Protein 4M3N (pdb70)

CATH classification: 3.40.50.1580

Solvent-accessible surface area: 26951 Å² total

Nearest PDB structures (foldseek):
  8d38-assembly1_C-2  TM=9.775E-01  e=2.117E-34  Geobacillus stearothermophilus
  8d38-assembly1_B  TM=9.743E-01  e=1.035E-33  Geobacillus stearothermophilus
  1odk-assembly1_E  TM=9.419E-01  e=1.398E-26  Thermus thermophilus HB8
  1odk-assembly1_D  TM=9.465E-01  e=3.945E-26  Thermus thermophilus HB8
  1odk-assembly1_C  TM=9.379E-01  e=1.184E-25  Thermus thermophilus HB8

Secondary structure (DSSP, 8-state):
--S----TTSS-SEEEE-SSHHHHHHHHHHHSEEEEEEE-TT--EEEEEETTEEEEEE----HHHHHHHHHHHHHTT---EEEEEEEEEE-STTS-TT-EEEEEEEEE-SSHHHHHTTT-B---B--HHHHHHHHHHHHTT--EEEEEEEE-S-SS-SSS-TTHHHHHTT--EE--HHHHHHHHHHHT-EEEEEEEEEEETTT--B--HHHHHHHHH--HHHHHH-/--S----TTSS-SEEEE-SSHHHHHHHHHHH-EEEEEEE-TT--EEEEEETTEEEEEE----HHHHHHHHHHHHHTT---EEEEEEEEEE-STTS-TT-EEEEEEEEE-SSHHHHHTTT-B---B--HHHHHHHHHHHHTT--EEEEEEEE-S-SS-SSS-TTHHHHHTT--EE--HHHHHHHHHHHT-EEEEEEEEEEETTT--B--HHHHHHHHH--HHHHHH-/--S----TTSS-SEEEE-SSHHHHHHHHHHH-EEEEEEE-TT--EEEEEETTEEEEEE----HHHHHHHHHHHHHTT---EEEEEEEEEE-STTS-TT-EEEEEEEEE--SHHHHHTTT-----B--HHHHHHHHHHHHHT--EEEEEEEE-S-SS-SSS-TTHHHHHTT--EE--HHHHHHHHHHHT-EEEEEEEEEEETTT--B--HHHHHHHHH--HHHHHH-

Structure (mmCIF, N/CA/C/O backbone):
data_4M3N
#
_entry.id   4M3N
#
_cell.length_a   56.629
_cell.length_b   188.930
_cell.length_c   153.002
_cell.angle_alpha   90.00
_cell.angle_beta   90.00
_cell.angle_gamma   90.00
#
_symmetry.space_group_name_H-M   'C 2 2 21'
#
loop_
_entity.id
_entity.type
_entity.pdbx_description
1 polymer 'Purine nucleoside phosphorylase DeoD-type'
2 non-polymer 'PHOSPHATE ION'
3 non-polymer 'MAGNESIUM ION'
4 water water
#
loop_
_atom_site.group_PDB
_atom_site.id
_atom_site.type_symbol
_atom_site.label_atom_id
_atom_site.label_alt_id
_atom_site.label_comp_id
_atom_site.label_asym_id
_atom_site.label_entity_id
_atom_site.label_seq_id
_atom_site.pdbx_PDB_ins_code
_atom_site.Cartn_x
_atom_site.Cartn_y
_atom_site.Cartn_z
_atom_site.occupancy
_atom_site.B_iso_or_equiv
_atom_site.auth_seq_id
_atom_site.auth_comp_id
_atom_site.auth_asym_id
_atom_site.auth_atom_id
_atom_site.pdbx_PDB_model_num
ATOM 1 N N . THR A 1 24 ? 10.182 39.478 9.731 1.00 61.07 2 THR A N 1
ATOM 2 C CA . THR A 1 24 ? 10.945 39.224 10.996 1.00 56.50 2 THR A CA 1
ATOM 3 C C . THR A 1 24 ? 11.810 40.427 11.349 1.00 53.75 2 THR A C 1
ATOM 4 O O . THR A 1 24 ? 12.036 41.289 10.495 1.00 56.29 2 THR A O 1
ATOM 8 N N . PRO A 1 25 ? 12.305 40.492 12.602 1.00 49.96 3 PRO A N 1
ATOM 9 C CA . PRO A 1 25 ? 13.139 41.644 12.905 1.00 47.03 3 PRO A CA 1
ATOM 10 C C . PRO A 1 25 ? 14.469 41.666 12.146 1.00 40.64 3 PRO A C 1
ATOM 11 O O . PRO A 1 25 ? 14.932 42.758 11.817 1.00 44.13 3 PRO A O 1
ATOM 15 N N . HIS A 1 26 ? 15.083 40.512 11.851 1.00 31.56 4 HIS A N 1
ATOM 16 C CA . HIS A 1 26 ? 16.425 40.574 11.247 1.00 26.87 4 HIS A CA 1
ATOM 17 C C . HIS A 1 26 ? 16.508 40.152 9.791 1.00 27.43 4 HIS A C 1
ATOM 18 O O . HIS A 1 26 ? 17.497 40.417 9.124 1.00 25.86 4 HIS A O 1
ATOM 25 N N . ILE A 1 27 ? 15.456 39.508 9.299 1.00 29.99 5 ILE A N 1
ATOM 26 C CA . ILE A 1 27 ? 15.336 39.191 7.885 1.00 31.84 5 ILE A CA 1
ATOM 27 C C . ILE A 1 27 ? 14.035 39.811 7.415 1.00 35.45 5 ILE A C 1
ATOM 28 O O . ILE A 1 27 ? 12.957 39.463 7.905 1.00 39.28 5 ILE A O 1
ATOM 33 N N . SER A 1 28 ? 14.140 40.752 6.488 1.00 35.13 6 SER A N 1
ATOM 34 C CA . SER A 1 28 ? 12.953 41.369 5.928 1.00 37.33 6 SER A CA 1
ATOM 35 C C . SER A 1 28 ? 12.824 40.898 4.494 1.00 36.53 6 SER A C 1
ATOM 36 O O . SER A 1 28 ? 13.427 41.463 3.574 1.00 39.97 6 SER A O 1
ATOM 39 N N . ALA A 1 29 ? 12.097 39.800 4.349 1.00 32.21 7 ALA A N 1
ATOM 40 C CA . ALA A 1 29 ? 11.603 39.297 3.080 1.00 33.03 7 ALA A CA 1
ATOM 41 C C . ALA A 1 29 ? 10.212 38.735 3.425 1.00 34.83 7 ALA A C 1
ATOM 42 O O . ALA A 1 29 ? 9.933 38.472 4.598 1.00 37.05 7 ALA A O 1
ATOM 44 N N . PRO A 1 30 ? 9.328 38.564 2.431 1.00 38.37 8 PRO A N 1
ATOM 45 C CA . PRO A 1 30 ? 8.047 37.883 2.715 1.00 41.16 8 PRO A CA 1
ATOM 46 C C . PRO A 1 30 ? 8.237 36.358 2.779 1.00 42.87 8 PRO A C 1
ATOM 47 O O . PRO A 1 30 ? 9.223 35.853 2.220 1.00 42.37 8 PRO A O 1
ATOM 51 N N A PRO A 1 31 ? 7.341 35.644 3.492 0.50 43.39 9 PRO A N 1
ATOM 52 N N B PRO A 1 31 ? 7.304 35.539 3.248 0.50 43.88 9 PRO A N 1
ATOM 53 C CA A PRO A 1 31 ? 7.269 34.197 3.307 0.50 42.25 9 PRO A CA 1
ATOM 54 C CA B PRO A 1 31 ? 7.490 34.112 3.456 0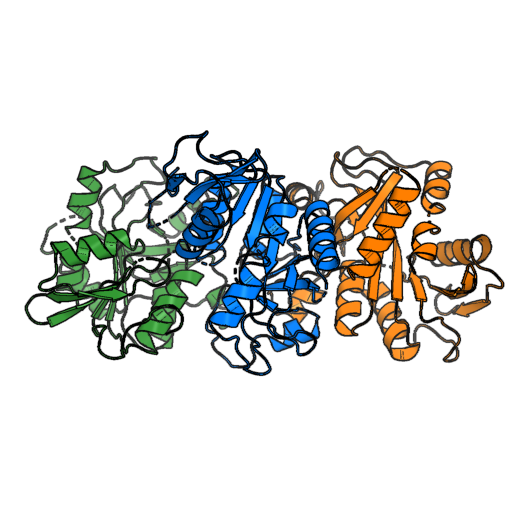.50 42.86 9 PRO A CA 1
ATOM 55 C C A PRO A 1 31 ? 7.089 33.883 1.825 0.50 39.58 9 PRO A C 1
ATOM 56 C C B PRO A 1 31 ? 7.850 33.304 2.224 0.50 40.45 9 PRO A C 1
ATOM 57 O O A PRO A 1 31 ? 6.318 34.552 1.134 0.50 40.39 9 PRO A O 1
ATOM 58 O O B PRO A 1 31 ? 8.590 32.363 2.393 0.50 42.00 9 PRO A O 1
ATOM 65 N N A GLY A 1 32 ? 7.823 32.893 1.334 0.50 35.91 10 GLY A N 1
ATOM 66 N N B GLY A 1 32 ? 7.379 33.657 1.043 0.50 36.91 10 GLY A N 1
ATOM 67 C CA A GLY A 1 32 ? 7.828 32.605 -0.087 0.50 33.02 10 GLY A CA 1
ATOM 68 C CA B GLY A 1 32 ? 7.719 32.937 -0.166 0.50 33.55 10 GLY A CA 1
ATOM 69 C C A GLY A 1 32 ? 9.155 32.932 -0.744 0.50 30.20 10 GLY A C 1
ATOM 70 C C B GLY A 1 32 ? 9.172 32.890 -0.580 0.50 30.35 10 GLY A C 1
ATOM 71 O O A GLY A 1 32 ? 9.559 32.239 -1.677 0.50 28.61 10 GLY A O 1
ATOM 72 O O B GLY A 1 32 ? 9.464 32.233 -1.529 0.50 28.52 10 GLY A O 1
ATOM 73 N N . ALA A 1 33 ? 9.838 33.980 -0.273 1.00 29.40 11 ALA A N 1
ATOM 74 C CA . ALA A 1 33 ? 11.118 34.347 -0.884 1.00 28.17 11 ALA A CA 1
ATOM 75 C C . ALA A 1 33 ? 12.243 33.391 -0.493 1.00 27.54 11 ALA A C 1
ATOM 76 O O . ALA A 1 33 ? 13.202 33.223 -1.241 1.00 29.35 11 ALA A O 1
ATOM 78 N N . VAL A 1 34 ? 12.110 32.760 0.667 1.00 25.86 12 VAL A N 1
ATOM 79 C CA . VAL A 1 34 ? 13.174 31.903 1.197 1.00 24.53 12 VAL A CA 1
ATOM 80 C C . VAL A 1 34 ? 12.859 30.426 0.961 1.00 24.84 12 VAL A C 1
ATOM 81 O O . VAL A 1 34 ? 11.773 29.978 1.273 1.00 26.18 12 VAL A O 1
ATOM 85 N N . ALA A 1 35 ? 13.811 29.679 0.398 1.00 23.73 13 ALA A N 1
ATOM 86 C CA . ALA A 1 35 ? 13.612 28.254 0.112 1.00 23.21 13 ALA A CA 1
ATOM 87 C C . ALA A 1 35 ? 13.799 27.355 1.342 1.00 23.22 13 ALA A C 1
ATOM 88 O O . ALA A 1 35 ? 14.422 27.761 2.337 1.00 22.55 13 ALA A O 1
ATOM 90 N N . GLU A 1 36 ? 13.266 26.132 1.257 1.00 23.66 14 GLU A N 1
ATOM 91 C CA . GLU A 1 36 ? 13.255 25.202 2.393 1.00 23.69 14 GLU A CA 1
ATOM 92 C C . GLU A 1 36 ? 14.652 24.676 2.677 1.00 22.62 14 GLU A C 1
ATOM 93 O O . GLU A 1 36 ? 14.960 24.323 3.826 1.00 23.18 14 GLU A O 1
ATOM 99 N N . ALA A 1 37 ? 15.453 24.592 1.622 1.00 22.37 15 ALA A N 1
ATOM 100 C CA . ALA A 1 37 ? 16.850 24.186 1.723 1.00 20.81 15 ALA A CA 1
ATOM 101 C C . ALA A 1 37 ? 17.722 25.432 1.671 1.00 20.47 15 ALA A C 1
ATOM 102 O O . ALA A 1 37 ? 17.597 26.271 0.766 1.00 19.69 15 ALA A O 1
ATOM 104 N N . ILE A 1 38 ? 18.622 25.543 2.644 1.00 19.71 16 ILE A N 1
ATOM 105 C CA . ILE A 1 38 ? 19.389 26.765 2.776 1.00 19.25 16 ILE A CA 1
ATOM 106 C C . ILE A 1 38 ? 20.858 26.508 3.170 1.00 19.19 16 ILE A C 1
ATOM 107 O O . ILE A 1 38 ? 21.142 25.679 4.035 1.00 20.40 16 ILE A O 1
ATOM 112 N N . LEU A 1 39 ? 21.760 27.216 2.510 1.00 18.45 17 LEU A N 1
ATOM 113 C CA . LEU A 1 39 ? 23.183 27.177 2.881 1.00 19.61 17 LEU A CA 1
ATOM 114 C C . LEU A 1 39 ? 23.446 28.345 3.808 1.00 19.78 17 LEU A C 1
ATOM 115 O O . LEU A 1 39 ? 22.964 29.467 3.594 1.00 20.43 17 LEU A O 1
ATOM 120 N N . LEU A 1 40 ? 24.216 28.079 4.854 1.00 19.26 18 LEU A N 1
ATOM 121 C CA . LEU A 1 40 ? 24.458 29.064 5.882 1.00 20.38 18 LEU A CA 1
ATOM 122 C C . LEU A 1 40 ? 25.955 29.354 6.062 1.00 21.92 18 LEU A C 1
ATOM 123 O O . LEU A 1 40 ? 26.544 28.851 7.018 1.00 24.60 18 LEU A O 1
ATOM 128 N N . PRO A 1 41 ? 26.549 30.196 5.188 1.00 21.87 19 PRO A N 1
ATOM 129 C CA . PRO A 1 41 ? 27.880 30.704 5.497 1.00 23.59 19 PRO A CA 1
ATOM 130 C C . PRO A 1 41 ? 27.762 31.784 6.579 1.00 23.90 19 PRO A C 1
ATOM 131 O O . PRO A 1 41 ? 26.659 32.305 6.856 1.00 24.92 19 PRO A O 1
ATOM 135 N N . GLY A 1 42 ? 28.874 32.118 7.200 1.00 23.76 20 GLY A N 1
ATOM 136 C CA . GLY A 1 42 ? 28.882 33.150 8.210 1.00 23.75 20 GLY A CA 1
ATOM 137 C C . GLY A 1 42 ? 28.955 34.542 7.608 1.00 24.46 20 GLY A C 1
ATOM 138 O O . GLY A 1 42 ? 28.269 35.465 8.078 1.00 26.05 20 GLY A O 1
ATOM 139 N N . ASP A 1 43 ? 29.804 34.697 6.587 1.00 22.36 21 ASP A N 1
ATOM 140 C CA . ASP A 1 43 ? 30.068 35.988 5.959 1.00 21.52 21 ASP A CA 1
ATOM 141 C C . ASP A 1 43 ? 29.034 36.275 4.868 1.00 19.94 21 ASP A C 1
ATOM 142 O O . ASP A 1 43 ? 28.918 35.493 3.915 1.00 19.26 21 ASP A O 1
ATOM 147 N N . PRO A 1 44 ? 28.307 37.416 4.979 1.00 19.83 22 PRO A N 1
ATOM 148 C CA . PRO A 1 44 ? 27.353 37.782 3.920 1.00 20.48 22 PRO A CA 1
ATOM 149 C C . PRO A 1 44 ? 27.967 37.912 2.526 1.00 20.87 22 PRO A C 1
ATOM 150 O O . PRO A 1 44 ? 27.287 37.666 1.530 1.00 21.07 22 PRO A O 1
ATOM 154 N N . LEU A 1 45 ? 29.263 38.260 2.454 1.00 20.48 23 LEU A N 1
ATOM 155 C CA . LEU A 1 45 ? 29.943 38.334 1.163 1.00 21.88 23 LEU A CA 1
ATOM 156 C C . LEU A 1 45 ? 30.210 36.921 0.585 1.00 21.90 23 LEU A C 1
ATOM 157 O O . LEU A 1 45 ? 30.233 36.738 -0.639 1.00 22.33 23 LEU A O 1
ATOM 162 N N . ARG A 1 46 ? 30.408 35.936 1.468 1.00 21.09 24 ARG A N 1
ATOM 163 C CA . ARG A 1 46 ? 30.428 34.549 1.025 1.00 22.30 24 ARG A CA 1
ATOM 164 C C . ARG A 1 46 ? 29.038 34.096 0.535 1.00 21.39 24 ARG A C 1
ATOM 165 O O . ARG A 1 46 ? 28.959 33.370 -0.454 1.00 21.63 24 ARG A O 1
ATOM 173 N N . ALA A 1 47 ? 27.961 34.544 1.195 1.00 21.41 25 ALA A N 1
ATOM 174 C CA . ALA A 1 47 ? 26.622 34.275 0.671 1.00 21.21 25 ALA A CA 1
ATOM 175 C C . ALA A 1 47 ? 26.470 34.817 -0.750 1.00 21.21 25 ALA A C 1
ATOM 176 O O . ALA A 1 47 ? 25.969 34.117 -1.633 1.00 21.10 25 ALA A O 1
ATOM 178 N N . LYS A 1 48 ? 26.952 36.037 -0.973 1.00 21.79 26 LYS A N 1
ATOM 179 C CA . LYS A 1 48 ? 26.884 36.651 -2.297 1.00 22.52 26 LYS A CA 1
ATOM 180 C C . LYS A 1 48 ? 27.667 35.821 -3.297 1.00 23.16 26 LYS A C 1
ATOM 181 O O . LYS A 1 48 ? 27.180 35.511 -4.378 1.00 23.59 26 LYS A O 1
ATOM 187 N N . TYR A 1 49 ? 28.897 35.468 -2.925 1.00 22.59 27 TYR A N 1
ATOM 188 C CA . TYR A 1 49 ? 29.749 34.631 -3.762 1.00 23.58 27 TYR A CA 1
ATOM 189 C C . TYR A 1 49 ? 29.055 33.315 -4.176 1.00 22.90 27 TYR A C 1
ATOM 190 O O . TYR A 1 49 ? 29.055 32.953 -5.369 1.00 22.59 27 TYR A O 1
ATOM 199 N N . ILE A 1 50 ? 28.450 32.619 -3.206 1.00 22.56 28 ILE A N 1
ATOM 200 C CA . ILE A 1 50 ? 27.852 31.317 -3.452 1.00 23.17 28 ILE A CA 1
ATOM 201 C C . ILE A 1 50 ? 26.690 31.501 -4.416 1.00 24.16 28 ILE A C 1
ATOM 202 O O . ILE A 1 50 ? 26.561 30.782 -5.406 1.00 24.74 28 ILE A O 1
ATOM 207 N N . ALA A 1 51 ? 25.841 32.470 -4.107 1.00 24.18 29 ALA A N 1
ATOM 208 C CA . ALA A 1 51 ? 24.662 32.735 -4.940 1.00 24.87 29 ALA A CA 1
ATOM 209 C C . ALA A 1 51 ? 25.031 33.031 -6.398 1.00 26.21 29 ALA A C 1
ATOM 210 O O . ALA A 1 51 ? 24.470 32.432 -7.326 1.00 27.41 29 ALA A O 1
ATOM 212 N N . GLU A 1 52 ? 25.989 33.934 -6.587 1.00 27.25 30 GLU A N 1
ATOM 213 C CA . GLU A 1 52 ? 26.389 3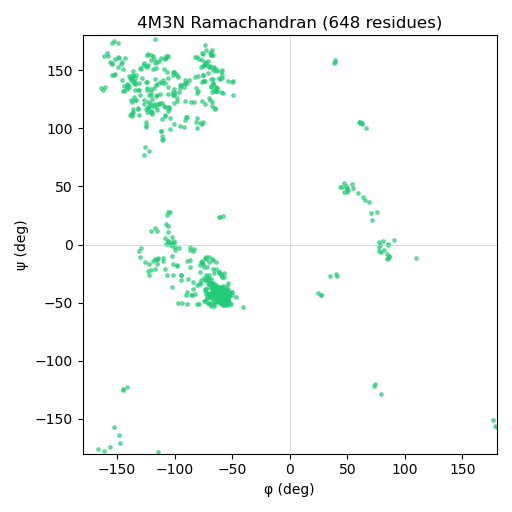4.378 -7.917 1.00 29.77 30 GLU A CA 1
ATOM 214 C C . GLU A 1 52 ? 27.133 33.312 -8.712 1.00 29.20 30 GLU A C 1
ATOM 215 O O . GLU A 1 52 ? 27.051 33.283 -9.937 1.00 32.04 30 GLU A O 1
ATOM 221 N N . ASN A 1 53 ? 27.846 32.429 -8.028 1.00 27.02 31 ASN A N 1
ATOM 222 C CA . ASN A 1 53 ? 28.656 31.453 -8.738 1.00 27.75 31 ASN A CA 1
ATOM 223 C C . ASN A 1 53 ? 28.089 30.051 -8.854 1.00 26.55 31 ASN A C 1
ATOM 224 O O . ASN A 1 53 ? 28.537 29.278 -9.705 1.00 28.05 31 ASN A O 1
ATOM 229 N N . PHE A 1 54 ? 27.093 29.715 -8.036 1.00 24.89 32 PHE A N 1
ATOM 230 C CA . PHE A 1 54 ? 26.606 28.338 -7.985 1.00 24.22 32 PHE A CA 1
ATOM 231 C C . PHE A 1 54 ? 25.117 28.183 -8.214 1.00 25.08 32 PHE A C 1
ATOM 232 O O . PHE A 1 54 ? 24.654 27.074 -8.474 1.00 26.89 32 PHE A O 1
ATOM 240 N N . LEU A 1 55 ? 24.372 29.283 -8.120 1.00 24.23 33 LEU A N 1
ATOM 241 C CA . LEU A 1 55 ? 22.913 29.214 -8.303 1.00 25.27 33 LEU A CA 1
ATOM 242 C C . LEU A 1 55 ? 22.483 29.859 -9.611 1.00 25.88 33 LEU A C 1
ATOM 243 O O . LEU A 1 55 ? 23.133 30.778 -10.079 1.00 26.49 33 LEU A O 1
ATOM 248 N N . GLU A 1 56 ? 21.380 29.372 -10.184 1.00 26.19 34 GLU A N 1
ATOM 249 C CA . GLU A 1 56 ? 20.751 29.996 -11.351 1.00 28.17 34 GLU A CA 1
ATOM 250 C C . GLU A 1 56 ? 19.744 31.043 -10.880 1.00 25.74 34 GLU A C 1
ATOM 251 O O . GLU A 1 56 ? 19.030 30.821 -9.901 1.00 24.65 34 GLU A O 1
ATOM 257 N N . ASN A 1 57 ? 19.707 32.184 -11.569 1.00 25.90 35 ASN A N 1
ATOM 258 C CA . ASN A 1 57 ? 18.819 33.299 -11.223 1.00 25.86 35 ASN A CA 1
ATOM 259 C C . ASN A 1 57 ? 18.814 33.674 -9.736 1.00 24.40 35 ASN A C 1
ATOM 260 O O . ASN A 1 57 ? 17.755 33.746 -9.132 1.00 24.24 35 ASN A O 1
ATOM 265 N N . PRO A 1 58 ? 19.996 33.914 -9.139 1.00 22.91 36 PRO A N 1
ATOM 266 C CA . PRO A 1 58 ? 19.985 34.324 -7.730 1.00 22.58 36 PRO A CA 1
ATOM 267 C C . PRO A 1 58 ? 19.340 35.707 -7.566 1.00 22.64 36 PRO A C 1
ATOM 268 O O . PRO A 1 58 ? 19.560 36.602 -8.393 1.00 24.21 36 PRO A O 1
ATOM 272 N N . VAL A 1 59 ? 18.531 35.864 -6.523 1.00 22.08 37 VAL A N 1
ATOM 273 C CA . VAL A 1 59 ? 17.884 37.129 -6.233 1.00 22.16 37 VAL A CA 1
ATOM 274 C C . VAL A 1 59 ? 18.013 37.394 -4.742 1.00 21.71 37 VAL A C 1
ATOM 275 O O . VAL A 1 59 ? 17.649 36.555 -3.921 1.00 21.88 37 VAL A O 1
ATOM 279 N N . LEU A 1 60 ? 18.531 38.569 -4.404 1.00 21.40 38 LEU A N 1
ATOM 280 C CA . LEU A 1 60 ? 18.652 39.001 -3.010 1.00 22.58 38 LEU A CA 1
ATOM 281 C C . LEU A 1 60 ? 17.277 39.142 -2.363 1.00 23.05 38 LEU A C 1
ATOM 282 O O . LEU A 1 60 ? 16.377 39.759 -2.956 1.00 23.97 38 LEU A O 1
ATOM 287 N N . TYR A 1 61 ? 17.116 38.588 -1.166 1.00 20.63 39 TYR A N 1
ATOM 288 C CA . TYR A 1 61 ? 15.879 38.782 -0.410 1.00 21.17 39 TYR A CA 1
ATOM 289 C C . TYR A 1 61 ? 16.077 39.552 0.900 1.00 22.33 39 TYR A C 1
ATOM 290 O O . TYR A 1 61 ? 15.110 39.986 1.514 1.00 21.87 39 TYR A O 1
ATOM 299 N N . ASN A 1 62 ? 17.329 39.723 1.335 1.00 22.39 40 ASN A N 1
ATOM 300 C CA . ASN A 1 62 ? 17.585 40.445 2.582 1.00 23.34 40 ASN A CA 1
ATOM 301 C C . ASN A 1 62 ? 18.812 41.336 2.540 1.00 24.22 40 ASN A C 1
ATOM 302 O O . ASN A 1 62 ? 19.875 40.917 2.054 1.00 24.64 40 ASN A O 1
ATOM 307 N N . GLN A 1 63 ? 18.653 42.551 3.067 1.00 25.22 41 GLN A N 1
ATOM 308 C CA . GLN A 1 63 ? 19.738 43.532 3.170 1.00 27.03 41 GLN A CA 1
ATOM 309 C C . GLN A 1 63 ? 19.848 44.104 4.583 1.00 25.61 41 GLN A C 1
ATOM 310 O O . GLN A 1 63 ? 20.726 44.928 4.838 1.00 26.03 41 GLN A O 1
ATOM 316 N N . VAL A 1 64 ? 18.944 43.705 5.479 1.00 24.41 42 VAL A N 1
ATOM 317 C CA . VAL A 1 64 ? 18.930 44.228 6.853 1.00 23.67 42 VAL A CA 1
ATOM 318 C C . VAL A 1 64 ? 20.275 43.884 7.483 1.00 22.86 42 VAL A C 1
ATOM 319 O O . VAL A 1 64 ? 20.681 42.732 7.392 1.00 22.93 42 VAL A O 1
ATOM 323 N N . ARG A 1 65 ? 20.913 44.894 8.104 1.00 23.29 43 ARG A N 1
ATOM 324 C CA A ARG A 1 65 ? 22.254 44.781 8.727 0.50 23.12 43 ARG A CA 1
ATOM 325 C CA B ARG A 1 65 ? 22.250 44.778 8.726 0.50 23.06 43 ARG A CA 1
ATOM 326 C C . ARG A 1 65 ? 23.337 44.319 7.752 1.00 22.83 43 ARG A C 1
ATOM 327 O O . ARG A 1 65 ? 24.373 43.778 8.175 1.00 22.49 43 ARG A O 1
ATOM 342 N N . ASN A 1 66 ? 23.118 44.542 6.451 1.00 22.78 44 ASN A N 1
ATOM 343 C CA . ASN A 1 66 ? 24.043 44.075 5.411 1.00 23.47 44 ASN A CA 1
ATOM 344 C C . ASN A 1 66 ? 24.174 42.548 5.425 1.00 22.11 44 ASN A C 1
ATOM 345 O O . ASN A 1 66 ? 25.150 42.015 4.888 1.00 22.55 44 ASN A O 1
ATOM 358 N N . PHE A 1 68 ? 23.299 39.791 3.848 1.00 20.54 46 PHE A N 1
ATOM 359 C CA . PHE A 1 68 ? 22.766 39.322 2.563 1.00 22.27 46 PHE A CA 1
ATOM 360 C C . PHE A 1 68 ? 22.177 37.904 2.622 1.00 22.22 46 PHE A C 1
ATOM 361 O O . PHE A 1 68 ? 22.783 36.977 3.186 1.00 22.30 46 PHE A O 1
ATOM 369 N N . GLY A 1 69 ? 20.977 37.754 2.056 1.00 20.64 47 GLY A N 1
ATOM 370 C CA . GLY A 1 69 ? 20.378 36.442 1.829 1.00 20.02 47 GLY A CA 1
ATOM 371 C C . GLY A 1 69 ? 19.898 36.405 0.388 1.00 19.50 47 GLY A C 1
ATOM 372 O O . GLY A 1 69 ? 19.361 37.408 -0.106 1.00 19.62 47 GLY A O 1
ATOM 373 N N . TYR A 1 70 ? 20.110 35.267 -0.284 1.00 20.29 48 TYR A N 1
ATOM 374 C CA . TYR A 1 70 ? 19.704 35.041 -1.692 1.00 21.18 48 TYR A CA 1
ATOM 375 C C . TYR A 1 70 ? 18.879 33.770 -1.885 1.00 20.83 48 TYR A C 1
ATOM 376 O O . TYR A 1 70 ? 19.032 32.787 -1.143 1.00 19.75 48 TYR A O 1
ATOM 385 N N . THR A 1 71 ? 18.054 33.755 -2.936 1.00 20.83 49 THR A N 1
ATOM 386 C CA . THR A 1 71 ? 17.374 32.537 -3.361 1.00 21.94 49 THR A CA 1
ATOM 387 C C . THR A 1 71 ? 17.584 32.381 -4.863 1.00 22.54 49 THR A C 1
ATOM 388 O O . THR A 1 71 ? 17.456 33.362 -5.615 1.00 23.59 49 THR A O 1
ATOM 392 N N . GLY A 1 72 ? 17.952 31.166 -5.280 1.00 20.60 50 GLY A N 1
ATOM 393 C CA . GLY A 1 72 ? 18.069 30.812 -6.690 1.00 21.56 50 GLY A CA 1
ATOM 394 C C . GLY A 1 72 ? 17.730 29.349 -6.851 1.00 23.05 50 GLY A C 1
ATOM 395 O O . GLY A 1 72 ? 17.137 28.746 -5.950 1.00 23.79 50 GLY A O 1
ATOM 396 N N . THR A 1 73 ? 18.089 28.773 -7.995 1.00 23.68 51 THR A N 1
ATOM 397 C CA . THR A 1 73 ? 17.866 27.338 -8.202 1.00 24.40 51 THR A CA 1
ATOM 398 C C . THR A 1 73 ? 19.160 26.559 -8.424 1.00 24.56 51 THR A C 1
ATOM 399 O O . THR A 1 73 ? 20.170 27.099 -8.912 1.00 24.26 51 THR A O 1
ATOM 403 N N . TYR A 1 74 ? 19.117 25.292 -8.022 1.00 25.18 52 TYR A N 1
ATOM 404 C CA . TYR A 1 74 ? 20.191 24.343 -8.276 1.00 26.39 52 TYR A CA 1
ATOM 405 C C . TYR A 1 74 ? 19.537 23.081 -8.829 1.00 27.40 52 TYR A C 1
ATOM 406 O O . TYR A 1 74 ? 18.736 22.442 -8.135 1.00 27.66 52 TYR A O 1
ATOM 415 N N . LYS A 1 75 ? 19.860 22.744 -10.081 1.00 28.81 53 LYS A N 1
ATOM 416 C CA . LYS A 1 75 ? 19.273 21.591 -10.765 1.00 30.46 53 LYS A CA 1
ATOM 417 C C . LYS A 1 75 ? 17.748 21.628 -10.624 1.00 31.37 53 LYS A C 1
ATOM 418 O O . LYS A 1 75 ? 17.112 20.637 -10.276 1.00 34.41 53 LYS A O 1
ATOM 424 N N . GLY A 1 76 ? 17.187 22.811 -10.846 1.00 30.36 54 GLY A N 1
ATOM 425 C CA . GLY A 1 76 ? 15.734 22.983 -10.938 1.00 31.47 54 GLY A CA 1
ATOM 426 C C . GLY A 1 76 ? 14.980 23.070 -9.624 1.00 35.03 54 GLY A C 1
ATOM 427 O O . GLY A 1 76 ? 13.743 23.145 -9.619 1.00 37.23 54 GLY A O 1
ATOM 428 N N . LYS A 1 77 ? 15.707 23.045 -8.510 1.00 33.51 55 LYS A N 1
ATOM 429 C CA . LYS A 1 77 ? 15.093 23.188 -7.193 1.00 33.56 55 LYS A CA 1
ATOM 430 C C . LYS A 1 77 ? 15.595 24.445 -6.491 1.00 28.32 55 LYS A C 1
ATOM 431 O O . LYS A 1 77 ? 16.770 24.806 -6.600 1.00 27.54 55 LYS A O 1
ATOM 437 N N . ARG A 1 78 ? 14.700 25.103 -5.765 1.00 25.93 56 ARG A N 1
ATOM 438 C CA . ARG A 1 78 ? 15.054 26.326 -5.057 1.00 24.92 56 ARG A CA 1
ATOM 439 C C . ARG A 1 78 ? 16.022 26.045 -3.903 1.00 24.35 56 ARG A C 1
ATOM 440 O O . ARG A 1 78 ? 15.828 25.095 -3.156 1.00 24.91 56 ARG A O 1
ATOM 448 N N . VAL A 1 79 ? 17.048 26.883 -3.780 1.00 22.99 57 VAL A N 1
ATOM 449 C CA . VAL A 1 79 ? 18.004 26.818 -2.671 1.00 21.56 57 VAL A CA 1
ATOM 450 C C . VAL A 1 79 ? 18.291 28.265 -2.256 1.00 20.84 57 VAL A C 1
ATOM 451 O O . VAL A 1 79 ? 18.475 29.148 -3.121 1.00 21.87 57 VAL A O 1
ATOM 455 N N . SER A 1 80 ? 18.307 28.513 -0.947 1.00 20.49 58 SER A N 1
ATOM 456 C CA . SER A 1 80 ? 18.649 29.815 -0.444 1.00 20.66 58 SER A CA 1
ATOM 457 C C . SER A 1 80 ? 20.039 29.799 0.153 1.00 20.08 58 SER A C 1
ATOM 458 O O . SER A 1 80 ? 20.603 28.723 0.409 1.00 19.35 58 SER A O 1
ATOM 461 N N . VAL A 1 81 ? 20.591 30.987 0.312 1.00 20.91 59 VAL A N 1
ATOM 462 C CA A VAL A 1 81 ? 21.913 31.163 0.925 0.50 20.64 59 VAL A CA 1
ATOM 463 C CA B VAL A 1 81 ? 21.880 31.136 0.958 0.50 20.31 59 VAL A CA 1
ATOM 464 C C . VAL A 1 81 ? 21.868 32.411 1.801 1.00 20.47 59 VAL A C 1
ATOM 465 O O . VAL A 1 81 ? 21.586 33.500 1.307 1.00 20.37 59 VAL A O 1
ATOM 472 N N . GLN A 1 82 ? 22.174 32.256 3.089 1.00 20.63 60 GLN A N 1
ATOM 473 C CA . GLN A 1 82 ? 22.000 33.340 4.062 1.00 21.37 60 GLN A CA 1
ATOM 474 C C . GLN A 1 82 ? 23.233 33.488 4.958 1.00 20.81 60 GLN A C 1
ATOM 475 O O . GLN A 1 82 ? 23.625 32.521 5.608 1.00 20.49 60 GLN A O 1
ATOM 481 N N . GLY A 1 83 ? 23.813 34.699 5.002 1.00 21.24 61 GLY A N 1
ATOM 482 C CA . GLY A 1 83 ? 24.829 35.042 6.018 1.00 21.80 61 GLY A CA 1
ATOM 483 C C . GLY A 1 83 ? 24.283 34.932 7.433 1.00 22.90 61 GLY A C 1
ATOM 484 O O . GLY A 1 83 ? 23.099 35.233 7.670 1.00 22.55 61 GLY A O 1
ATOM 485 N N . THR A 1 84 ? 25.108 34.458 8.371 1.00 22.64 62 THR A N 1
ATOM 486 C CA . THR A 1 84 ? 24.659 34.208 9.771 1.00 22.69 62 THR A CA 1
ATOM 487 C C . THR A 1 84 ? 25.347 35.093 10.810 1.00 23.29 62 THR A C 1
ATOM 488 O O . THR A 1 84 ? 24.932 35.121 11.970 1.00 24.06 62 THR A O 1
ATOM 492 N N . GLY A 1 85 ? 26.431 35.766 10.421 1.00 22.06 63 GLY A N 1
ATOM 493 C CA . GLY A 1 85 ? 27.291 36.453 11.418 1.00 22.11 63 GLY A CA 1
ATOM 494 C C . GLY A 1 85 ? 28.124 35.449 12.206 1.00 22.74 63 GLY A C 1
ATOM 495 O O . GLY A 1 85 ? 28.130 34.244 11.884 1.00 25.06 63 GLY A O 1
ATOM 504 N N . GLY A 1 87 ? 29.349 33.592 15.735 1.00 16.39 65 GLY A N 1
ATOM 505 C CA . GLY A 1 87 ? 29.029 33.189 17.090 1.00 16.14 65 GLY A CA 1
ATOM 506 C C . GLY A 1 87 ? 27.602 32.674 17.228 1.00 16.22 65 GLY A C 1
ATOM 507 O O . GLY A 1 87 ? 26.752 32.992 16.417 1.00 17.50 65 GLY A O 1
ATOM 508 N N . ILE A 1 88 ? 27.412 31.875 18.260 1.00 14.38 66 ILE A N 1
ATOM 509 C CA . ILE A 1 88 ? 26.129 31.198 18.516 1.00 14.80 66 ILE A CA 1
ATOM 510 C C . ILE A 1 88 ? 25.016 32.266 18.683 1.00 15.60 66 ILE A C 1
ATOM 511 O O . ILE A 1 88 ? 23.865 32.072 18.154 1.00 18.01 66 ILE A O 1
ATOM 516 N N . PRO A 1 89 ? 25.275 33.362 19.439 1.00 15.92 67 PRO A N 1
ATOM 517 C CA . PRO A 1 89 ? 24.166 34.331 19.598 1.00 16.12 67 PRO A CA 1
ATOM 518 C C . PRO A 1 89 ? 23.672 34.931 18.269 1.00 16.77 67 PRO A C 1
ATOM 519 O O . PRO A 1 89 ? 22.441 35.016 18.028 1.00 16.19 67 PRO A O 1
ATOM 523 N N . SER A 1 90 ? 24.563 35.350 17.389 1.00 15.87 68 SER A N 1
ATOM 524 C CA . SER A 1 90 ? 24.142 35.877 16.085 1.00 17.15 68 SER A CA 1
ATOM 525 C C . SER A 1 90 ? 23.512 34.806 15.187 1.00 17.28 68 SER A C 1
ATOM 526 O O . SER A 1 90 ? 22.414 35.003 14.628 1.00 17.64 68 SER A O 1
ATOM 529 N N . ALA A 1 91 ? 24.178 33.661 15.049 1.00 16.14 69 ALA A N 1
ATOM 530 C CA . ALA A 1 91 ? 23.728 32.647 14.124 1.00 17.16 69 ALA A CA 1
ATOM 531 C C . ALA A 1 91 ? 22.353 32.179 14.595 1.00 17.28 69 ALA A C 1
ATOM 532 O O . ALA A 1 91 ? 21.462 31.900 13.779 1.00 18.88 69 ALA A O 1
ATOM 534 N N . SER A 1 92 ? 22.190 32.110 15.913 1.00 16.73 70 SER A N 1
ATOM 535 C CA . SER A 1 92 ? 20.945 31.594 16.498 1.00 17.05 70 SER A CA 1
ATOM 536 C C . SER A 1 92 ? 19.755 32.479 16.126 1.00 18.17 70 SER A C 1
ATOM 537 O O . SER A 1 92 ? 18.639 31.971 15.889 1.00 19.30 70 SER A O 1
ATOM 540 N N . ILE A 1 93 ? 19.977 33.786 16.051 1.00 17.84 71 ILE A N 1
ATOM 541 C CA . ILE A 1 93 ? 18.925 34.730 15.628 1.00 18.06 71 ILE A CA 1
ATOM 542 C C . ILE A 1 93 ? 18.440 34.370 14.208 1.00 18.84 71 ILE A C 1
ATOM 543 O O . ILE A 1 93 ? 17.221 34.198 13.946 1.00 18.18 71 ILE A O 1
ATOM 548 N N . TYR A 1 94 ? 19.380 34.216 13.285 1.00 18.06 72 TYR A N 1
ATOM 549 C CA . TYR A 1 94 ? 19.026 33.927 11.889 1.00 19.04 72 TYR A CA 1
ATOM 550 C C . TYR A 1 94 ? 18.388 32.550 11.742 1.00 20.02 72 TYR A C 1
ATOM 551 O O . TYR A 1 94 ? 17.389 32.391 11.027 1.00 20.41 72 TYR A O 1
ATOM 560 N N . ILE A 1 95 ? 18.944 31.567 12.448 1.00 19.27 73 ILE A N 1
ATOM 561 C CA . ILE A 1 95 ? 18.457 30.202 12.355 1.00 19.88 73 ILE A CA 1
ATOM 562 C C . ILE A 1 95 ? 17.028 30.152 12.878 1.00 20.63 73 ILE A C 1
ATOM 563 O O . ILE A 1 95 ? 16.143 29.579 12.232 1.00 20.68 73 ILE A O 1
ATOM 568 N N . HIS A 1 96 ? 16.811 30.770 14.034 1.00 21.50 74 HIS A N 1
ATOM 569 C CA . HIS A 1 96 ? 15.452 30.827 14.597 1.00 21.31 74 HIS A CA 1
ATOM 570 C C . HIS A 1 96 ? 14.448 31.407 13.592 1.00 21.66 74 HIS A C 1
ATOM 571 O O . HIS A 1 96 ? 13.382 30.809 13.339 1.00 21.01 74 HIS A O 1
ATOM 578 N N . GLU A 1 97 ? 14.782 32.568 13.044 1.00 20.95 75 GLU A N 1
ATOM 579 C CA . GLU A 1 97 ? 13.894 33.254 12.088 1.00 20.26 75 GLU A CA 1
ATOM 580 C C . GLU A 1 97 ? 13.712 32.452 10.812 1.00 20.99 75 GLU A C 1
ATOM 581 O O . GLU A 1 97 ? 12.585 32.305 10.323 1.00 22.13 75 GLU A O 1
ATOM 587 N N . LEU A 1 98 ? 14.790 31.854 10.302 1.00 19.76 76 LEU A N 1
ATOM 588 C CA . LEU A 1 98 ? 14.647 31.053 9.084 1.00 20.30 76 LEU A CA 1
ATOM 589 C C . LEU A 1 98 ? 13.700 29.871 9.279 1.00 21.02 76 LEU A C 1
ATOM 590 O O . LEU A 1 98 ? 12.894 29.550 8.388 1.00 22.93 76 LEU A O 1
ATOM 595 N N . VAL A 1 99 ? 13.788 29.221 10.435 1.00 19.60 77 VAL A N 1
ATOM 596 C CA . VAL A 1 99 ? 13.034 28.001 10.647 1.00 21.52 77 VAL A CA 1
ATOM 597 C C . VAL A 1 99 ? 11.606 28.374 11.010 1.00 22.77 77 VAL A C 1
ATOM 598 O O . VAL A 1 99 ? 10.656 27.869 10.391 1.00 24.52 77 VAL A O 1
ATOM 602 N N . GLN A 1 100 ? 11.465 29.258 11.988 1.00 24.15 78 GLN A N 1
ATOM 603 C CA . GLN A 1 100 ? 10.139 29.566 12.565 1.00 27.37 78 GLN A CA 1
ATOM 604 C C . GLN A 1 100 ? 9.280 30.490 11.719 1.00 28.31 78 GLN A C 1
ATOM 605 O O . GLN A 1 100 ? 8.046 30.369 11.736 1.00 29.67 78 GLN A O 1
ATOM 611 N N . PHE A 1 101 ? 9.899 31.423 10.999 1.00 28.58 79 PHE A N 1
ATOM 612 C CA A PHE A 1 101 ? 9.138 32.361 10.186 0.50 29.28 79 PHE A CA 1
ATOM 613 C CA B PHE A 1 101 ? 9.141 32.378 10.168 0.50 29.37 79 PHE A CA 1
ATOM 614 C C . PHE A 1 101 ? 9.220 32.036 8.685 1.00 29.34 79 PHE A C 1
ATOM 615 O O . PHE A 1 101 ? 8.274 32.279 7.945 1.00 31.68 79 PHE A O 1
ATOM 630 N N . TYR A 1 102 ? 10.349 31.475 8.230 1.00 25.83 80 TYR A N 1
ATOM 631 C CA . TYR A 1 102 ? 10.485 31.225 6.791 1.00 25.01 80 TYR A CA 1
ATOM 632 C C . TYR A 1 102 ? 10.303 29.780 6.340 1.00 25.04 80 TYR A C 1
ATOM 633 O O . TYR A 1 102 ? 10.375 29.502 5.150 1.00 26.85 80 TYR A O 1
ATOM 642 N N . GLY A 1 103 ? 10.038 28.878 7.282 1.00 23.83 81 GLY A N 1
ATOM 643 C CA . GLY A 1 103 ? 9.756 27.475 6.976 1.00 24.67 81 GLY A CA 1
ATOM 644 C C . GLY A 1 103 ? 10.935 26.635 6.507 1.00 24.46 81 GLY A C 1
ATOM 645 O O . GLY A 1 103 ? 10.758 25.586 5.890 1.00 25.66 81 GLY A O 1
ATOM 646 N N . CYS A 1 104 ? 12.154 27.073 6.820 1.00 22.50 82 CYS A N 1
ATOM 647 C CA . CYS A 1 104 ? 13.313 26.305 6.384 1.00 21.90 82 CYS A CA 1
ATOM 648 C C . CYS A 1 104 ? 13.387 24.945 7.088 1.00 20.64 82 CYS A C 1
ATOM 649 O O . CYS A 1 104 ? 13.145 24.845 8.299 1.00 20.71 82 CYS A O 1
ATOM 652 N N . LYS A 1 105 ? 13.734 23.914 6.314 1.00 20.95 83 LYS A N 1
ATOM 653 C CA . LYS A 1 105 ? 13.699 22.530 6.781 1.00 23.06 83 LYS A CA 1
ATOM 654 C C . LYS A 1 105 ? 15.055 21.829 6.731 1.00 21.44 83 LYS A C 1
ATOM 655 O O . LYS A 1 105 ? 15.249 20.831 7.421 1.00 21.70 83 LYS A O 1
ATOM 661 N N . THR A 1 106 ? 15.962 22.333 5.903 1.00 22.08 84 THR A N 1
ATOM 662 C CA . THR A 1 106 ? 17.255 21.673 5.686 1.00 21.31 84 THR A CA 1
ATOM 663 C C . THR A 1 106 ? 18.309 22.774 5.700 1.00 20.68 84 THR A C 1
ATOM 664 O O . THR A 1 106 ? 18.330 23.632 4.818 1.00 19.84 84 THR A O 1
ATOM 668 N N . LEU A 1 107 ? 19.182 22.752 6.707 1.00 21.58 85 LEU A N 1
ATOM 669 C CA . LEU A 1 107 ? 20.077 23.869 6.931 1.00 21.65 85 LEU A CA 1
ATOM 670 C C . LEU A 1 107 ? 21.501 23.335 6.933 1.00 21.22 85 LEU A C 1
ATOM 671 O O . LEU A 1 107 ? 21.848 22.505 7.771 1.00 21.49 85 LEU A O 1
ATOM 676 N N . ILE A 1 108 ? 22.302 23.781 5.977 1.00 21.42 86 ILE A N 1
ATOM 677 C CA . ILE A 1 108 ? 23.691 23.311 5.890 1.00 20.95 86 ILE A CA 1
ATOM 678 C C . ILE A 1 108 ? 24.637 24.485 6.034 1.00 21.59 86 ILE A C 1
ATOM 679 O O . ILE A 1 108 ? 24.671 25.372 5.187 1.00 22.04 86 ILE A O 1
ATOM 684 N N . ARG A 1 109 ? 25.402 24.484 7.122 1.00 21.63 87 ARG A N 1
ATOM 685 C CA . ARG A 1 109 ? 26.445 25.477 7.324 1.00 22.42 87 ARG A CA 1
ATOM 686 C C . ARG A 1 109 ? 27.669 25.029 6.536 1.00 22.40 87 ARG A C 1
ATOM 687 O O . ARG A 1 109 ? 28.007 23.848 6.553 1.00 22.44 87 ARG A O 1
ATOM 695 N N . VAL A 1 110 ? 28.282 25.959 5.806 1.00 21.53 88 VAL A N 1
ATOM 696 C CA . VAL A 1 110 ? 29.560 25.720 5.127 1.00 23.70 88 VAL A CA 1
ATOM 697 C C . VAL A 1 110 ? 30.502 26.797 5.644 1.00 24.99 88 VAL A C 1
ATOM 698 O O . VAL A 1 110 ? 30.130 27.966 5.704 1.00 25.50 88 VAL A O 1
ATOM 702 N N . GLY A 1 111 ? 31.714 26.423 6.038 1.00 24.49 89 GLY A N 1
ATOM 703 C CA . GLY A 1 111 ? 32.591 27.409 6.648 1.00 24.55 89 GLY A CA 1
ATOM 704 C C . GLY A 1 111 ? 34.008 26.920 6.730 1.00 24.23 89 GLY A C 1
ATOM 705 O O . GLY A 1 111 ? 34.315 25.843 6.229 1.00 23.49 89 GLY A O 1
ATOM 706 N N . THR A 1 112 ? 34.856 27.731 7.360 1.00 25.43 90 THR A N 1
ATOM 707 C CA . THR A 1 112 ? 36.231 27.351 7.614 1.00 27.12 90 THR A CA 1
ATOM 708 C C . THR A 1 112 ? 36.415 27.048 9.098 1.00 27.09 90 THR A C 1
ATOM 709 O O . THR A 1 112 ? 35.594 27.432 9.949 1.00 25.45 90 THR A O 1
ATOM 713 N N . ALA A 1 113 ? 37.500 26.348 9.412 1.00 26.34 91 ALA A N 1
ATOM 714 C CA . ALA A 1 113 ? 37.772 25.996 10.785 1.00 26.07 91 ALA A CA 1
ATOM 715 C C . ALA A 1 113 ? 39.270 25.871 10.950 1.00 26.39 91 ALA A C 1
ATOM 716 O O . ALA A 1 113 ? 40.002 25.718 9.958 1.00 25.77 91 ALA A O 1
ATOM 718 N N . GLY A 1 114 ? 39.701 25.974 12.205 1.00 26.24 92 GLY A N 1
ATOM 719 C CA . GLY A 1 114 ? 41.100 25.795 12.580 1.00 25.59 92 GLY A CA 1
ATOM 720 C C . GLY A 1 114 ? 41.308 24.407 13.149 1.00 24.41 92 GLY A C 1
ATOM 721 O O . GLY A 1 114 ? 40.687 24.045 14.141 1.00 24.25 92 GLY A O 1
ATOM 722 N N . ALA A 1 115 ? 42.201 23.630 12.525 1.00 23.78 93 ALA A N 1
ATOM 723 C CA . ALA A 1 115 ? 42.549 22.285 12.991 1.00 23.62 93 ALA A CA 1
ATOM 724 C C . ALA A 1 115 ? 43.316 22.333 14.306 1.00 23.68 93 ALA A C 1
ATOM 725 O O . ALA A 1 115 ? 44.216 23.171 14.479 1.00 25.70 93 ALA A O 1
ATOM 727 N N . ILE A 1 116 ? 42.960 21.455 15.232 1.00 22.49 94 ILE A N 1
ATOM 728 C CA . ILE A 1 116 ? 43.644 21.409 16.534 1.00 24.52 94 ILE A CA 1
ATOM 729 C C . ILE A 1 116 ? 44.399 20.103 16.750 1.00 25.84 94 ILE A C 1
ATOM 730 O O . ILE A 1 116 ? 44.844 19.804 17.860 1.00 26.34 94 ILE A O 1
ATOM 735 N N . THR A 1 117 ? 44.534 19.335 15.677 1.00 28.06 95 THR A N 1
ATOM 736 C CA . THR A 1 117 ? 45.288 18.074 15.703 1.00 30.15 95 THR A CA 1
ATOM 737 C C . THR A 1 117 ? 46.125 17.929 14.446 1.00 32.07 95 THR A C 1
ATOM 738 O O . THR A 1 117 ? 45.703 18.315 13.358 1.00 30.98 95 THR A O 1
ATOM 742 N N . GLU A 1 118 ? 47.322 17.360 14.604 1.00 33.98 96 GLU A N 1
ATOM 743 C CA . GLU A 1 118 ? 48.195 17.109 13.462 1.00 36.09 96 GLU A CA 1
ATOM 744 C C . GLU A 1 118 ? 47.685 16.004 12.540 1.00 36.85 96 GLU A C 1
ATOM 745 O O . GLU A 1 118 ? 48.142 15.879 11.403 1.00 38.56 96 GLU A O 1
ATOM 751 N N . ARG A 1 119 ? 46.721 15.219 13.021 1.00 35.94 97 ARG A N 1
ATOM 752 C CA . ARG A 1 119 ? 46.023 14.240 12.185 1.00 37.30 97 ARG A CA 1
ATOM 753 C C . ARG A 1 119 ? 45.337 14.896 10.989 1.00 36.12 97 ARG A C 1
ATOM 754 O O . ARG A 1 119 ? 45.135 14.253 9.958 1.00 36.28 97 ARG A O 1
ATOM 762 N N . LEU A 1 120 ? 44.960 16.167 11.144 1.00 33.04 98 LEU A N 1
ATOM 763 C CA . LEU A 1 120 ? 44.354 16.942 10.068 1.00 31.87 98 LEU A CA 1
ATOM 764 C C . LEU A 1 120 ? 45.380 17.792 9.357 1.00 32.30 98 LEU A C 1
ATOM 765 O O . LEU A 1 120 ? 46.289 18.328 9.981 1.00 33.61 98 LEU A O 1
ATOM 770 N N . LYS A 1 121 ? 45.208 17.933 8.048 1.00 32.86 99 LYS A N 1
ATOM 771 C CA . LYS A 1 121 ? 46.074 18.767 7.229 1.00 35.60 99 LYS A CA 1
ATOM 772 C C . LYS A 1 121 ? 45.275 19.941 6.687 1.00 34.83 99 LYS A C 1
ATOM 773 O O . LYS A 1 121 ? 44.035 19.872 6.596 1.00 33.33 99 LYS A O 1
ATOM 779 N N . LEU A 1 122 ? 45.970 21.018 6.319 1.00 34.35 100 LEU A N 1
ATOM 780 C CA . LEU A 1 122 ? 45.331 22.143 5.634 1.00 34.45 100 LEU A CA 1
ATOM 781 C C . LEU A 1 122 ? 44.578 21.644 4.409 1.00 34.04 100 LEU A C 1
ATOM 782 O O . LEU A 1 122 ? 45.047 20.743 3.717 1.00 35.28 100 LEU A O 1
ATOM 787 N N . ARG A 1 123 ? 43.407 22.228 4.165 1.00 33.83 101 ARG A N 1
ATOM 788 C CA . ARG A 1 123 ? 42.529 21.855 3.045 1.00 33.85 101 ARG A CA 1
ATOM 789 C C . ARG A 1 123 ? 41.710 20.568 3.236 1.00 31.24 101 ARG A C 1
ATOM 790 O O . ARG A 1 123 ? 40.905 20.234 2.365 1.00 33.08 101 ARG A O 1
ATOM 798 N N . ASP A 1 124 ? 41.885 19.863 4.361 1.00 29.46 102 ASP A N 1
ATOM 799 C CA . ASP A 1 124 ? 41.028 18.710 4.687 1.00 27.88 102 ASP A CA 1
ATOM 800 C C . ASP A 1 124 ? 39.604 19.207 4.854 1.00 25.30 102 ASP A C 1
ATOM 801 O O . ASP A 1 124 ? 39.405 20.349 5.262 1.00 26.72 102 ASP A O 1
ATOM 806 N N . LEU A 1 125 ? 38.633 18.356 4.540 1.00 23.76 103 LEU A N 1
ATOM 807 C CA . LEU A 1 125 ? 37.228 18.666 4.832 1.00 22.50 103 LEU A CA 1
ATOM 808 C C . LEU A 1 125 ? 36.868 18.017 6.160 1.00 21.21 103 LEU A C 1
ATOM 809 O O . LEU A 1 125 ? 37.190 16.851 6.395 1.00 22.62 103 LEU A O 1
ATOM 814 N N . VAL A 1 126 ? 36.185 18.754 7.034 1.00 20.02 104 VAL A N 1
ATOM 815 C CA . VAL A 1 126 ? 35.673 18.148 8.249 1.00 19.61 104 VAL A CA 1
ATOM 816 C C . VAL A 1 126 ? 34.146 18.200 8.220 1.00 19.93 104 VAL A C 1
ATOM 817 O O . VAL A 1 126 ? 33.572 19.252 8.013 1.00 21.44 104 VAL A O 1
ATOM 821 N N . ILE A 1 127 ? 33.517 17.061 8.424 1.00 19.63 105 ILE A N 1
ATOM 822 C CA . ILE A 1 127 ? 32.051 17.054 8.582 1.00 18.68 105 ILE A CA 1
ATOM 823 C C . ILE A 1 127 ? 31.732 16.835 10.072 1.00 18.08 105 ILE A C 1
ATOM 824 O O . ILE A 1 127 ? 32.122 15.824 10.638 1.00 19.46 105 ILE A O 1
ATOM 829 N N . ALA A 1 128 ? 31.058 17.808 10.698 1.00 16.68 106 ALA A N 1
ATOM 830 C CA . ALA A 1 128 ? 30.857 17.803 12.151 1.00 16.73 106 ALA A CA 1
ATOM 831 C C . ALA A 1 128 ? 29.778 16.814 12.570 1.00 18.42 106 ALA A C 1
ATOM 832 O O . ALA A 1 128 ? 28.573 17.079 12.396 1.00 19.24 106 ALA A O 1
ATOM 834 N N . GLN A 1 129 ? 30.198 15.672 13.109 1.00 18.14 107 GLN A N 1
ATOM 835 C CA . GLN A 1 129 ? 29.258 14.670 13.629 1.00 18.88 107 GLN A CA 1
ATOM 836 C C . GLN A 1 129 ? 28.528 15.228 14.856 1.00 19.01 107 GLN A C 1
ATOM 837 O O . GLN A 1 129 ? 27.349 14.931 15.095 1.00 19.40 107 GLN A O 1
ATOM 843 N N . ALA A 1 130 ? 29.240 16.020 15.648 1.00 18.16 108 ALA A N 1
ATOM 844 C CA . ALA A 1 130 ? 28.662 16.706 16.795 1.00 18.18 108 ALA A CA 1
ATOM 845 C C . ALA A 1 130 ? 29.491 17.957 17.022 1.00 18.36 108 ALA A C 1
ATOM 846 O O . ALA A 1 130 ? 30.514 18.155 16.349 1.00 19.20 108 ALA A O 1
ATOM 848 N N . ALA A 1 131 ? 29.070 18.780 17.976 1.00 17.70 109 ALA A N 1
ATOM 849 C CA . ALA A 1 131 ? 29.748 20.016 18.296 1.00 16.79 109 ALA A CA 1
ATOM 850 C C . ALA A 1 131 ? 29.810 20.210 19.796 1.00 17.86 109 ALA A C 1
ATOM 851 O O . ALA A 1 131 ? 28.783 20.397 20.454 1.00 18.31 109 ALA A O 1
ATOM 853 N N . CYS A 1 132 ? 31.016 20.114 20.352 1.00 17.11 110 CYS A N 1
ATOM 854 C CA . CYS A 1 132 ? 31.298 20.550 21.706 1.00 17.62 110 CYS A CA 1
ATOM 855 C C . CYS A 1 132 ? 31.197 22.092 21.791 1.00 16.41 110 CYS A C 1
ATOM 856 O O . CYS A 1 132 ? 31.248 22.793 20.767 1.00 16.36 110 CYS A O 1
ATOM 859 N N . THR A 1 133 ? 31.077 22.624 23.002 1.00 16.61 111 THR A N 1
ATOM 860 C CA . THR A 1 133 ? 31.007 24.082 23.137 1.00 15.90 111 THR A CA 1
ATOM 861 C C . THR A 1 133 ? 31.482 24.575 24.499 1.00 17.06 111 THR A C 1
ATOM 862 O O . THR A 1 133 ? 31.442 23.825 25.479 1.00 18.15 111 THR A O 1
ATOM 866 N N . ASP A 1 134 ? 31.918 25.836 24.549 1.00 17.07 112 ASP A N 1
ATOM 867 C CA . ASP A 1 134 ? 32.097 26.529 25.823 1.00 16.79 112 ASP A CA 1
ATOM 868 C C . ASP A 1 134 ? 30.950 27.521 26.127 1.00 16.90 112 ASP A C 1
ATOM 869 O O . ASP A 1 134 ? 30.951 28.198 27.155 1.00 16.79 112 ASP A O 1
ATOM 874 N N . SER A 1 135 ? 29.977 27.560 25.217 1.00 16.86 113 SER A N 1
ATOM 875 C CA . SER A 1 135 ? 28.827 28.459 25.362 1.00 17.58 113 SER A CA 1
ATOM 876 C C . SER A 1 135 ? 27.966 27.976 26.536 1.00 17.61 113 SER A C 1
ATOM 877 O O . SER A 1 135 ? 27.959 26.783 26.851 1.00 18.12 113 SER A O 1
ATOM 880 N N . SER A 1 136 ? 27.219 28.893 27.168 1.00 16.67 114 SER A N 1
ATOM 881 C CA . SER A 1 136 ? 26.364 28.531 28.284 1.00 17.72 114 SER A CA 1
ATOM 882 C C . SER A 1 136 ? 24.986 28.060 27.788 1.00 18.06 114 SER A C 1
ATOM 883 O O . SER A 1 136 ? 24.194 27.620 28.625 1.00 19.17 114 SER A O 1
ATOM 886 N N . ILE A 1 137 ? 24.745 28.088 26.470 1.00 18.85 115 ILE A N 1
ATOM 887 C CA A ILE A 1 137 ? 23.440 27.728 25.846 0.50 19.61 115 ILE A CA 1
ATOM 888 C CA B ILE A 1 137 ? 23.377 27.804 25.983 0.50 19.15 115 ILE A CA 1
ATOM 889 C C . ILE A 1 137 ? 22.744 26.505 26.492 1.00 21.14 115 ILE A C 1
ATOM 890 O O . ILE A 1 137 ? 21.577 26.539 26.902 1.00 23.80 115 ILE A O 1
ATOM 899 N N . ASN A 1 138 ? 23.476 25.404 26.569 1.00 19.54 116 ASN A N 1
ATOM 900 C CA . ASN A 1 138 ? 22.839 24.157 27.034 1.00 20.07 116 ASN A CA 1
ATOM 901 C C . ASN A 1 138 ? 22.983 23.869 28.501 1.00 21.95 116 ASN A C 1
ATOM 902 O O . ASN A 1 138 ? 22.123 23.248 29.113 1.00 20.91 116 ASN A O 1
ATOM 907 N N . ASN A 1 139 ? 24.095 24.332 29.079 1.00 22.32 117 ASN A N 1
ATOM 908 C CA . ASN A 1 139 ? 24.218 24.359 30.532 1.00 22.85 117 ASN A CA 1
ATOM 909 C C . ASN A 1 139 ? 23.017 25.009 31.201 1.00 21.91 117 ASN A C 1
ATOM 910 O O . ASN A 1 139 ? 22.554 24.544 32.250 1.00 22.12 117 ASN A O 1
ATOM 915 N N . LEU A 1 140 ? 22.543 26.091 30.603 1.00 23.04 118 LEU A N 1
ATOM 916 C CA . LEU A 1 140 ? 21.385 26.811 31.109 1.00 23.47 118 LEU A CA 1
ATOM 917 C C . LEU A 1 140 ? 20.121 25.975 30.875 1.00 23.65 118 LEU A C 1
ATOM 918 O O . LEU A 1 140 ? 19.344 25.719 31.806 1.00 24.16 118 LEU A O 1
ATOM 923 N N . ARG A 1 141 ? 19.950 25.514 29.641 1.00 22.95 119 ARG A N 1
ATOM 924 C CA . ARG A 1 141 ? 18.763 24.715 29.284 1.00 22.99 119 ARG A CA 1
ATOM 925 C C . ARG A 1 141 ? 18.631 23.388 30.082 1.00 23.67 119 ARG A C 1
ATOM 926 O O . ARG A 1 141 ? 17.543 22.996 30.484 1.00 24.12 119 ARG A O 1
ATOM 934 N N . PHE A 1 142 ? 19.746 22.702 30.316 1.00 22.09 120 PHE A N 1
ATOM 935 C CA . PHE A 1 142 ? 19.729 21.365 30.924 1.00 21.94 120 PHE A CA 1
ATOM 936 C C . PHE A 1 142 ? 20.236 21.359 32.369 1.00 23.09 120 PHE A C 1
ATOM 937 O O . PHE A 1 142 ? 20.625 20.308 32.888 1.00 24.41 120 PHE A O 1
ATOM 945 N N . ALA A 1 143 ? 20.260 22.542 32.986 1.00 24.05 121 ALA A N 1
ATOM 946 C CA . ALA A 1 143 ? 20.627 22.713 34.392 1.00 25.05 121 ALA A CA 1
ATOM 947 C C . ALA A 1 143 ? 21.929 21.995 34.707 1.00 25.03 121 ALA A C 1
ATOM 948 O O . ALA A 1 143 ? 22.014 21.235 35.670 1.00 25.88 121 ALA A O 1
ATOM 950 N N . GLY A 1 144 ? 22.929 22.218 33.868 1.00 24.84 122 GLY A N 1
ATOM 951 C CA . GLY A 1 144 ? 24.257 21.680 34.127 1.00 25.56 122 GLY A CA 1
ATOM 952 C C . GLY A 1 144 ? 24.537 20.268 33.643 1.00 25.43 122 GLY A C 1
ATOM 953 O O . GLY A 1 144 ? 25.688 19.837 33.659 1.00 27.15 122 GLY A O 1
ATOM 954 N N . GLN A 1 145 ? 23.515 19.533 33.205 1.00 22.65 123 GLN A N 1
ATOM 955 C CA . GLN A 1 145 ? 23.746 18.227 32.572 1.00 21.53 123 GLN A CA 1
ATOM 956 C C . GLN A 1 145 ? 24.322 18.421 31.173 1.00 20.14 123 GLN A C 1
ATOM 957 O O . GLN A 1 145 ? 24.362 19.560 30.685 1.00 20.23 123 GLN A O 1
ATOM 963 N N . ASN A 1 146 ? 24.741 17.327 30.527 1.00 19.17 124 ASN A N 1
ATOM 964 C CA . ASN A 1 146 ? 25.468 17.425 29.254 1.00 19.47 124 ASN A CA 1
ATOM 965 C C . ASN A 1 146 ? 24.644 16.973 28.042 1.00 18.17 124 ASN A C 1
ATOM 966 O O . ASN A 1 146 ? 24.399 15.781 27.883 1.00 17.76 124 ASN A O 1
ATOM 971 N N . TYR A 1 147 ? 24.280 17.927 27.186 1.00 18.72 125 TYR A N 1
ATOM 972 C CA . TYR A 1 147 ? 23.595 17.649 25.916 1.00 19.20 125 TYR A CA 1
ATOM 973 C C . TYR A 1 147 ? 24.608 17.693 24.762 1.00 19.86 125 TYR A C 1
ATOM 974 O O . TYR A 1 147 ? 25.446 18.620 24.684 1.00 19.92 125 TYR A O 1
ATOM 983 N N . ALA A 1 148 ? 24.539 16.686 23.891 1.00 19.24 126 ALA A N 1
ATOM 984 C CA . ALA A 1 148 ? 25.441 16.573 22.740 1.00 19.51 126 ALA A CA 1
ATOM 985 C C . ALA A 1 148 ? 24.718 17.057 21.466 1.00 19.29 126 ALA A C 1
ATOM 986 O O . ALA A 1 148 ? 23.894 16.334 20.923 1.00 19.84 126 ALA A O 1
ATOM 988 N N . PRO A 1 149 ? 25.032 18.272 20.987 1.00 18.75 127 PRO A N 1
ATOM 989 C CA . PRO A 1 149 ? 24.429 18.767 19.750 1.00 17.98 127 PRO A CA 1
ATOM 990 C C . PRO A 1 149 ? 24.936 17.943 18.566 1.00 18.20 127 PRO A C 1
ATOM 991 O O . PRO A 1 149 ? 26.158 17.811 18.386 1.00 17.55 127 PRO A O 1
ATOM 995 N N . ILE A 1 150 ? 24.029 17.326 17.806 1.00 16.95 128 ILE A N 1
ATOM 996 C CA . ILE A 1 150 ? 24.454 16.407 16.727 1.00 17.57 128 ILE A CA 1
ATOM 997 C C . ILE A 1 150 ? 23.934 16.766 15.321 1.00 18.93 128 ILE A C 1
ATOM 998 O O . ILE A 1 150 ? 22.893 17.409 15.183 1.00 19.08 128 ILE A O 1
ATOM 1003 N N . ALA A 1 151 ? 24.654 16.338 14.286 1.00 18.94 129 ALA A N 1
ATOM 1004 C CA . ALA A 1 151 ? 24.178 16.503 12.897 1.00 19.17 129 ALA A CA 1
ATOM 1005 C C . ALA A 1 151 ? 23.046 15.517 12.604 1.00 19.25 129 ALA A C 1
ATOM 1006 O O . ALA A 1 151 ? 22.994 14.454 13.213 1.00 19.65 129 ALA A O 1
ATOM 1008 N N . THR A 1 152 ? 22.197 15.864 11.643 1.00 19.87 130 THR A N 1
ATOM 1009 C CA . THR A 1 152 ? 21.258 14.889 11.064 1.00 20.59 130 THR A CA 1
ATOM 1010 C C . THR A 1 152 ? 22.070 13.810 10.344 1.00 20.40 130 THR A C 1
ATOM 1011 O O . THR A 1 152 ? 22.809 14.098 9.378 1.00 20.11 130 THR A O 1
ATOM 1015 N N . PHE A 1 153 ? 21.967 12.574 10.839 1.00 20.40 131 PHE A N 1
ATOM 1016 C CA . PHE A 1 153 ? 22.737 11.481 10.260 1.00 21.33 131 PHE A CA 1
ATOM 1017 C C . PHE A 1 153 ? 22.550 11.356 8.738 1.00 21.99 131 PHE A C 1
ATOM 1018 O O . PHE A 1 153 ? 23.507 11.187 8.009 1.00 21.85 131 PHE A O 1
ATOM 1026 N N . ASP A 1 154 ? 21.322 11.447 8.241 1.00 22.52 132 ASP A N 1
ATOM 1027 C CA . ASP A 1 154 ? 21.130 11.263 6.800 1.00 24.43 132 ASP A CA 1
ATOM 1028 C C . ASP A 1 154 ? 21.963 12.264 5.974 1.00 22.60 132 ASP A C 1
ATOM 1029 O O . ASP A 1 154 ? 22.556 11.887 4.964 1.00 22.13 132 ASP A O 1
ATOM 1034 N N . LEU A 1 155 ? 22.042 13.511 6.444 1.00 21.44 133 LEU A N 1
ATOM 1035 C CA . LEU A 1 155 ? 22.822 14.557 5.765 1.00 20.80 133 LEU A CA 1
ATOM 1036 C C . LEU A 1 155 ? 24.313 14.284 5.929 1.00 21.18 133 LEU A C 1
ATOM 1037 O O . LEU A 1 155 ? 25.082 14.426 4.987 1.00 21.51 133 LEU A O 1
ATOM 1042 N N . LEU A 1 156 ? 24.698 13.874 7.130 1.00 22.02 134 LEU A N 1
ATOM 1043 C CA . LEU A 1 156 ? 26.096 13.513 7.410 1.00 23.40 134 LEU A CA 1
ATOM 1044 C C . LEU A 1 156 ? 26.577 12.413 6.447 1.00 24.60 134 LEU A C 1
ATOM 1045 O O . LEU A 1 156 ? 27.654 12.518 5.831 1.00 24.55 134 LEU A O 1
ATOM 1050 N N . ARG A 1 157 ? 25.763 11.372 6.315 1.00 24.28 135 ARG A N 1
ATOM 1051 C CA . ARG A 1 157 ? 26.077 10.232 5.458 1.00 25.30 135 ARG A CA 1
ATOM 1052 C C . ARG A 1 157 ? 26.216 10.640 3.990 1.00 24.84 135 ARG A C 1
ATOM 1053 O O . ARG A 1 157 ? 27.171 10.239 3.313 1.00 24.83 135 ARG A O 1
ATOM 1061 N N . ARG A 1 158 ? 25.256 11.424 3.503 1.00 23.67 136 ARG A N 1
ATOM 1062 C CA . ARG A 1 158 ? 25.246 11.839 2.106 1.00 24.34 136 ARG A CA 1
ATOM 1063 C C . ARG A 1 158 ? 26.404 12.774 1.798 1.00 24.01 136 ARG A C 1
ATOM 1064 O O . ARG A 1 158 ? 27.025 12.653 0.746 1.00 25.78 136 ARG A O 1
ATOM 1072 N N . ALA A 1 159 ? 26.727 13.677 2.728 1.00 22.61 137 ALA A N 1
ATOM 1073 C CA . ALA A 1 159 ? 27.859 14.583 2.515 1.00 22.30 137 ALA A CA 1
ATOM 1074 C C . ALA A 1 159 ? 29.172 13.802 2.497 1.00 23.26 137 ALA A C 1
ATOM 1075 O O . ALA A 1 159 ? 30.054 14.072 1.670 1.00 22.87 137 ALA A O 1
ATOM 1077 N N . TYR A 1 160 ? 29.287 12.829 3.400 1.00 23.35 138 TYR A N 1
ATOM 1078 C CA . TYR A 1 160 ? 30.463 11.969 3.433 1.00 24.53 138 TYR A CA 1
ATOM 1079 C C . TYR A 1 160 ? 30.629 11.234 2.106 1.00 25.16 138 TYR A C 1
ATOM 1080 O O . TYR A 1 160 ? 31.720 11.234 1.527 1.00 24.75 138 TYR A O 1
ATOM 1089 N N . GLU A 1 161 ? 29.557 10.605 1.630 1.00 25.32 139 GLU A N 1
ATOM 1090 C CA . GLU A 1 161 ? 29.611 9.908 0.331 1.00 27.38 139 GLU A CA 1
ATOM 1091 C C . GLU A 1 161 ? 29.953 10.858 -0.818 1.00 27.07 139 GLU A C 1
ATOM 1092 O O . GLU A 1 161 ? 30.672 10.475 -1.742 1.00 28.20 139 GLU A O 1
ATOM 1098 N N . GLN A 1 162 ? 29.452 12.092 -0.767 1.00 25.86 140 GLN A N 1
ATOM 1099 C CA . GLN A 1 162 ? 29.803 13.091 -1.782 1.00 25.92 140 GLN A CA 1
ATOM 1100 C C . GLN A 1 162 ? 31.295 13.393 -1.801 1.00 27.18 140 GLN A C 1
ATOM 1101 O O . GLN A 1 162 ? 31.906 13.431 -2.878 1.00 26.92 140 GLN A O 1
ATOM 1107 N N . ALA A 1 163 ? 31.867 13.614 -0.613 1.00 26.35 141 ALA A N 1
ATOM 1108 C CA . ALA A 1 163 ? 33.288 13.935 -0.494 1.00 27.47 141 ALA A CA 1
ATOM 1109 C C . ALA A 1 163 ? 34.150 12.760 -0.947 1.00 30.46 141 ALA A C 1
ATOM 1110 O O . ALA A 1 163 ? 35.162 12.952 -1.632 1.00 32.40 141 ALA A O 1
ATOM 1112 N N . GLN A 1 164 ? 33.745 11.549 -0.563 1.00 30.72 142 GLN A N 1
ATOM 1113 C CA . GLN A 1 164 ? 34.445 10.323 -0.966 1.00 33.59 142 GLN A CA 1
ATOM 1114 C C . GLN A 1 164 ? 34.497 10.179 -2.485 1.00 35.20 142 GLN A C 1
ATOM 1115 O O . GLN A 1 164 ? 35.542 9.826 -3.046 1.00 36.18 142 GLN A O 1
ATOM 1121 N N . SER A 1 165 ? 33.374 10.471 -3.140 1.00 35.09 143 SER A N 1
ATOM 1122 C CA . SER A 1 165 ? 33.236 10.301 -4.592 1.00 37.35 143 SER A CA 1
ATOM 1123 C C . SER A 1 165 ? 34.130 11.262 -5.383 1.00 39.67 143 SER A C 1
ATOM 1124 O O . SER A 1 165 ? 34.337 11.081 -6.584 1.00 41.45 143 SER A O 1
ATOM 1127 N N . ARG A 1 166 ? 34.666 12.272 -4.700 1.00 37.85 144 ARG A N 1
ATOM 1128 C CA . ARG A 1 166 ? 35.541 13.258 -5.320 1.00 36.04 144 ARG A CA 1
ATOM 1129 C C . ARG A 1 166 ? 36.988 13.092 -4.885 1.00 34.81 144 ARG A C 1
ATOM 1130 O O . ARG A 1 166 ? 37.840 13.915 -5.227 1.00 36.63 144 ARG A O 1
ATOM 1138 N N . GLY A 1 167 ? 37.249 12.038 -4.120 1.00 34.27 145 GLY A N 1
ATOM 1139 C CA . GLY A 1 167 ? 38.581 11.747 -3.590 1.00 33.53 145 GLY A CA 1
ATOM 1140 C C . GLY A 1 167 ? 39.113 12.814 -2.649 1.00 33.95 145 GLY A C 1
ATOM 1141 O O . GLY A 1 167 ? 40.324 13.030 -2.567 1.00 34.92 145 GLY A O 1
ATOM 1150 N N . PRO A 1 169 ? 40.129 14.495 0.880 1.00 32.81 147 PRO A N 1
ATOM 1151 C CA . PRO A 1 169 ? 40.478 14.089 2.236 1.00 32.07 147 PRO A CA 1
ATOM 1152 C C . PRO A 1 169 ? 39.392 14.636 3.157 1.00 30.08 147 PRO A C 1
ATOM 1153 O O . PRO A 1 169 ? 39.187 15.842 3.203 1.00 30.05 147 PRO A O 1
ATOM 1157 N N . VAL A 1 170 ? 38.683 13.734 3.828 1.00 29.34 148 VAL A N 1
ATOM 1158 C CA . VAL A 1 170 ? 37.547 14.095 4.669 1.00 28.99 148 VAL A CA 1
ATOM 1159 C C . VAL A 1 170 ? 37.598 13.342 6.001 1.00 28.10 148 VAL A C 1
ATOM 1160 O O . VAL A 1 170 ? 37.987 12.168 6.055 1.00 27.80 148 VAL A O 1
ATOM 1164 N N . HIS A 1 171 ? 37.241 14.044 7.073 1.00 26.98 149 HIS A N 1
ATOM 1165 C CA . HIS A 1 171 ? 37.113 13.459 8.403 1.00 27.24 149 HIS A CA 1
ATOM 1166 C C . HIS A 1 171 ? 35.720 13.764 8.933 1.00 25.15 149 HIS A C 1
ATOM 1167 O O . HIS A 1 171 ? 35.200 14.872 8.726 1.00 25.48 149 HIS A O 1
ATOM 1174 N N . VAL A 1 172 ? 35.121 12.777 9.595 1.00 23.37 150 VAL A N 1
ATOM 1175 C CA . VAL A 1 172 ? 33.852 12.960 10.287 1.00 21.93 150 VAL A CA 1
ATOM 1176 C C . VAL A 1 172 ? 34.099 12.837 11.788 1.00 21.78 150 VAL A C 1
ATOM 1177 O O . VAL A 1 172 ? 34.591 11.808 12.270 1.00 23.08 150 VAL A O 1
ATOM 1181 N N . GLY A 1 173 ? 33.770 13.881 12.539 1.00 19.98 151 GLY A N 1
ATOM 1182 C CA . GLY A 1 173 ? 33.953 13.813 13.981 1.00 19.73 151 GLY A CA 1
ATOM 1183 C C . GLY A 1 173 ? 33.565 15.087 14.690 1.00 19.28 151 GLY A C 1
ATOM 1184 O O . GLY A 1 173 ? 32.763 15.876 14.180 1.00 19.20 151 GLY A O 1
ATOM 1185 N N . ASN A 1 174 ? 34.142 15.271 15.870 1.00 19.98 152 ASN A N 1
ATOM 1186 C CA . ASN A 1 174 ? 33.857 16.400 16.736 1.00 20.04 152 ASN A CA 1
ATOM 1187 C C . ASN A 1 174 ? 34.460 17.712 16.295 1.00 20.21 152 ASN A C 1
ATOM 1188 O O . ASN A 1 174 ? 35.596 17.769 15.833 1.00 21.13 152 ASN A O 1
ATOM 1193 N N . VAL A 1 175 ? 33.703 18.790 16.458 1.00 20.11 153 VAL A N 1
ATOM 1194 C CA . VAL A 1 175 ? 34.318 20.122 16.434 1.00 18.86 153 VAL A CA 1
ATOM 1195 C C . VAL A 1 175 ? 33.998 20.851 17.737 1.00 19.30 153 VAL A C 1
ATOM 1196 O O . VAL A 1 175 ? 33.138 20.409 18.487 1.00 20.30 153 VAL A O 1
ATOM 1200 N N . LEU A 1 176 ? 34.731 21.925 18.036 1.00 17.85 154 LEU A N 1
ATOM 1201 C CA . LEU A 1 176 ? 34.430 22.772 19.188 1.00 17.80 154 LEU A CA 1
ATOM 1202 C C . LEU A 1 176 ? 33.886 24.118 18.699 1.00 18.15 154 LEU A C 1
ATOM 1203 O O . LEU A 1 176 ? 34.532 24.832 17.927 1.00 16.85 154 LEU A O 1
ATOM 1208 N N . SER A 1 177 ? 32.649 24.430 19.101 1.00 18.77 155 SER A N 1
ATOM 1209 C CA . SER A 1 177 ? 32.114 25.751 18.870 1.00 17.07 155 SER A CA 1
ATOM 1210 C C . SER A 1 177 ? 32.447 26.670 20.045 1.00 16.27 155 SER A C 1
ATOM 1211 O O . SER A 1 177 ? 31.969 26.486 21.159 1.00 16.72 155 SER A O 1
ATOM 1214 N N . THR A 1 178 ? 33.346 27.623 19.814 1.00 16.56 156 THR A N 1
ATOM 1215 C CA . THR A 1 178 ? 33.709 28.526 20.879 1.00 16.51 156 THR A CA 1
ATOM 1216 C C . THR A 1 178 ? 32.995 29.890 20.768 1.00 16.63 156 THR A C 1
ATOM 1217 O O . THR A 1 178 ? 32.730 30.377 19.662 1.00 16.67 156 THR A O 1
ATOM 1221 N N . ASP A 1 179 ? 32.739 30.493 21.935 1.00 17.51 157 ASP A N 1
ATOM 1222 C CA . ASP A 1 179 ? 32.361 31.900 22.084 1.00 16.86 157 ASP A CA 1
ATOM 1223 C C . ASP A 1 179 ? 33.541 32.848 21.886 1.00 16.53 157 ASP A C 1
ATOM 1224 O O . ASP A 1 179 ? 33.391 34.039 21.688 1.00 15.65 157 ASP A O 1
ATOM 1229 N N . THR A 1 180 ? 34.752 32.296 22.006 1.00 18.23 158 THR A N 1
ATOM 1230 C CA . THR A 1 180 ? 35.907 33.147 22.207 1.00 19.41 158 THR A CA 1
ATOM 1231 C C . THR A 1 180 ? 36.994 32.895 21.141 1.00 18.99 158 THR A C 1
ATOM 1232 O O . THR A 1 180 ? 37.684 31.849 21.152 1.00 20.69 158 THR A O 1
ATOM 1236 N N . PHE A 1 181 ? 37.088 33.848 20.214 1.00 18.19 159 PHE A N 1
ATOM 1237 C CA . PHE A 1 181 ? 38.032 33.777 19.100 1.00 18.65 159 PHE A CA 1
ATOM 1238 C C . PHE A 1 181 ? 39.427 34.046 19.668 1.00 20.52 159 PHE A C 1
ATOM 1239 O O . PHE A 1 181 ? 40.386 33.352 19.276 1.00 21.44 159 PHE A O 1
ATOM 1247 N N . TYR A 1 182 ? 39.512 34.996 20.600 1.00 20.25 160 TYR A N 1
ATOM 1248 C CA . TYR A 1 182 ? 40.794 35.391 21.261 1.00 19.93 160 TYR A CA 1
ATOM 1249 C C . TYR A 1 182 ? 40.785 34.991 22.732 1.00 20.53 160 TYR A C 1
ATOM 1250 O O . TYR A 1 182 ? 40.234 35.714 23.590 1.00 20.98 160 TYR A O 1
ATOM 1259 N N . HIS A 1 183 ? 41.403 33.846 23.030 1.00 22.30 161 HIS A N 1
ATOM 1260 C CA . HIS A 1 183 ? 41.496 33.343 24.408 1.00 23.47 161 HIS A CA 1
ATOM 1261 C C . HIS A 1 183 ? 42.518 34.079 25.297 1.00 26.00 161 HIS A C 1
ATOM 1262 O O . HIS A 1 183 ? 43.485 34.670 24.796 1.00 27.12 161 HIS A O 1
ATOM 1269 N N . ASP A 1 184 ? 42.279 34.054 26.611 1.00 27.25 162 ASP A N 1
ATOM 1270 C CA . ASP A 1 184 ? 43.134 34.750 27.588 1.00 28.40 162 ASP A CA 1
ATOM 1271 C C . ASP A 1 184 ? 44.540 34.158 27.618 1.00 32.36 162 ASP A C 1
ATOM 1272 O O . ASP A 1 184 ? 45.518 34.894 27.738 1.00 32.03 162 ASP A O 1
ATOM 1277 N N . GLN A 1 185 ? 44.632 32.837 27.519 1.00 35.35 163 GLN A N 1
ATOM 1278 C CA . GLN A 1 185 ? 45.937 32.164 27.602 1.00 40.31 163 GLN A CA 1
ATOM 1279 C C . GLN A 1 185 ? 46.255 31.356 26.344 1.00 37.33 163 GLN A C 1
ATOM 1280 O O . GLN A 1 185 ? 45.355 31.026 25.582 1.00 34.22 163 GLN A O 1
ATOM 1286 N N . PRO A 1 186 ? 47.549 31.062 26.107 1.00 37.79 164 PRO A N 1
ATOM 1287 C CA . PRO A 1 186 ? 47.939 30.198 24.988 1.00 37.18 164 PRO A CA 1
ATOM 1288 C C . PRO A 1 186 ? 47.466 28.748 25.151 1.00 35.63 164 PRO A C 1
ATOM 1289 O O . PRO A 1 186 ? 47.096 28.330 26.252 1.00 34.55 164 PRO A O 1
ATOM 1293 N N . ASN A 1 187 ? 47.479 28.005 24.047 1.00 37.65 165 ASN A N 1
ATOM 1294 C CA . ASN A 1 187 ? 47.105 26.584 24.025 1.00 38.63 165 ASN A CA 1
ATOM 1295 C C . ASN A 1 187 ? 45.720 26.282 24.602 1.00 33.51 165 ASN A C 1
ATOM 1296 O O . ASN A 1 187 ? 45.574 25.362 25.418 1.00 33.73 165 ASN A O 1
ATOM 1301 N N . PRO A 1 188 ? 44.692 27.041 24.176 1.00 30.43 166 PRO A N 1
ATOM 1302 C CA . PRO A 1 188 ? 43.409 26.771 24.805 1.00 28.36 166 PRO A CA 1
ATOM 1303 C C . PRO A 1 188 ? 42.764 25.455 24.390 1.00 27.53 166 PRO A C 1
ATOM 1304 O O . PRO A 1 188 ? 41.912 24.966 25.120 1.00 27.51 166 PRO A O 1
ATOM 1308 N N . TYR A 1 189 ? 43.178 24.874 23.267 1.00 25.98 167 TYR A N 1
ATOM 1309 C CA . TYR A 1 189 ? 42.458 23.728 22.691 1.00 26.19 167 TYR A CA 1
ATOM 1310 C C . TYR A 1 189 ? 43.058 22.344 22.946 1.00 26.03 167 TYR A C 1
ATOM 1311 O O . TYR A 1 189 ? 42.527 21.335 22.471 1.00 24.39 167 TYR A O 1
ATOM 1320 N N . GLN A 1 190 ? 44.144 22.288 23.715 1.00 28.19 168 GLN A N 1
ATOM 1321 C CA . GLN A 1 190 ? 44.882 21.031 23.837 1.00 29.98 168 GLN A CA 1
ATOM 1322 C C . GLN A 1 190 ? 44.067 19.916 24.489 1.00 27.52 168 GLN A C 1
ATOM 1323 O O . GLN A 1 190 ? 44.136 18.774 24.034 1.00 26.33 168 GLN A O 1
ATOM 1329 N N . LEU A 1 191 ? 43.264 20.241 25.509 1.00 27.28 169 LEU A N 1
ATOM 1330 C CA . LEU A 1 191 ? 42.485 19.201 26.185 1.00 27.05 169 LEU A CA 1
ATOM 1331 C C . LEU A 1 191 ? 41.411 18.645 25.254 1.00 26.05 169 LEU A C 1
ATOM 1332 O O . LEU A 1 191 ? 41.180 17.430 25.223 1.00 25.58 169 LEU A O 1
ATOM 1337 N N . TRP A 1 192 ? 40.747 19.539 24.519 1.00 25.41 170 TRP A N 1
ATOM 1338 C CA . TRP A 1 192 ? 39.801 19.112 23.489 1.00 23.26 170 TRP A CA 1
ATOM 1339 C C . TRP A 1 192 ? 40.453 18.137 22.502 1.00 23.02 170 TRP A C 1
ATOM 1340 O O . TRP A 1 192 ? 39.914 17.077 22.241 1.00 22.52 170 TRP A O 1
ATOM 1351 N N . ALA A 1 193 ? 41.621 18.515 21.976 1.00 23.65 171 ALA A N 1
ATOM 1352 C CA . ALA A 1 193 ? 42.351 17.669 21.020 1.00 25.14 171 ALA A CA 1
ATOM 1353 C C . ALA A 1 193 ? 42.681 16.284 21.596 1.00 24.92 171 ALA A C 1
ATOM 1354 O O . ALA A 1 193 ? 42.581 15.277 20.891 1.00 25.92 171 ALA A O 1
ATOM 1356 N N . GLN A 1 194 ? 43.067 16.247 22.874 1.00 25.76 172 GLN A N 1
ATOM 1357 C CA . GLN A 1 194 ? 43.368 14.998 23.587 1.00 26.58 172 GLN A CA 1
ATOM 1358 C C . GLN A 1 194 ? 42.162 14.086 23.667 1.00 25.68 172 GLN A C 1
ATOM 1359 O O . GLN A 1 194 ? 42.294 12.877 23.819 1.00 25.90 172 GLN A O 1
ATOM 1365 N N . PHE A 1 195 ? 40.976 14.678 23.566 1.00 23.16 173 PHE A N 1
ATOM 1366 C CA . PHE A 1 195 ? 39.764 13.881 23.549 1.00 23.45 173 PHE A CA 1
ATOM 1367 C C . PHE A 1 195 ? 39.112 13.807 22.173 1.00 23.39 173 PHE A C 1
ATOM 1368 O O . PHE A 1 195 ? 37.892 13.594 22.048 1.00 24.73 173 PHE A O 1
ATOM 1376 N N . GLY A 1 196 ? 39.939 13.995 21.151 1.00 23.03 174 GLY A N 1
ATOM 1377 C CA . GLY A 1 196 ? 39.611 13.664 19.772 1.00 22.39 174 GLY A CA 1
ATOM 1378 C C . GLY A 1 196 ? 38.974 14.765 18.946 1.00 21.72 174 GLY A C 1
ATOM 1379 O O . GLY A 1 196 ? 38.630 14.550 17.790 1.00 22.62 174 GLY A O 1
ATOM 1380 N N . VAL A 1 197 ? 38.838 15.951 19.531 1.00 21.44 175 VAL A N 1
ATOM 1381 C CA . VAL A 1 197 ? 38.216 17.068 18.817 1.00 21.17 175 VAL A CA 1
ATOM 1382 C C . VAL A 1 197 ? 39.114 17.501 17.656 1.00 22.56 175 VAL A C 1
ATOM 1383 O O . VAL A 1 197 ? 40.326 17.673 17.819 1.00 22.16 175 VAL A O 1
ATOM 1387 N N . LEU A 1 198 ? 38.520 17.642 16.484 1.00 21.35 176 LEU A N 1
ATOM 1388 C CA . LEU A 1 198 ? 39.254 17.857 15.246 1.00 21.18 176 LEU A CA 1
ATOM 1389 C C . LEU A 1 198 ? 39.603 19.311 14.956 1.00 21.18 176 LEU A C 1
ATOM 1390 O O . LEU A 1 198 ? 40.713 19.619 14.509 1.00 21.37 176 LEU A O 1
ATOM 1395 N N . ALA A 1 199 ? 38.648 20.218 15.172 1.00 19.39 177 ALA A N 1
ATOM 1396 C CA . ALA A 1 199 ? 38.773 21.582 14.682 1.00 18.64 177 ALA A CA 1
ATOM 1397 C C . ALA A 1 199 ? 37.869 22.509 15.497 1.00 19.12 177 ALA A C 1
ATOM 1398 O O . ALA A 1 199 ? 36.976 22.033 16.199 1.00 20.63 177 ALA A O 1
ATOM 1400 N N . VAL A 1 200 ? 38.151 23.803 15.418 1.00 18.86 178 VAL A N 1
ATOM 1401 C CA . VAL A 1 200 ? 37.432 24.828 16.189 1.00 19.51 178 VAL A CA 1
ATOM 1402 C C . VAL A 1 200 ? 36.731 25.772 15.218 1.00 19.31 178 VAL A C 1
ATOM 1403 O O . VAL A 1 200 ? 37.288 26.174 14.201 1.00 18.65 178 VAL A O 1
ATOM 1407 N N . GLU A 1 201 ? 35.464 26.090 15.511 1.00 18.58 179 GLU A N 1
ATOM 1408 C CA . GLU A 1 201 ? 34.717 27.170 14.830 1.00 18.44 179 GLU A CA 1
ATOM 1409 C C . GLU A 1 201 ? 33.814 27.816 15.885 1.00 17.13 179 GLU A C 1
ATOM 1410 O O . GLU A 1 201 ? 34.109 27.727 17.062 1.00 16.98 179 GLU A O 1
ATOM 1424 N N . GLU A 1 203 ? 29.934 28.268 15.706 1.00 18.92 181 GLU A N 1
ATOM 1425 C CA . GLU A 1 203 ? 28.459 28.258 15.505 1.00 19.09 181 GLU A CA 1
ATOM 1426 C C . GLU A 1 203 ? 27.785 26.890 15.518 1.00 19.49 181 GLU A C 1
ATOM 1427 O O . GLU A 1 203 ? 26.586 26.813 15.779 1.00 18.45 181 GLU A O 1
ATOM 1433 N N . ALA A 1 204 ? 28.513 25.820 15.183 1.00 18.68 182 ALA A N 1
ATOM 1434 C CA . ALA A 1 204 ? 27.900 24.497 14.948 1.00 18.38 182 ALA A CA 1
ATOM 1435 C C . ALA A 1 204 ? 27.019 24.033 16.103 1.00 18.63 182 ALA A C 1
ATOM 1436 O O . ALA A 1 204 ? 25.900 23.529 15.882 1.00 19.38 182 ALA A O 1
ATOM 1438 N N . ALA A 1 205 ? 27.506 24.202 17.332 1.00 17.79 183 ALA A N 1
ATOM 1439 C CA . ALA A 1 205 ? 26.734 23.805 18.503 1.00 17.36 183 ALA A CA 1
ATOM 1440 C C . ALA A 1 205 ? 25.356 24.495 18.532 1.00 18.20 183 ALA A C 1
ATOM 1441 O O . ALA A 1 205 ? 24.392 23.862 18.915 1.00 18.24 183 ALA A O 1
ATOM 1443 N N . GLY A 1 206 ? 25.304 25.766 18.144 1.00 17.52 184 GLY A N 1
ATOM 1444 C CA . GLY A 1 206 ? 24.018 26.506 18.078 1.00 18.18 184 GLY A CA 1
ATOM 1445 C C . GLY A 1 206 ? 23.114 25.910 17.024 1.00 18.17 184 GLY A C 1
ATOM 1446 O O . GLY A 1 206 ? 21.905 25.672 17.283 1.00 18.03 184 GLY A O 1
ATOM 1447 N N . LEU A 1 207 ? 23.662 25.706 15.831 1.00 18.14 185 LEU A N 1
ATOM 1448 C CA . LEU A 1 207 ? 22.882 25.183 14.705 1.00 18.08 185 LEU A CA 1
ATOM 1449 C C . LEU A 1 207 ? 22.286 23.820 15.051 1.00 17.83 185 LEU A C 1
ATOM 1450 O O . LEU A 1 207 ? 21.073 23.601 14.882 1.00 17.93 185 LEU A O 1
ATOM 1455 N N . TYR A 1 208 ? 23.110 22.927 15.589 1.00 16.82 186 TYR A N 1
ATOM 1456 C CA . TYR A 1 208 ? 22.679 21.580 15.918 1.00 16.99 186 TYR A CA 1
ATOM 1457 C C . TYR A 1 208 ? 21.609 21.544 17.022 1.00 17.44 186 TYR A C 1
ATOM 1458 O O . TYR A 1 208 ? 20.705 20.723 16.969 1.00 18.90 186 TYR A O 1
ATOM 1467 N N . THR A 1 209 ? 21.712 22.436 18.000 1.00 17.12 187 THR A N 1
ATOM 1468 C CA . THR A 1 209 ? 20.772 22.463 19.123 1.00 17.49 187 THR A CA 1
ATOM 1469 C C . THR A 1 209 ? 19.434 22.989 18.631 1.00 17.98 187 THR A C 1
ATOM 1470 O O . THR A 1 209 ? 18.406 22.376 18.940 1.00 18.38 187 THR A O 1
ATOM 1474 N N . LEU A 1 210 ? 19.469 24.082 17.866 1.00 18.03 188 LEU A N 1
ATOM 1475 C CA . LEU A 1 210 ? 18.217 24.708 17.369 1.00 18.81 188 LEU A CA 1
ATOM 1476 C C . LEU A 1 210 ? 17.536 23.796 16.369 1.00 19.05 188 LEU A C 1
ATOM 1477 O O . LEU A 1 210 ? 16.280 23.707 16.352 1.00 19.40 188 LEU A O 1
ATOM 1482 N N . ALA A 1 211 ? 18.305 23.096 15.541 1.00 18.87 189 ALA A N 1
ATOM 1483 C CA . ALA A 1 211 ? 17.683 22.150 14.594 1.00 19.72 189 ALA A CA 1
ATOM 1484 C C . ALA A 1 211 ? 16.881 21.071 15.331 1.00 20.06 189 ALA A C 1
ATOM 1485 O O . ALA A 1 211 ? 15.749 20.743 14.927 1.00 21.60 189 ALA A O 1
ATOM 1487 N N . ALA A 1 212 ? 17.445 20.553 16.420 1.00 19.76 190 ALA A N 1
ATOM 1488 C CA . ALA A 1 212 ? 16.794 19.561 17.266 1.00 20.94 190 ALA A CA 1
ATOM 1489 C C . ALA A 1 212 ? 15.590 20.193 17.945 1.00 21.70 190 ALA A C 1
ATOM 1490 O O . ALA A 1 212 ? 14.528 19.571 17.993 1.00 22.38 190 ALA A O 1
ATOM 1492 N N . LYS A 1 213 ? 15.747 21.417 18.433 1.00 21.62 191 LYS A N 1
ATOM 1493 C CA . LYS A 1 213 ? 14.645 22.169 19.066 1.00 22.75 191 LYS A CA 1
ATOM 1494 C C . LYS A 1 213 ? 13.438 22.213 18.146 1.00 23.53 191 LYS A C 1
ATOM 1495 O O . LYS A 1 213 ? 12.300 22.004 18.602 1.00 23.88 191 LYS A O 1
ATOM 1501 N N . PHE A 1 214 ? 13.684 22.454 16.863 1.00 22.32 192 PHE A N 1
ATOM 1502 C CA . PHE A 1 214 ? 12.574 22.669 15.909 1.00 23.46 192 PHE A CA 1
ATOM 1503 C C . PHE A 1 214 ? 12.214 21.452 15.078 1.00 24.24 192 PHE A C 1
ATOM 1504 O O . PHE A 1 214 ? 11.260 21.499 14.284 1.00 25.70 192 PHE A O 1
ATOM 1512 N N . GLY A 1 215 ? 12.987 20.376 15.224 1.00 23.00 193 GLY A N 1
ATOM 1513 C CA . GLY A 1 215 ? 12.713 19.140 14.490 1.00 23.51 193 GLY A CA 1
ATOM 1514 C C . GLY A 1 215 ? 12.962 19.267 13.001 1.00 23.76 193 GLY A C 1
ATOM 1515 O O . GLY A 1 215 ? 12.242 18.678 12.194 1.00 25.05 193 GLY A O 1
ATOM 1516 N N . VAL A 1 216 ? 13.997 20.029 12.634 1.00 22.00 194 VAL A N 1
ATOM 1517 C CA . VAL A 1 216 ? 14.464 20.144 11.250 1.00 21.13 194 VAL A CA 1
ATOM 1518 C C . VAL A 1 216 ? 15.856 19.518 11.124 1.00 20.57 194 VAL A C 1
ATOM 1519 O O . VAL A 1 216 ? 16.401 19.028 12.105 1.00 21.33 194 VAL A O 1
ATOM 1523 N N A GLN A 1 217 ? 16.361 19.497 9.895 0.50 20.22 195 GLN A N 1
ATOM 1524 N N B GLN A 1 217 ? 16.407 19.546 9.921 0.50 20.47 195 GLN A N 1
ATOM 1525 C CA A GLN A 1 217 ? 17.628 18.860 9.548 0.50 19.29 195 GLN A CA 1
ATOM 1526 C CA B GLN A 1 217 ? 17.623 18.804 9.625 0.50 19.73 195 GLN A CA 1
ATOM 1527 C C A GLN A 1 217 ? 18.738 19.890 9.569 0.50 18.72 195 GLN A C 1
ATOM 1528 C C B GLN A 1 217 ? 18.792 19.743 9.323 0.50 18.76 195 GLN A C 1
ATOM 1529 O O A GLN A 1 217 ? 18.522 21.050 9.212 0.50 18.72 195 GLN A O 1
ATOM 1530 O O B GLN A 1 217 ? 18.656 20.695 8.543 0.50 17.87 195 GLN A O 1
ATOM 1541 N N . ALA A 1 218 ? 19.947 19.461 9.935 1.00 18.53 196 ALA A N 1
ATOM 1542 C CA . ALA A 1 218 ? 21.089 20.372 9.875 1.00 17.76 196 ALA A CA 1
ATOM 1543 C C . ALA A 1 218 ? 22.368 19.598 9.731 1.00 17.49 196 ALA A C 1
ATOM 1544 O O . ALA A 1 218 ? 22.469 18.464 10.183 1.00 17.88 196 ALA A O 1
ATOM 1546 N N . LEU A 1 219 ? 23.349 20.269 9.135 1.00 18.29 197 LEU A N 1
ATOM 1547 C CA . LEU A 1 219 ? 24.686 19.715 8.986 1.00 17.94 197 LEU A CA 1
ATOM 1548 C C . LEU A 1 219 ? 25.674 20.867 8.924 1.00 17.39 197 LEU A C 1
ATOM 1549 O O . LEU A 1 219 ? 25.381 21.910 8.349 1.00 17.53 197 LEU A O 1
ATOM 1554 N N . CYS A 1 220 ? 26.881 20.664 9.471 1.00 18.28 198 CYS A N 1
ATOM 1555 C CA . CYS A 1 220 ? 27.945 21.650 9.366 1.00 18.37 198 CYS A CA 1
ATOM 1556 C C . CYS A 1 220 ? 29.170 21.024 8.714 1.00 18.09 198 CYS A C 1
ATOM 1557 O O . CYS A 1 220 ? 29.687 20.039 9.217 1.00 19.37 198 CYS A O 1
ATOM 1560 N N . ILE A 1 221 ? 29.546 21.578 7.564 1.00 17.66 199 ILE A N 1
ATOM 1561 C CA . ILE A 1 221 ? 30.706 21.115 6.782 1.00 18.85 199 ILE A CA 1
ATOM 1562 C C . ILE A 1 221 ? 31.746 22.220 6.829 1.00 19.40 199 ILE A C 1
ATOM 1563 O O . ILE A 1 221 ? 31.410 23.402 6.676 1.00 20.01 199 ILE A O 1
ATOM 1568 N N . LEU A 1 222 ? 33.029 21.847 6.972 1.00 18.86 200 LEU A N 1
ATOM 1569 C CA . LEU A 1 222 ? 34.068 22.830 7.201 1.00 19.50 200 LEU A CA 1
ATOM 1570 C C . LEU A 1 222 ? 35.314 22.463 6.408 1.00 20.94 200 LEU A C 1
ATOM 1571 O O . LEU A 1 222 ? 35.589 21.284 6.229 1.00 21.62 200 LEU A O 1
ATOM 1576 N N . THR A 1 223 ? 36.029 23.476 5.924 1.00 23.38 201 THR A N 1
ATOM 1577 C CA A THR A 1 223 ? 37.344 23.258 5.321 0.50 24.46 201 THR A CA 1
ATOM 1578 C CA B THR A 1 223 ? 37.343 23.284 5.302 0.50 24.40 201 THR A CA 1
ATOM 1579 C C . THR A 1 223 ? 38.388 23.827 6.259 1.00 24.85 201 THR A C 1
ATOM 1580 O O . THR A 1 223 ? 38.184 24.881 6.860 1.00 25.31 201 THR A O 1
ATOM 1587 N N . ILE A 1 224 ? 39.510 23.110 6.388 1.00 25.05 202 ILE A N 1
ATOM 1588 C CA . ILE A 1 224 ? 40.587 23.537 7.269 1.00 26.90 202 ILE A CA 1
ATOM 1589 C C . ILE A 1 224 ? 41.440 24.593 6.574 1.00 29.34 202 ILE A C 1
ATOM 1590 O O . ILE A 1 224 ? 42.215 24.285 5.667 1.00 30.74 202 ILE A O 1
ATOM 1595 N N . SER A 1 225 ? 41.272 25.837 7.003 1.00 29.51 203 SER A N 1
ATOM 1596 C CA . SER A 1 225 ? 41.958 26.978 6.387 1.00 32.80 203 SER A CA 1
ATOM 1597 C C . SER A 1 225 ? 43.202 27.373 7.174 1.00 33.44 203 SER A C 1
ATOM 1598 O O . SER A 1 225 ? 44.083 28.069 6.660 1.00 36.29 203 SER A O 1
ATOM 1601 N N . ASP A 1 226 ? 43.256 26.934 8.426 1.00 32.56 204 ASP A N 1
ATOM 1602 C CA . ASP A 1 226 ? 44.314 27.316 9.351 1.00 33.12 204 ASP A CA 1
ATOM 1603 C C . ASP A 1 226 ? 44.636 26.130 10.238 1.00 32.25 204 ASP A C 1
ATOM 1604 O O . ASP A 1 226 ? 43.734 25.438 10.713 1.00 31.19 204 ASP A O 1
ATOM 1609 N N . HIS A 1 227 ? 45.922 25.882 10.456 1.00 31.44 205 HIS A N 1
ATOM 1610 C CA . HIS A 1 227 ? 46.296 24.863 11.406 1.00 30.12 205 HIS A CA 1
ATOM 1611 C C . HIS A 1 227 ? 46.808 25.493 12.691 1.00 30.28 205 HIS A C 1
ATOM 1612 O O . HIS A 1 227 ? 47.820 26.184 12.682 1.00 33.00 205 HIS A O 1
ATOM 1619 N N . LEU A 1 228 ? 46.107 25.252 13.795 1.00 30.11 206 LEU A N 1
ATOM 1620 C CA . LEU A 1 228 ? 46.383 25.952 15.047 1.00 30.15 206 LEU A CA 1
ATOM 1621 C C . LEU A 1 228 ? 47.516 25.319 15.850 1.00 32.77 206 LEU A C 1
ATOM 1622 O O . LEU A 1 228 ? 47.921 25.854 16.887 1.00 34.97 206 LEU A O 1
ATOM 1627 N N . ILE A 1 229 ? 48.004 24.177 15.378 1.00 33.13 207 ILE A N 1
ATOM 1628 C CA . ILE A 1 229 ? 49.144 23.512 16.002 1.00 35.95 207 ILE A CA 1
ATOM 1629 C C . ILE A 1 229 ? 50.407 23.886 15.240 1.00 38.00 207 ILE A C 1
ATOM 1630 O O . ILE A 1 229 ? 51.406 24.303 15.840 1.00 40.37 207 ILE A O 1
ATOM 1635 N N . THR A 1 230 ? 50.356 23.741 13.918 1.00 37.99 208 THR A N 1
ATOM 1636 C CA . THR A 1 230 ? 51.534 23.950 13.077 1.00 40.89 208 THR A CA 1
ATOM 1637 C C . THR A 1 230 ? 51.708 25.411 12.671 1.00 42.52 208 THR A C 1
ATOM 1638 O O . THR A 1 230 ? 52.796 25.818 12.271 1.00 42.70 208 THR A O 1
ATOM 1642 N N . GLY A 1 231 ? 50.635 26.198 12.759 1.00 39.67 209 GLY A N 1
ATOM 1643 C CA . GLY A 1 231 ? 50.699 27.604 12.367 1.00 40.07 209 GLY A CA 1
ATOM 1644 C C . GLY A 1 231 ? 50.613 27.817 10.867 1.00 42.12 209 GLY A C 1
ATOM 1645 O O . GLY A 1 231 ? 50.543 28.951 10.404 1.00 43.13 209 GLY A O 1
ATOM 1646 N N . GLU A 1 232 ? 50.627 26.724 10.109 1.00 45.41 210 GLU A N 1
ATOM 1647 C C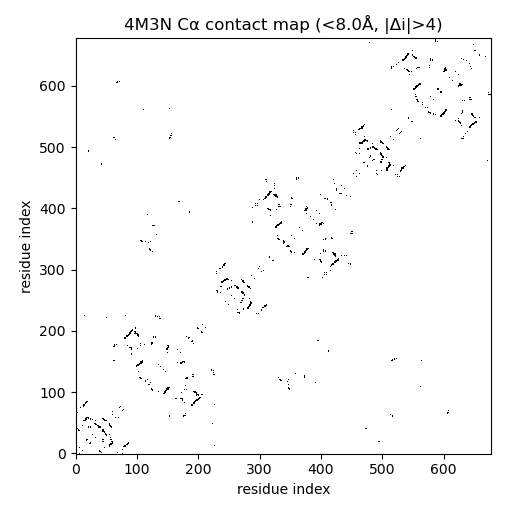A . GLU A 1 232 ? 50.435 26.764 8.659 1.00 48.98 210 GLU A CA 1
ATOM 1648 C C . GLU A 1 232 ? 49.088 27.388 8.275 1.00 49.48 210 GLU A C 1
ATOM 1649 O O . GLU A 1 232 ? 48.099 27.302 9.018 1.00 45.89 210 GLU A O 1
ATOM 1655 N N . LYS A 1 233 ? 49.065 28.011 7.103 1.00 53.06 211 LYS A N 1
ATOM 1656 C CA . LYS A 1 233 ? 47.908 28.761 6.639 1.00 57.16 211 LYS A CA 1
ATOM 1657 C C . LYS A 1 233 ? 47.781 28.618 5.123 1.00 57.59 211 LYS A C 1
ATOM 1658 O O . LYS A 1 233 ? 48.788 28.596 4.408 1.00 56.25 211 LYS A O 1
ATOM 1664 N N . THR A 1 234 ? 46.542 28.501 4.645 1.00 56.84 212 THR A N 1
ATOM 1665 C CA . THR A 1 234 ? 46.259 28.368 3.213 1.00 56.05 212 THR A CA 1
ATOM 1666 C C . THR A 1 234 ? 46.408 29.701 2.484 1.00 56.68 212 THR A C 1
ATOM 1667 O O . THR A 1 234 ? 46.103 30.755 3.051 1.00 55.20 212 THR A O 1
ATOM 1671 N N . THR A 1 235 ? 46.874 29.642 1.233 1.00 58.00 213 THR A N 1
ATOM 1672 C CA . THR A 1 235 ? 46.938 30.815 0.344 1.00 58.08 213 THR A CA 1
ATOM 1673 C C . THR A 1 235 ? 45.522 31.195 -0.119 1.00 59.23 213 THR A C 1
ATOM 1674 O O . THR A 1 235 ? 44.625 30.343 -0.103 1.00 56.41 213 THR A O 1
ATOM 1678 N N . PRO A 1 236 ? 45.310 32.469 -0.527 1.00 59.65 214 PRO A N 1
ATOM 1679 C CA . PRO A 1 236 ? 44.016 32.886 -1.095 1.00 59.20 214 PRO A CA 1
ATOM 1680 C C . PRO A 1 236 ? 43.536 31.971 -2.228 1.00 58.92 214 PRO A C 1
ATOM 1681 O O . PRO A 1 236 ? 42.346 31.654 -2.306 1.00 58.08 214 PRO A O 1
ATOM 1685 N N . GLN A 1 237 ? 44.464 31.553 -3.086 1.00 58.56 215 GLN A N 1
ATOM 1686 C CA . GLN A 1 237 ? 44.162 30.645 -4.187 1.00 61.15 215 GLN A CA 1
ATOM 1687 C C . GLN A 1 237 ? 43.685 29.288 -3.665 1.00 59.47 215 GLN A C 1
ATOM 1688 O O . GLN A 1 237 ? 42.703 28.737 -4.168 1.00 57.62 215 GLN A O 1
ATOM 1694 N N . GLU A 1 238 ? 44.387 28.765 -2.657 1.00 57.24 216 GLU A N 1
ATOM 1695 C CA . GLU A 1 238 ? 44.036 27.489 -2.028 1.00 54.27 216 GLU A CA 1
ATOM 1696 C C . GLU A 1 238 ? 42.651 27.527 -1.393 1.00 50.83 216 GLU A C 1
ATOM 1697 O O . GLU A 1 238 ? 41.850 26.617 -1.604 1.00 50.15 216 GLU A O 1
ATOM 1703 N N . ARG A 1 239 ? 42.385 28.581 -0.620 1.00 49.44 217 ARG A N 1
ATOM 1704 C CA . ARG A 1 239 ? 41.090 28.779 0.031 1.00 51.13 217 ARG A CA 1
ATOM 1705 C C . ARG A 1 239 ? 39.958 28.643 -0.977 1.00 48.59 217 ARG A C 1
ATOM 1706 O O . ARG A 1 239 ? 39.018 27.889 -0.751 1.00 48.30 217 ARG A O 1
ATOM 1714 N N . GLN A 1 240 ? 40.067 29.365 -2.092 1.00 47.33 218 GLN A N 1
ATOM 1715 C CA . GLN A 1 240 ? 38.995 29.407 -3.086 1.00 45.55 218 GLN A CA 1
ATOM 1716 C C . GLN A 1 240 ? 38.708 28.030 -3.673 1.00 39.78 218 GLN A C 1
ATOM 1717 O O . GLN A 1 240 ? 37.551 27.622 -3.779 1.00 37.70 218 GLN A O 1
ATOM 1723 N N . GLU A 1 241 ? 39.770 27.322 -4.036 1.00 38.79 219 GLU A N 1
ATOM 1724 C CA . GLU A 1 241 ? 39.664 26.020 -4.676 1.00 40.33 219 GLU A CA 1
ATOM 1725 C C . GLU A 1 241 ? 38.943 24.993 -3.800 1.00 38.14 219 GLU A C 1
ATOM 1726 O O . GLU A 1 241 ? 38.041 24.296 -4.265 1.00 34.96 219 GLU A O 1
ATOM 1732 N N . THR A 1 242 ? 39.342 24.890 -2.536 1.00 38.26 220 THR A N 1
ATOM 1733 C CA . THR A 1 242 ? 38.703 23.914 -1.655 1.00 38.38 220 THR A CA 1
ATOM 1734 C C . THR A 1 242 ? 37.325 24.392 -1.182 1.00 33.26 220 THR A C 1
ATOM 1735 O O . THR A 1 242 ? 36.433 23.577 -0.968 1.00 32.54 220 THR A O 1
ATOM 1739 N N . PHE A 1 243 ? 37.155 25.708 -1.058 1.00 30.98 221 PHE A N 1
ATOM 1740 C CA . PHE A 1 243 ? 35.851 26.278 -0.708 1.00 30.34 221 PHE A CA 1
ATOM 1741 C C . PHE A 1 243 ? 34.823 25.908 -1.775 1.00 27.43 221 PHE A C 1
ATOM 1742 O O . PHE A 1 243 ? 33.751 25.403 -1.447 1.00 27.09 221 PHE A O 1
ATOM 1750 N N . ASP A 1 244 ? 35.160 26.140 -3.046 1.00 25.74 222 ASP A N 1
ATOM 1751 C CA . ASP A 1 244 ? 34.272 25.779 -4.164 1.00 26.05 222 ASP A CA 1
ATOM 1752 C C . ASP A 1 244 ? 33.878 24.317 -4.107 1.00 25.36 222 ASP A C 1
ATOM 1753 O O . ASP A 1 244 ? 32.706 23.979 -4.250 1.00 25.42 222 ASP A O 1
ATOM 1758 N N . GLN A 1 245 ? 34.863 23.444 -3.888 1.00 25.29 223 GLN A N 1
ATOM 1759 C CA . GLN A 1 245 ? 34.607 22.024 -3.756 1.00 26.89 223 GLN A CA 1
ATOM 1760 C C . GLN A 1 245 ? 33.638 21.721 -2.622 1.00 24.71 223 GLN A C 1
ATOM 1761 O O . GLN A 1 245 ? 32.725 20.917 -2.798 1.00 25.03 223 GLN A O 1
ATOM 1775 N N . ILE A 1 247 ? 31.417 23.762 -1.404 1.00 22.10 225 ILE A N 1
ATOM 1776 C CA . ILE A 1 247 ? 30.063 24.213 -1.814 1.00 22.14 225 ILE A CA 1
ATOM 1777 C C . ILE A 1 247 ? 29.389 23.177 -2.715 1.00 23.38 225 ILE A C 1
ATOM 1778 O O . ILE A 1 247 ? 28.180 22.902 -2.588 1.00 22.52 225 ILE A O 1
ATOM 1783 N N . GLU A 1 248 ? 30.161 22.614 -3.635 1.00 23.88 226 GLU A N 1
ATOM 1784 C CA . GLU A 1 248 ? 29.624 21.599 -4.549 1.00 25.97 226 GLU A CA 1
ATOM 1785 C C . GLU A 1 248 ? 29.094 20.391 -3.772 1.00 26.32 226 GLU A C 1
ATOM 1786 O O . GLU A 1 248 ? 27.993 19.909 -4.042 1.00 27.21 226 GLU A O 1
ATOM 1792 N N . VAL A 1 249 ? 29.878 19.928 -2.794 1.00 25.99 227 VAL A N 1
ATOM 1793 C CA . VAL A 1 249 ? 29.472 18.850 -1.895 1.00 25.55 227 VAL A CA 1
ATOM 1794 C C . VAL A 1 249 ? 28.153 19.202 -1.188 1.00 25.16 227 VAL A C 1
ATOM 1795 O O . VAL A 1 249 ? 27.211 18.397 -1.146 1.00 26.11 227 VAL A O 1
ATOM 1799 N N . ALA A 1 250 ? 28.080 20.419 -0.659 1.00 24.33 228 ALA A N 1
ATOM 1800 C CA . ALA A 1 250 ? 26.899 20.864 0.069 1.00 23.17 228 ALA A CA 1
ATOM 1801 C C . ALA A 1 250 ? 25.644 20.870 -0.803 1.00 23.96 228 ALA A C 1
ATOM 1802 O O . ALA A 1 250 ? 24.593 20.388 -0.375 1.00 23.70 228 ALA A O 1
ATOM 1804 N N . LEU A 1 251 ? 25.769 21.387 -2.024 1.00 24.05 229 LEU A N 1
ATOM 1805 C CA . LEU A 1 251 ? 24.638 21.491 -2.944 1.00 25.81 229 LEU A CA 1
ATOM 1806 C C . LEU A 1 251 ? 24.166 20.111 -3.392 1.00 25.93 229 LEU A C 1
ATOM 1807 O O . LEU A 1 251 ? 22.975 19.893 -3.576 1.00 27.37 229 LEU A O 1
ATOM 1812 N N . GLU A 1 252 ? 25.096 19.168 -3.537 1.00 26.65 230 GLU A N 1
ATOM 1813 C CA . GLU A 1 252 ? 24.741 17.793 -3.897 1.00 28.14 230 GLU A CA 1
ATOM 1814 C C . GLU A 1 252 ? 24.160 17.001 -2.723 1.00 29.34 230 GLU A C 1
ATOM 1815 O O . GLU A 1 252 ? 23.583 15.923 -2.918 1.00 30.91 230 GLU A O 1
ATOM 1821 N N . THR A 1 253 ? 24.319 17.530 -1.509 1.00 28.22 231 THR A N 1
ATOM 1822 C CA . THR A 1 253 ? 23.815 16.870 -0.302 1.00 27.43 231 THR A CA 1
ATOM 1823 C C . THR A 1 253 ? 22.348 17.172 -0.050 1.00 30.44 231 THR A C 1
ATOM 1824 O O . THR A 1 253 ? 21.627 16.333 0.491 1.00 29.92 231 THR A O 1
ATOM 1828 N N . ILE A 1 254 ? 21.915 18.369 -0.431 1.00 32.28 232 ILE A N 1
ATOM 1829 C CA . ILE A 1 254 ? 20.496 18.711 -0.389 1.00 35.80 232 ILE A CA 1
ATOM 1830 C C . ILE A 1 254 ? 19.663 17.596 -1.032 1.00 37.81 232 ILE A C 1
ATOM 1831 O O . ILE A 1 254 ? 18.640 17.157 -0.505 1.00 40.03 232 ILE A O 1
ATOM 1837 N N . THR B 1 24 ? 46.289 -5.780 36.559 1.00 79.53 2 THR B N 1
ATOM 1838 C CA . THR B 1 24 ? 44.966 -5.985 35.889 1.00 76.97 2 THR B CA 1
ATOM 1839 C C . THR B 1 24 ? 43.916 -6.460 36.908 1.00 69.38 2 THR B C 1
ATOM 1840 O O . THR B 1 24 ? 43.398 -7.571 36.794 1.00 68.72 2 THR B O 1
ATOM 1844 N N . PRO B 1 25 ? 43.592 -5.611 37.905 1.00 65.41 3 PRO B N 1
ATOM 1845 C CA . PRO B 1 25 ? 42.771 -6.062 39.029 1.00 61.61 3 PRO B CA 1
ATOM 1846 C C . PRO B 1 25 ? 41.435 -6.736 38.672 1.00 55.59 3 PRO B C 1
ATOM 1847 O O . PRO B 1 25 ? 41.102 -7.746 39.285 1.00 59.03 3 PRO B O 1
ATOM 1851 N N . HIS B 1 26 ? 40.688 -6.223 37.695 1.00 45.36 4 HIS B N 1
ATOM 1852 C CA . HIS B 1 26 ? 39.301 -6.697 37.507 1.00 39.56 4 HIS B CA 1
ATOM 1853 C C . HIS B 1 26 ? 39.113 -7.764 36.425 1.00 38.78 4 HIS B C 1
ATOM 1854 O O . HIS B 1 26 ? 38.090 -8.455 36.383 1.00 37.31 4 HIS B O 1
ATOM 1861 N N . ILE B 1 27 ? 40.102 -7.882 35.551 1.00 40.57 5 ILE B N 1
ATOM 1862 C CA . ILE B 1 27 ? 40.137 -8.962 34.583 1.00 44.71 5 ILE B CA 1
ATOM 1863 C C . ILE B 1 27 ? 41.465 -9.672 34.781 1.00 48.44 5 ILE B C 1
ATOM 1864 O O . ILE B 1 27 ? 42.527 -9.084 34.566 1.00 50.79 5 ILE B O 1
ATOM 1869 N N . SER B 1 28 ? 41.396 -10.923 35.224 1.00 50.24 6 SER B N 1
ATOM 1870 C CA . SER B 1 28 ? 42.593 -11.740 35.386 1.00 51.84 6 SER B CA 1
ATOM 1871 C C . SER B 1 28 ? 42.651 -12.742 34.242 1.00 49.94 6 SER B C 1
ATOM 1872 O O . SER B 1 28 ? 41.958 -13.759 34.249 1.00 51.53 6 SER B O 1
ATOM 1875 N N . ALA B 1 29 ? 43.453 -12.406 33.240 1.00 47.38 7 ALA B N 1
ATOM 1876 C CA . ALA B 1 29 ? 43.688 -13.260 32.087 1.00 46.45 7 ALA B CA 1
ATOM 1877 C C . ALA B 1 29 ? 45.103 -12.970 31.607 1.00 46.86 7 ALA B C 1
ATOM 1878 O O . ALA B 1 29 ? 45.611 -11.869 31.833 1.00 45.20 7 ALA B O 1
ATOM 1880 N N . PRO B 1 30 ? 45.758 -13.956 30.959 1.00 49.73 8 PRO B N 1
ATOM 1881 C CA . PRO B 1 30 ? 47.079 -13.660 30.402 1.00 52.61 8 PRO B CA 1
ATOM 1882 C C . PRO B 1 30 ? 46.958 -12.637 29.271 1.00 54.23 8 PRO B C 1
ATOM 1883 O O . PRO B 1 30 ? 45.899 -12.553 28.641 1.00 51.16 8 PRO B O 1
ATOM 1887 N N . PRO B 1 31 ? 48.017 -11.840 29.029 1.00 58.75 9 PRO B N 1
ATOM 1888 C CA . PRO B 1 31 ? 47.970 -10.969 27.855 1.00 60.36 9 PRO B CA 1
ATOM 1889 C C . PRO B 1 31 ? 47.913 -11.819 26.586 1.00 58.61 9 PRO B C 1
ATOM 1890 O O . PRO B 1 31 ? 48.679 -12.778 26.445 1.00 60.74 9 PRO B O 1
ATOM 1894 N N . GLY B 1 32 ? 46.985 -11.483 25.696 1.00 53.60 10 GLY B N 1
ATOM 1895 C CA . GLY B 1 32 ? 46.761 -12.252 24.479 1.00 48.67 10 GLY B CA 1
ATOM 1896 C C . GLY B 1 32 ? 45.451 -13.013 24.506 1.00 46.08 10 GLY B C 1
ATOM 1897 O O . GLY B 1 32 ? 45.007 -13.522 23.479 1.00 47.69 10 GLY B O 1
ATOM 1898 N N . ALA B 1 33 ? 44.821 -13.084 25.678 1.00 42.38 11 ALA B N 1
ATOM 1899 C CA . ALA B 1 33 ? 43.588 -13.856 25.840 1.00 40.88 11 ALA B CA 1
ATOM 1900 C C . ALA B 1 33 ? 42.370 -13.123 25.301 1.00 38.74 11 ALA B C 1
ATOM 1901 O O . ALA B 1 33 ? 41.323 -13.739 25.070 1.00 39.26 11 ALA B O 1
ATOM 1903 N N . VAL B 1 34 ? 42.513 -11.811 25.108 1.00 37.01 12 VAL B N 1
ATOM 1904 C CA . VAL B 1 34 ? 41.415 -10.958 24.652 1.00 35.21 12 VAL B CA 1
ATOM 1905 C C . VAL B 1 34 ? 41.700 -10.429 23.239 1.00 33.59 12 VAL B C 1
ATOM 1906 O O . VAL B 1 34 ? 42.779 -9.901 22.971 1.00 33.62 12 VAL B O 1
ATOM 1910 N N . ALA B 1 35 ? 40.730 -10.579 22.340 1.00 32.59 13 ALA B N 1
ATOM 1911 C CA . ALA B 1 35 ? 40.866 -10.092 20.965 1.00 33.72 13 ALA B CA 1
ATOM 1912 C C . ALA B 1 35 ? 40.811 -8.562 20.904 1.00 34.80 13 ALA B C 1
ATOM 1913 O O . ALA B 1 35 ? 40.285 -7.924 21.823 1.00 34.71 13 ALA B O 1
ATOM 1915 N N . GLU B 1 36 ? 41.355 -7.985 19.828 1.00 34.92 14 GLU B N 1
ATOM 1916 C CA . GLU B 1 36 ? 41.327 -6.529 19.618 1.00 35.98 14 GLU B CA 1
ATOM 1917 C C . GLU B 1 36 ? 39.912 -5.993 19.400 1.00 33.38 14 GLU B C 1
ATOM 1918 O O . GLU B 1 36 ? 39.642 -4.818 19.667 1.00 33.49 14 GLU B O 1
ATOM 1924 N N . ALA B 1 37 ? 39.025 -6.864 18.929 1.00 33.12 15 ALA B N 1
ATOM 1925 C CA . ALA B 1 37 ? 37.614 -6.547 18.718 1.00 31.83 15 ALA B CA 1
ATOM 1926 C C . ALA B 1 37 ? 36.796 -7.209 19.818 1.00 30.26 15 ALA B C 1
ATOM 1927 O O . ALA B 1 37 ? 36.946 -8.410 20.081 1.00 30.76 15 ALA B O 1
ATOM 1929 N N . ILE B 1 38 ? 35.935 -6.424 20.466 1.00 28.71 16 ILE B N 1
ATOM 1930 C CA . ILE B 1 38 ? 35.193 -6.897 21.636 1.00 28.26 16 ILE B CA 1
ATOM 1931 C C . ILE B 1 38 ? 33.760 -6.349 21.714 1.00 28.59 16 ILE B C 1
ATOM 1932 O O . ILE B 1 38 ? 33.527 -5.142 21.540 1.00 29.41 16 ILE B O 1
ATOM 1937 N N . LEU B 1 39 ? 32.810 -7.244 21.951 1.00 28.09 17 LEU B N 1
ATOM 1938 C CA . LEU B 1 39 ? 31.436 -6.863 22.242 1.00 28.79 17 LEU B CA 1
ATOM 1939 C C . LEU B 1 39 ? 31.283 -6.637 23.738 1.00 30.95 17 LEU B C 1
ATOM 1940 O O . LEU B 1 39 ? 31.863 -7.373 24.559 1.00 30.82 17 LEU B O 1
ATOM 1945 N N . LEU B 1 40 ? 30.500 -5.623 24.093 1.00 30.08 18 LEU B N 1
ATOM 1946 C CA . LEU B 1 40 ? 30.315 -5.266 25.496 1.00 31.35 18 LEU B CA 1
ATOM 1947 C C . LEU B 1 40 ? 28.850 -5.218 25.875 1.00 34.28 18 LEU B C 1
ATOM 1948 O O . LEU B 1 40 ? 28.242 -4.145 25.876 1.00 37.78 18 LEU B O 1
ATOM 1953 N N . PRO B 1 41 ? 28.273 -6.381 26.208 1.00 35.21 19 PRO B N 1
ATOM 1954 C CA . PRO B 1 41 ? 26.980 -6.383 26.859 1.00 36.47 19 PRO B CA 1
ATOM 1955 C C . PRO B 1 41 ? 27.198 -5.995 28.326 1.00 36.09 19 PRO B C 1
ATOM 1956 O O . PRO B 1 41 ? 28.342 -5.995 28.804 1.00 37.15 19 PRO B O 1
ATOM 1960 N N . GLY B 1 42 ? 26.128 -5.642 29.021 1.00 35.84 20 GLY B N 1
ATOM 1961 C CA . GLY B 1 42 ? 26.230 -5.260 30.420 1.00 35.64 20 GLY B CA 1
ATOM 1962 C C . GLY B 1 42 ? 26.189 -6.489 31.306 1.00 35.70 20 GLY B C 1
ATOM 1963 O O . GLY B 1 42 ? 26.948 -6.599 32.275 1.00 37.87 20 GLY B O 1
ATOM 1964 N N . ASP B 1 43 ? 25.279 -7.400 30.973 1.00 32.57 21 ASP B N 1
ATOM 1965 C CA . ASP B 1 43 ? 25.017 -8.590 31.773 1.00 33.49 21 ASP B CA 1
ATOM 1966 C C . ASP B 1 43 ? 26.035 -9.677 31.419 1.00 33.63 21 ASP B C 1
ATOM 1967 O O . ASP B 1 43 ? 26.130 -10.063 30.246 1.00 32.77 21 ASP B O 1
ATOM 1972 N N . PRO B 1 44 ? 26.802 -10.175 32.419 1.00 34.05 22 PRO B N 1
ATOM 1973 C CA . PRO B 1 44 ? 27.761 -11.257 32.126 1.00 34.01 22 PRO B CA 1
ATOM 1974 C C . PRO B 1 44 ? 27.106 -12.539 31.587 1.00 33.31 22 PRO B C 1
ATOM 1975 O O . PRO B 1 44 ? 27.756 -13.293 30.869 1.00 33.83 22 PRO B O 1
ATOM 1979 N N . LEU B 1 45 ? 25.833 -12.763 31.917 1.00 34.48 23 LEU B N 1
ATOM 1980 C CA . LEU B 1 45 ? 25.081 -13.907 31.397 1.00 35.43 23 LEU B CA 1
ATOM 1981 C C . LEU B 1 45 ? 24.693 -13.692 29.931 1.00 34.77 23 LEU B C 1
ATOM 1982 O O . LEU B 1 45 ? 24.556 -14.657 29.166 1.00 33.88 23 LEU B O 1
ATOM 1987 N N . ARG B 1 46 ? 24.523 -12.426 29.538 1.00 32.75 24 ARG B N 1
ATOM 1988 C CA . ARG B 1 46 ? 24.336 -12.103 28.125 1.00 32.72 24 ARG B CA 1
ATOM 1989 C C . ARG B 1 46 ? 25.624 -12.347 27.343 1.00 32.18 24 ARG B C 1
ATOM 1990 O O . ARG B 1 46 ? 25.583 -12.738 26.175 1.00 33.02 24 ARG B O 1
ATOM 1998 N N . ALA B 1 47 ? 26.766 -12.126 27.986 1.00 31.88 25 ALA B N 1
ATOM 1999 C CA . ALA B 1 47 ? 28.047 -12.441 27.361 1.00 32.25 25 ALA B CA 1
ATOM 2000 C C . ALA B 1 47 ? 28.161 -13.947 27.133 1.00 33.77 25 ALA B C 1
ATOM 2001 O O . ALA B 1 47 ? 28.614 -14.384 26.069 1.00 33.70 25 ALA B O 1
ATOM 2003 N N . LYS B 1 48 ? 27.751 -14.725 28.141 1.00 34.53 26 LYS B N 1
ATOM 2004 C CA . LYS B 1 48 ? 27.716 -16.193 28.047 1.00 35.99 26 LYS B CA 1
ATOM 2005 C C . LYS B 1 48 ? 26.848 -16.634 26.872 1.00 36.16 26 LYS B C 1
ATOM 2006 O O . LYS B 1 48 ? 27.264 -17.468 26.063 1.00 36.21 26 LYS B O 1
ATOM 2012 N N . TYR B 1 49 ? 25.649 -16.058 26.787 1.00 35.41 27 TYR B N 1
ATOM 2013 C CA . TYR B 1 49 ? 24.714 -16.344 25.704 1.00 35.74 27 TYR B CA 1
ATOM 2014 C C . TYR B 1 49 ? 25.306 -16.063 24.324 1.00 36.77 27 TYR B C 1
ATOM 2015 O O . TYR B 1 49 ? 25.164 -16.879 23.413 1.00 35.94 27 TYR B O 1
ATOM 2024 N N . ILE B 1 50 ? 25.960 -14.909 24.176 1.00 36.98 28 ILE B N 1
ATOM 2025 C CA . ILE B 1 50 ? 26.585 -14.512 22.911 1.00 37.46 28 ILE B CA 1
ATOM 2026 C C . ILE B 1 50 ? 27.702 -15.482 22.506 1.00 40.02 28 ILE B C 1
ATOM 2027 O O . ILE B 1 50 ? 27.774 -15.911 21.349 1.00 39.40 28 ILE B O 1
ATOM 2032 N N . ALA B 1 51 ? 28.561 -15.819 23.466 1.00 40.83 29 ALA B N 1
ATOM 2033 C CA . ALA B 1 51 ? 29.710 -16.690 23.231 1.00 41.96 29 ALA B CA 1
ATOM 2034 C C . ALA B 1 51 ? 29.282 -18.093 22.796 1.00 44.63 29 ALA B C 1
ATOM 2035 O O . ALA B 1 51 ? 29.870 -18.678 21.880 1.00 46.99 29 ALA B O 1
ATOM 2037 N N . GLU B 1 52 ? 28.242 -18.614 23.440 1.00 45.61 30 GLU B N 1
ATOM 2038 C CA . GLU B 1 52 ? 27.776 -19.976 23.179 1.00 46.17 30 GLU B CA 1
ATOM 2039 C C . GLU B 1 52 ? 26.960 -20.097 21.899 1.00 46.12 30 GLU B C 1
ATOM 2040 O O . GLU B 1 52 ? 26.869 -21.183 21.321 1.00 47.92 30 GLU B O 1
ATOM 2046 N N . ASN B 1 53 ? 26.367 -18.992 21.458 1.00 43.01 31 ASN B N 1
ATOM 2047 C CA . ASN B 1 53 ? 25.455 -19.033 20.323 1.00 43.60 31 ASN B CA 1
ATOM 2048 C C . ASN B 1 53 ? 26.000 -18.450 19.033 1.00 43.14 31 ASN B C 1
ATOM 2049 O O . ASN B 1 53 ? 25.576 -18.843 17.945 1.00 44.56 31 ASN B O 1
ATOM 2054 N N . PHE B 1 54 ? 26.950 -17.529 19.154 1.00 41.74 32 PHE B N 1
ATOM 2055 C CA . PHE B 1 54 ? 27.467 -16.805 17.998 1.00 40.25 32 PHE B CA 1
ATOM 2056 C C . PHE B 1 54 ? 28.952 -17.052 17.723 1.00 40.48 32 PHE B C 1
ATOM 2057 O O . PHE B 1 54 ? 29.410 -16.839 16.604 1.00 41.31 32 PHE B O 1
ATOM 2065 N N . LEU B 1 55 ? 29.698 -17.507 18.726 1.00 40.16 33 LEU B N 1
ATOM 2066 C CA . LEU B 1 55 ? 31.147 -17.665 18.570 1.00 40.85 33 LEU B CA 1
ATOM 2067 C C . LEU B 1 55 ? 31.596 -19.122 18.418 1.00 43.88 33 LEU B C 1
ATOM 2068 O O . LEU B 1 55 ? 31.033 -20.026 19.043 1.00 45.19 33 LEU B O 1
ATOM 2073 N N . GLU B 1 56 ? 32.614 -19.327 17.582 1.00 43.66 34 GLU B N 1
ATOM 2074 C CA . GLU B 1 56 ? 33.236 -20.641 17.415 1.00 45.28 34 GLU B CA 1
ATOM 2075 C C . GLU B 1 56 ? 34.394 -20.793 18.384 1.00 43.69 34 GLU B C 1
ATOM 2076 O O . GLU B 1 56 ? 35.178 -19.856 18.577 1.00 42.06 34 GLU B O 1
ATOM 2082 N N . ASN B 1 57 ? 34.495 -21.985 18.974 1.00 44.15 35 ASN B N 1
ATOM 2083 C CA . ASN B 1 57 ? 35.509 -22.301 19.990 1.00 44.69 35 ASN B CA 1
ATOM 2084 C C . ASN B 1 57 ? 35.610 -21.245 21.100 1.00 41.65 35 ASN B C 1
ATOM 2085 O O . ASN B 1 57 ? 36.714 -20.774 21.400 1.00 40.79 35 ASN B O 1
ATOM 2090 N N . PRO B 1 58 ? 34.464 -20.869 21.713 1.00 40.85 36 PRO B N 1
ATOM 2091 C CA . PRO B 1 58 ? 34.554 -19.825 22.742 1.00 41.19 36 PRO B CA 1
ATOM 2092 C C . PRO B 1 58 ? 35.337 -20.314 23.959 1.00 42.14 36 PRO B C 1
ATOM 2093 O O . PRO B 1 58 ? 35.192 -21.472 24.371 1.00 42.41 36 PRO B O 1
ATOM 2097 N N . VAL B 1 59 ? 36.189 -19.445 24.493 1.00 40.73 37 VAL B N 1
ATOM 2098 C CA . VAL B 1 59 ? 37.017 -19.769 25.651 1.00 40.59 37 VAL B CA 1
ATOM 2099 C C . VAL B 1 59 ? 36.803 -18.699 26.722 1.00 41.11 37 VAL B C 1
ATOM 2100 O O . VAL B 1 59 ? 36.958 -17.503 26.455 1.00 40.52 37 VAL B O 1
ATOM 2104 N N . LEU B 1 60 ? 36.423 -19.140 27.919 1.00 40.31 38 LEU B N 1
ATOM 2105 C CA . LEU B 1 60 ? 36.259 -18.251 29.064 1.00 40.13 38 LEU B CA 1
ATOM 2106 C C . LEU B 1 60 ? 37.629 -17.816 29.582 1.00 40.09 38 LEU B C 1
ATOM 2107 O O . LEU B 1 60 ? 38.452 -18.656 29.951 1.00 41.12 38 LEU B O 1
ATOM 2112 N N . TYR B 1 61 ? 37.879 -16.505 29.593 1.00 37.60 39 TYR B N 1
ATOM 2113 C CA . TYR B 1 61 ? 39.154 -15.983 30.089 1.00 36.91 39 TYR B CA 1
ATOM 2114 C C . TYR B 1 61 ? 39.025 -15.223 31.419 1.00 36.15 39 TYR B C 1
ATOM 2115 O O . TYR B 1 61 ? 40.037 -14.908 32.052 1.00 35.04 39 TYR B O 1
ATOM 2124 N N . ASN B 1 62 ? 37.792 -14.915 31.828 1.00 35.21 40 ASN B N 1
ATOM 2125 C CA . ASN B 1 62 ? 37.570 -14.162 33.067 1.00 35.74 40 ASN B CA 1
ATOM 2126 C C . ASN B 1 62 ? 36.374 -14.610 33.886 1.00 36.93 40 ASN B C 1
ATOM 2127 O O . ASN B 1 62 ? 35.277 -14.800 33.354 1.00 37.25 40 ASN B O 1
ATOM 2132 N N . GLN B 1 63 ? 36.603 -14.751 35.190 1.00 38.08 41 GLN B N 1
ATOM 2133 C CA . GLN B 1 63 ? 35.566 -15.128 36.154 1.00 40.45 41 GLN B CA 1
ATOM 2134 C C . GLN B 1 63 ? 35.527 -14.206 37.376 1.00 37.72 41 GLN B C 1
ATOM 2135 O O . GLN B 1 63 ? 34.599 -14.289 38.188 1.00 36.19 41 GLN B O 1
ATOM 2141 N N . VAL B 1 64 ? 36.541 -13.349 37.508 1.00 37.49 42 VAL B N 1
ATOM 2142 C CA . VAL B 1 64 ? 36.609 -12.361 38.594 1.00 37.52 42 VAL B CA 1
ATOM 2143 C C . VAL B 1 64 ? 35.276 -11.610 38.686 1.00 36.43 42 VAL B C 1
ATOM 2144 O O . VAL B 1 64 ? 34.773 -11.112 37.671 1.00 34.91 42 VAL B O 1
ATOM 2148 N N . ARG B 1 65 ? 34.727 -11.563 39.907 1.00 37.31 43 ARG B N 1
ATOM 2149 C CA A ARG B 1 65 ? 33.426 -10.940 40.221 0.50 37.25 43 ARG B CA 1
ATOM 2150 C CA B ARG B 1 65 ? 33.433 -10.922 40.201 0.50 36.63 43 ARG B CA 1
ATOM 2151 C C . ARG B 1 65 ? 32.253 -11.485 39.396 1.00 36.44 43 ARG B C 1
ATOM 2152 O O . ARG B 1 65 ? 31.219 -10.818 39.251 1.00 36.27 43 ARG B O 1
ATOM 2167 N N . ASN B 1 66 ? 32.399 -12.712 38.886 1.00 35.77 44 ASN B N 1
ATOM 2168 C CA . ASN B 1 66 ? 31.395 -13.335 38.010 1.00 36.11 44 ASN B CA 1
ATOM 2169 C C . ASN B 1 66 ? 31.205 -12.571 36.695 1.00 35.06 44 ASN B C 1
ATOM 2170 O O . ASN B 1 66 ? 30.199 -12.763 36.001 1.00 35.17 44 ASN B O 1
ATOM 2183 N N . PHE B 1 68 ? 31.868 -12.511 33.470 1.00 34.81 46 PHE B N 1
ATOM 2184 C CA . PHE B 1 68 ? 32.346 -13.428 32.427 1.00 35.81 46 PHE B CA 1
ATOM 2185 C C . PHE B 1 68 ? 32.884 -12.686 31.210 1.00 35.99 46 PHE B C 1
ATOM 2186 O O . PHE B 1 68 ? 32.279 -11.714 30.749 1.00 35.80 46 PHE B O 1
ATOM 2194 N N . GLY B 1 69 ? 34.029 -13.148 30.712 1.00 34.97 47 GLY B N 1
ATOM 2195 C CA . GLY B 1 69 ? 34.591 -12.684 29.440 1.00 33.92 47 GLY B CA 1
ATOM 2196 C C . GLY B 1 69 ? 35.045 -13.873 28.617 1.00 34.21 47 GLY B C 1
ATOM 2197 O O . GLY B 1 69 ? 35.720 -14.766 29.141 1.00 34.72 47 GLY B O 1
ATOM 2198 N N . TYR B 1 70 ? 34.682 -13.886 27.334 1.00 33.04 48 TYR B N 1
ATOM 2199 C CA . TYR B 1 70 ? 35.013 -14.995 26.425 1.00 35.02 48 TYR B CA 1
ATOM 2200 C C . TYR B 1 70 ? 35.724 -14.513 25.171 1.00 35.02 48 TYR B C 1
ATOM 2201 O O . TYR B 1 70 ? 35.556 -13.361 24.757 1.00 32.82 48 TYR B O 1
ATOM 2210 N N . THR B 1 71 ? 36.486 -15.411 24.549 1.00 35.90 49 THR B N 1
ATOM 2211 C CA . THR B 1 71 ? 37.140 -15.148 23.270 1.00 35.92 49 THR B CA 1
ATOM 2212 C C . THR B 1 71 ? 36.880 -16.315 22.322 1.00 37.24 49 THR B C 1
ATOM 2213 O O . THR B 1 71 ? 37.013 -17.481 22.705 1.00 38.52 49 THR B O 1
ATOM 2217 N N . GLY B 1 72 ? 36.486 -15.992 21.096 1.00 36.04 50 GLY B N 1
ATOM 2218 C CA . GLY B 1 72 ? 36.249 -16.992 20.059 1.00 36.88 50 GLY B CA 1
ATOM 2219 C C . GLY B 1 72 ? 36.464 -16.397 18.678 1.00 36.86 50 GLY B C 1
ATOM 2220 O O . GLY B 1 72 ? 37.187 -15.409 18.521 1.00 36.35 50 GLY B O 1
ATOM 2221 N N . THR B 1 73 ? 35.855 -17.010 17.667 1.00 36.34 51 THR B N 1
ATOM 2222 C CA . THR B 1 73 ? 35.979 -16.504 16.302 1.00 36.10 51 THR B CA 1
ATOM 2223 C C . THR B 1 73 ? 34.608 -16.352 15.672 1.00 35.75 51 THR B C 1
ATOM 2224 O O . THR B 1 73 ? 33.674 -17.072 16.030 1.00 35.04 51 THR B O 1
ATOM 2228 N N . TYR B 1 74 ? 34.494 -15.399 14.748 1.00 36.04 52 TYR B N 1
ATOM 2229 C CA . TYR B 1 74 ? 33.282 -15.205 13.958 1.00 36.05 52 TYR B CA 1
ATOM 2230 C C . TYR B 1 74 ? 33.693 -14.977 12.514 1.00 36.45 52 TYR B C 1
ATOM 2231 O O . TYR B 1 74 ? 34.378 -14.002 12.201 1.00 36.27 52 TYR B O 1
ATOM 2240 N N . LYS B 1 75 ? 33.287 -15.901 11.646 1.00 38.57 53 LYS B N 1
ATOM 2241 C CA . LYS B 1 75 ? 33.639 -15.859 10.227 1.00 37.67 53 LYS B CA 1
ATOM 2242 C C . LYS B 1 75 ? 35.122 -15.505 10.048 1.00 38.33 53 LYS B C 1
ATOM 2243 O O . LYS B 1 75 ? 35.468 -14.609 9.285 1.00 38.73 53 LYS B O 1
ATOM 2249 N N . GLY B 1 76 ? 35.985 -16.205 10.783 1.00 38.95 54 GLY B N 1
ATOM 2250 C CA . GLY B 1 76 ? 37.431 -16.017 10.672 1.00 41.34 54 GLY B CA 1
ATOM 2251 C C . GLY B 1 76 ? 38.022 -14.884 11.492 1.00 43.73 54 GLY B C 1
ATOM 2252 O O . GLY B 1 76 ? 39.245 -14.801 11.637 1.00 46.26 54 GLY B O 1
ATOM 2253 N N . LYS B 1 77 ? 37.172 -14.004 12.026 1.00 41.24 55 LYS B N 1
ATOM 2254 C CA . LYS B 1 77 ? 37.650 -12.890 12.847 1.00 39.08 55 LYS B CA 1
ATOM 2255 C C . LYS B 1 77 ? 37.676 -13.281 14.317 1.00 37.14 55 LYS B C 1
ATOM 2256 O O . LYS B 1 77 ? 36.732 -13.889 14.826 1.00 36.39 55 LYS B O 1
ATOM 2262 N N . ARG B 1 78 ? 38.763 -12.929 14.991 1.00 36.76 56 ARG B N 1
ATOM 2263 C CA . ARG B 1 78 ? 38.879 -13.124 16.430 1.00 37.57 56 ARG B CA 1
ATOM 2264 C C . ARG B 1 78 ? 38.062 -12.048 17.146 1.00 38.10 56 ARG B C 1
ATOM 2265 O O . ARG B 1 78 ? 38.265 -10.857 16.919 1.00 40.34 56 ARG B O 1
ATOM 2273 N N . VAL B 1 79 ? 37.122 -12.482 17.982 1.00 36.76 57 VAL B N 1
ATOM 2274 C CA . VAL B 1 79 ? 36.232 -11.569 18.706 1.00 35.34 57 VAL B CA 1
ATOM 2275 C C . VAL B 1 79 ? 36.119 -11.982 20.179 1.00 35.17 57 VAL B C 1
ATOM 2276 O O . VAL B 1 79 ? 36.016 -13.169 20.493 1.00 35.90 57 VAL B O 1
ATOM 2280 N N . SER B 1 80 ? 36.126 -10.998 21.078 1.00 33.60 58 SER B N 1
ATOM 2281 C CA . SER B 1 80 ? 35.850 -11.251 22.491 1.00 34.58 58 SER B CA 1
ATOM 2282 C C . SER B 1 80 ? 34.485 -10.694 22.892 1.00 34.22 58 SER B C 1
ATOM 2283 O O . SER B 1 80 ? 33.925 -9.850 22.190 1.00 32.78 58 SER B O 1
ATOM 2286 N N . VAL B 1 81 ? 33.938 -11.202 23.995 1.00 34.06 59 VAL B N 1
ATOM 2287 C CA . VAL B 1 81 ? 32.691 -10.688 24.558 1.00 34.16 59 VAL B CA 1
ATOM 2288 C C . VAL B 1 81 ? 32.865 -10.615 26.070 1.00 34.47 59 VAL B C 1
ATOM 2289 O O . VAL B 1 81 ? 33.200 -11.615 26.716 1.00 33.57 59 VAL B O 1
ATOM 2293 N N . GLN B 1 82 ? 32.647 -9.427 26.632 1.00 33.27 60 GLN B N 1
ATOM 2294 C CA . GLN B 1 82 ? 32.964 -9.179 28.040 1.00 33.05 60 GLN B CA 1
ATOM 2295 C C . GLN B 1 82 ? 31.856 -8.386 28.736 1.00 31.64 60 GLN B C 1
ATOM 2296 O O . GLN B 1 82 ? 31.524 -7.282 28.295 1.00 30.43 60 GLN B O 1
ATOM 2302 N N . GLY B 1 83 ? 31.295 -8.949 29.814 1.00 32.02 61 GLY B N 1
ATOM 2303 C CA . GLY B 1 83 ? 30.353 -8.229 30.692 1.00 31.68 61 GLY B CA 1
ATOM 2304 C C . GLY B 1 83 ? 30.993 -6.981 31.288 1.00 33.16 61 GLY B C 1
ATOM 2305 O O . GLY B 1 83 ? 32.195 -6.976 31.584 1.00 33.58 61 GLY B O 1
ATOM 2306 N N . THR B 1 84 ? 30.209 -5.909 31.433 1.00 34.32 62 THR B N 1
ATOM 2307 C CA . THR B 1 84 ? 30.759 -4.628 31.905 1.00 35.99 62 THR B CA 1
ATOM 2308 C C . THR B 1 84 ? 30.164 -4.125 33.215 1.00 37.18 62 THR B C 1
ATOM 2309 O O . THR B 1 84 ? 30.700 -3.185 33.817 1.00 38.47 62 THR B O 1
ATOM 2313 N N . GLY B 1 85 ? 29.043 -4.699 33.642 1.00 33.78 63 GLY B N 1
ATOM 2314 C CA . GLY B 1 85 ? 28.358 -4.152 34.806 1.00 32.80 63 GLY B CA 1
ATOM 2315 C C . GLY B 1 85 ? 27.564 -2.923 34.389 1.00 32.93 63 GLY B C 1
ATOM 2316 O O . GLY B 1 85 ? 27.585 -2.541 33.212 1.00 34.61 63 GLY B O 1
ATOM 2325 N N . GLY B 1 87 ? 26.279 1.073 34.597 1.00 25.45 65 GLY B N 1
ATOM 2326 C CA . GLY B 1 87 ? 26.654 2.452 34.912 1.00 24.82 65 GLY B CA 1
ATOM 2327 C C . GLY B 1 87 ? 28.055 2.788 34.456 1.00 23.63 65 GLY B C 1
ATOM 2328 O O . GLY B 1 87 ? 28.905 1.903 34.332 1.00 25.03 65 GLY B O 1
ATOM 2329 N N . ILE B 1 88 ? 28.299 4.083 34.249 1.00 22.47 66 ILE B N 1
ATOM 2330 C CA . ILE B 1 88 ? 29.595 4.590 33.791 1.00 22.68 66 ILE B CA 1
ATOM 2331 C C . ILE B 1 88 ? 30.776 4.185 34.698 1.00 23.31 66 ILE B C 1
ATOM 2332 O O . ILE B 1 88 ? 31.820 3.768 34.188 1.00 24.91 66 ILE B O 1
ATOM 2337 N N . PRO B 1 89 ? 30.630 4.297 36.036 1.00 23.70 67 PRO B N 1
ATOM 2338 C CA . PRO B 1 89 ? 31.762 3.898 36.882 1.00 23.37 67 PRO B CA 1
ATOM 2339 C C . PRO B 1 89 ? 32.182 2.426 36.710 1.00 24.40 67 PRO B C 1
ATOM 2340 O O . PRO B 1 89 ? 33.383 2.123 36.608 1.00 25.12 67 PRO B O 1
ATOM 2344 N N . SER B 1 90 ? 31.220 1.514 36.665 1.00 23.95 68 SER B N 1
ATOM 2345 C CA . SER B 1 90 ? 31.571 0.100 36.472 1.00 25.29 68 SER B CA 1
ATOM 2346 C C . SER B 1 90 ? 32.128 -0.156 35.069 1.00 26.37 68 SER B C 1
ATOM 2347 O O . SER B 1 90 ? 33.219 -0.727 34.920 1.00 27.06 68 SER B O 1
ATOM 2350 N N . ALA B 1 91 ? 31.391 0.269 34.039 1.00 26.62 69 ALA B N 1
ATOM 2351 C CA . ALA B 1 91 ? 31.800 -0.007 32.660 1.00 26.93 69 ALA B CA 1
ATOM 2352 C C . ALA B 1 91 ? 33.180 0.583 32.400 1.00 26.52 69 ALA B C 1
ATOM 2353 O O . ALA B 1 91 ? 33.997 -0.039 31.734 1.00 28.82 69 ALA B O 1
ATOM 2355 N N . SER B 1 92 ? 33.444 1.764 32.970 1.00 26.21 70 SER B N 1
ATOM 2356 C CA . SER B 1 92 ? 34.718 2.454 32.780 1.00 25.08 70 SER B CA 1
ATOM 2357 C C . SER B 1 92 ? 35.918 1.669 33.289 1.00 25.42 70 SER B C 1
ATOM 2358 O O . SER B 1 92 ? 36.981 1.710 32.671 1.00 27.60 70 SER B O 1
ATOM 2361 N N . ILE B 1 93 ? 35.755 0.988 34.422 1.00 24.76 71 ILE B N 1
ATOM 2362 C CA . ILE B 1 93 ? 36.813 0.102 34.945 1.00 24.62 71 ILE B CA 1
ATOM 2363 C C . ILE B 1 93 ? 37.180 -0.971 33.913 1.00 24.66 71 ILE B C 1
ATOM 2364 O O . ILE B 1 93 ? 38.357 -1.139 33.566 1.00 26.84 71 ILE B O 1
ATOM 2369 N N . TYR B 1 94 ? 36.185 -1.681 33.396 1.00 24.41 72 TYR B N 1
ATOM 2370 C CA . TYR B 1 94 ? 36.455 -2.734 32.409 1.00 26.05 72 TYR B CA 1
ATOM 2371 C C . TYR B 1 94 ? 37.039 -2.188 31.110 1.00 27.35 72 TYR B C 1
ATOM 2372 O O . TYR B 1 94 ? 37.978 -2.755 30.565 1.00 28.28 72 TYR B O 1
ATOM 2381 N N . ILE B 1 95 ? 36.492 -1.072 30.631 1.00 27.25 73 ILE B N 1
ATOM 2382 C CA . ILE B 1 95 ? 36.946 -0.467 29.380 1.00 26.77 73 ILE B CA 1
ATOM 2383 C C . ILE B 1 95 ? 38.403 -0.029 29.512 1.00 27.33 73 ILE B C 1
ATOM 2384 O O . ILE B 1 95 ? 39.213 -0.296 28.628 1.00 28.05 73 ILE B O 1
ATOM 2389 N N . HIS B 1 96 ? 38.737 0.617 30.629 1.00 27.87 74 HIS B N 1
ATOM 2390 C CA . HIS B 1 96 ? 40.115 1.062 30.882 1.00 28.85 74 HIS B CA 1
ATOM 2391 C C . HIS B 1 96 ? 41.075 -0.132 30.824 1.00 29.49 74 HIS B C 1
ATOM 2392 O O . HIS B 1 96 ? 42.128 -0.082 30.167 1.00 29.05 74 HIS B O 1
ATOM 2399 N N . GLU B 1 97 ? 40.703 -1.197 31.524 1.00 29.57 75 GLU B N 1
ATOM 2400 C CA . GLU B 1 97 ? 41.555 -2.376 31.610 1.00 30.39 75 GLU B CA 1
ATOM 2401 C C . GLU B 1 97 ? 41.671 -3.084 30.263 1.00 30.62 75 GLU B C 1
ATOM 2402 O O . GLU B 1 97 ? 42.760 -3.475 29.864 1.00 31.15 75 GLU B O 1
ATOM 2408 N N . LEU B 1 98 ? 40.557 -3.197 29.545 1.00 29.55 76 LEU B N 1
ATOM 2409 C CA . LEU B 1 98 ? 40.570 -3.839 28.223 1.00 30.04 76 LEU B CA 1
ATOM 2410 C C . LEU B 1 98 ? 41.487 -3.133 27.230 1.00 31.48 76 LEU B C 1
ATOM 2411 O O . LEU B 1 98 ? 42.233 -3.778 26.485 1.00 31.81 76 LEU B O 1
ATOM 2416 N N . VAL B 1 99 ? 41.437 -1.804 27.232 1.00 30.69 77 VAL B N 1
ATOM 2417 C CA . VAL B 1 99 ? 42.184 -1.004 26.276 1.00 30.27 77 VAL B CA 1
ATOM 2418 C C . VAL B 1 99 ? 43.644 -0.902 26.697 1.00 31.07 77 VAL B C 1
ATOM 2419 O O . VAL B 1 99 ? 44.535 -1.191 25.904 1.00 33.49 77 VAL B O 1
ATOM 2423 N N . GLN B 1 100 ? 43.881 -0.521 27.951 1.00 31.37 78 GLN B N 1
ATOM 2424 C CA . GLN B 1 100 ? 45.228 -0.216 28.430 1.00 34.33 78 GLN B CA 1
ATOM 2425 C C . GLN B 1 100 ? 46.056 -1.456 28.739 1.00 36.75 78 GLN B C 1
ATOM 2426 O O . GLN B 1 100 ? 47.271 -1.446 28.549 1.00 37.40 78 GLN B O 1
ATOM 2432 N N . PHE B 1 101 ? 45.407 -2.513 29.218 1.00 37.20 79 PHE B N 1
ATOM 2433 C CA . PHE B 1 101 ? 46.147 -3.711 29.633 1.00 41.13 79 PHE B CA 1
ATOM 2434 C C . PHE B 1 101 ? 46.084 -4.830 28.602 1.00 41.80 79 PHE B C 1
ATOM 2435 O O . PHE B 1 101 ? 47.076 -5.538 28.399 1.00 44.63 79 PHE B O 1
ATOM 2443 N N . TYR B 1 102 ? 44.934 -4.978 27.946 1.00 38.72 80 TYR B N 1
ATOM 2444 C CA . TYR B 1 102 ? 44.730 -6.063 26.984 1.00 36.69 80 TYR B CA 1
ATOM 2445 C C . TYR B 1 102 ? 44.838 -5.646 25.510 1.00 36.20 80 TYR B C 1
ATOM 2446 O O . TYR B 1 102 ? 44.888 -6.500 24.625 1.00 37.93 80 TYR B O 1
ATOM 2455 N N . GLY B 1 103 ? 44.899 -4.341 25.251 1.00 34.40 81 GLY B N 1
ATOM 2456 C CA . GLY B 1 103 ? 45.118 -3.831 23.897 1.00 34.14 81 GLY B CA 1
ATOM 2457 C C . GLY B 1 103 ? 43.928 -3.886 22.955 1.00 33.56 81 GLY B C 1
ATOM 2458 O O . GLY B 1 103 ? 44.102 -3.966 21.738 1.00 33.22 81 GLY B O 1
ATOM 2459 N N . CYS B 1 104 ? 42.715 -3.831 23.506 1.00 32.74 82 CYS B N 1
ATOM 2460 C CA . CYS B 1 104 ? 41.513 -3.781 22.675 1.00 32.90 82 CYS B CA 1
ATOM 2461 C C . CYS B 1 104 ? 41.456 -2.464 21.905 1.00 31.62 82 CYS B C 1
ATOM 2462 O O . CYS B 1 104 ? 41.840 -1.412 22.437 1.00 31.42 82 CYS B O 1
ATOM 2465 N N . LYS B 1 105 ? 40.985 -2.549 20.657 1.00 30.34 83 LYS B N 1
ATOM 2466 C CA . LYS B 1 105 ? 40.975 -1.432 19.700 1.00 31.88 83 LYS B CA 1
ATOM 2467 C C . LYS B 1 105 ? 39.586 -1.078 19.167 1.00 30.52 83 LYS B C 1
ATOM 2468 O O . LYS B 1 105 ? 39.368 0.053 18.738 1.00 31.59 83 LYS B O 1
ATOM 2474 N N . THR B 1 106 ? 38.673 -2.046 19.158 1.00 30.78 84 THR B N 1
ATOM 2475 C CA . THR B 1 106 ? 37.334 -1.847 18.608 1.00 31.20 84 THR B CA 1
ATOM 2476 C C . THR B 1 106 ? 36.346 -2.354 19.622 1.00 30.66 84 THR B C 1
ATOM 2477 O O . THR B 1 106 ? 36.277 -3.567 19.890 1.00 30.08 84 THR B O 1
ATOM 2481 N N . LEU B 1 107 ? 35.600 -1.426 20.217 1.00 27.49 85 LEU B N 1
ATOM 2482 C CA . LEU B 1 107 ? 34.707 -1.788 21.299 1.00 28.43 85 LEU B CA 1
ATOM 2483 C C . LEU B 1 107 ? 33.279 -1.466 20.906 1.00 28.78 85 LEU B C 1
ATOM 2484 O O . LEU B 1 107 ? 32.958 -0.304 20.628 1.00 29.31 85 LEU B O 1
ATOM 2489 N N . ILE B 1 108 ? 32.437 -2.493 20.856 1.00 27.76 86 ILE B N 1
ATOM 2490 C CA . ILE B 1 108 ? 31.017 -2.288 20.521 1.00 27.26 86 ILE B CA 1
ATOM 2491 C C . ILE B 1 108 ? 30.109 -2.734 21.651 1.00 27.39 86 ILE B C 1
ATOM 2492 O O . ILE B 1 108 ? 30.006 -3.922 21.964 1.00 28.32 86 ILE B O 1
ATOM 2497 N N . ARG B 1 109 ? 29.449 -1.760 22.265 1.00 26.87 87 ARG B N 1
ATOM 2498 C CA . ARG B 1 109 ? 28.479 -2.041 23.285 1.00 26.99 87 ARG B CA 1
ATOM 2499 C C . ARG B 1 109 ? 27.180 -2.452 22.594 1.00 27.32 87 ARG B C 1
ATOM 2500 O O . ARG B 1 109 ? 26.746 -1.803 21.650 1.00 27.04 87 ARG B O 1
ATOM 2508 N N . VAL B 1 110 ? 26.599 -3.555 23.054 1.00 27.91 88 VAL B N 1
ATOM 2509 C CA . VAL B 1 110 ? 25.307 -4.025 22.569 1.00 29.16 88 VAL B CA 1
ATOM 2510 C C . VAL B 1 110 ? 24.378 -4.121 23.773 1.00 31.43 88 VAL B C 1
ATOM 2511 O O . VAL B 1 110 ? 24.724 -4.729 24.788 1.00 33.02 88 VAL B O 1
ATOM 2515 N N . GLY B 1 111 ? 23.202 -3.515 23.675 1.00 31.19 89 GLY B N 1
ATOM 2516 C CA . GLY B 1 111 ? 22.347 -3.419 24.847 1.00 32.35 89 GLY B CA 1
ATOM 2517 C C . GLY B 1 111 ? 20.904 -3.135 24.536 1.00 33.03 89 GLY B C 1
ATOM 2518 O O . GLY B 1 111 ? 20.508 -3.069 23.375 1.00 32.18 89 GLY B O 1
ATOM 2519 N N . THR B 1 112 ? 20.109 -2.995 25.588 1.00 34.24 90 THR B N 1
ATOM 2520 C CA . THR B 1 112 ? 18.746 -2.545 25.438 1.00 36.62 90 THR B CA 1
ATOM 2521 C C . THR B 1 112 ? 18.664 -1.114 25.947 1.00 35.27 90 THR B C 1
ATOM 2522 O O . THR B 1 112 ? 19.546 -0.651 26.679 1.00 35.78 90 THR B O 1
ATOM 2526 N N . ALA B 1 113 ? 17.609 -0.412 25.555 1.00 33.85 91 ALA B N 1
ATOM 2527 C CA . ALA B 1 113 ? 17.394 0.946 26.018 1.00 32.93 91 ALA B CA 1
ATOM 2528 C C . ALA B 1 113 ? 15.894 1.209 26.095 1.00 32.69 91 ALA B C 1
ATOM 2529 O O . ALA B 1 113 ? 15.095 0.491 25.493 1.00 33.72 91 ALA B O 1
ATOM 2531 N N . GLY B 1 114 ? 15.521 2.224 26.861 1.00 32.38 92 GLY B N 1
ATOM 2532 C CA . GLY B 1 114 ? 14.137 2.673 26.917 1.00 32.66 92 GLY B CA 1
ATOM 2533 C C . GLY B 1 114 ? 13.946 3.870 26.007 1.00 31.38 92 GLY B C 1
ATOM 2534 O O . GLY B 1 114 ? 14.663 4.873 26.126 1.00 30.41 92 GLY B O 1
ATOM 2535 N N . ALA B 1 115 ? 12.974 3.767 25.101 1.00 30.70 93 ALA B N 1
ATOM 2536 C CA . ALA B 1 115 ? 12.657 4.849 24.178 1.00 30.01 93 ALA B CA 1
ATOM 2537 C C . ALA B 1 115 ? 11.936 5.980 24.900 1.00 29.63 93 ALA B C 1
ATOM 2538 O O . ALA B 1 115 ? 11.090 5.742 25.767 1.00 30.85 93 ALA B O 1
ATOM 2540 N N . ILE B 1 116 ? 12.269 7.214 24.542 1.00 27.14 94 ILE B N 1
ATOM 2541 C CA . ILE B 1 116 ? 11.668 8.372 25.192 1.00 26.79 94 ILE B CA 1
ATOM 2542 C C . ILE B 1 116 ? 10.926 9.270 24.201 1.00 28.03 94 ILE B C 1
ATOM 2543 O O . ILE B 1 116 ? 10.529 10.384 24.537 1.00 28.68 94 ILE B O 1
ATOM 2548 N N . THR B 1 117 ? 10.734 8.769 22.983 1.00 30.99 95 THR B N 1
ATOM 2549 C CA . THR B 1 117 ? 9.893 9.442 21.990 1.00 33.10 95 THR B CA 1
ATOM 2550 C C . THR B 1 117 ? 9.011 8.432 21.268 1.00 35.22 95 THR B C 1
ATOM 2551 O O . THR B 1 117 ? 9.437 7.311 20.987 1.00 34.12 95 THR B O 1
ATOM 2555 N N . GLU B 1 118 ? 7.793 8.853 20.945 1.00 36.97 96 GLU B N 1
ATOM 2556 C CA . GLU B 1 118 ? 6.869 8.007 20.193 1.00 41.51 96 GLU B CA 1
ATOM 2557 C C . GLU B 1 118 ? 7.287 7.795 18.732 1.00 41.92 96 GLU B C 1
ATOM 2558 O O . GLU B 1 118 ? 6.731 6.939 18.045 1.00 41.36 96 GLU B O 1
ATOM 2564 N N . ARG B 1 119 ? 8.273 8.564 18.268 1.00 40.79 97 ARG B N 1
ATOM 2565 C CA . ARG B 1 119 ? 8.884 8.323 16.963 1.00 40.89 97 ARG B CA 1
ATOM 2566 C C . ARG B 1 119 ? 9.592 6.968 16.932 1.00 40.79 97 ARG B C 1
ATOM 2567 O O . ARG B 1 119 ? 9.837 6.418 15.855 1.00 42.44 97 ARG B O 1
ATOM 2575 N N . LEU B 1 120 ? 9.926 6.440 18.112 1.00 39.22 98 LEU B N 1
ATOM 2576 C CA . LEU B 1 120 ? 10.490 5.094 18.233 1.00 38.63 98 LEU B CA 1
ATOM 2577 C C . LEU B 1 120 ? 9.417 4.081 18.596 1.00 38.85 98 LEU B C 1
ATOM 2578 O O . LEU B 1 120 ? 8.493 4.389 19.346 1.00 38.15 98 LEU B O 1
ATOM 2583 N N . LYS B 1 121 ? 9.571 2.869 18.073 1.00 39.74 99 LYS B N 1
ATOM 2584 C CA . LYS B 1 121 ? 8.695 1.755 18.393 1.00 42.12 99 LYS B CA 1
ATOM 2585 C C . LYS B 1 121 ? 9.472 0.661 19.112 1.00 39.52 99 LYS B C 1
ATOM 2586 O O . LYS B 1 121 ? 10.695 0.563 18.973 1.00 36.45 99 LYS B O 1
ATOM 2592 N N . LEU B 1 122 ? 8.765 -0.174 19.873 1.00 39.83 100 LEU B N 1
ATOM 2593 C CA . LEU B 1 122 ? 9.378 -1.364 20.453 1.00 40.81 100 LEU B CA 1
ATOM 2594 C C . LEU B 1 122 ? 10.135 -2.148 19.392 1.00 40.42 100 LEU B C 1
ATOM 2595 O O . LEU B 1 122 ? 9.692 -2.242 18.251 1.00 40.78 100 LEU B O 1
ATOM 2600 N N . ARG B 1 123 ? 11.289 -2.688 19.769 1.00 40.74 101 ARG B N 1
ATOM 2601 C CA . ARG B 1 123 ? 12.098 -3.511 18.869 1.00 41.37 101 ARG B CA 1
ATOM 2602 C C . ARG B 1 123 ? 12.921 -2.730 17.830 1.00 38.69 101 ARG B C 1
ATOM 2603 O O . ARG B 1 123 ? 13.723 -3.330 17.111 1.00 37.30 101 ARG B O 1
ATOM 2611 N N . ASP B 1 124 ? 12.743 -1.408 17.754 1.00 37.69 102 ASP B N 1
ATOM 2612 C CA . ASP B 1 124 ? 13.599 -0.573 16.893 1.00 36.12 102 ASP B CA 1
ATOM 2613 C C . ASP B 1 124 ? 15.061 -0.699 17.311 1.00 32.43 102 ASP B C 1
ATOM 2614 O O . ASP B 1 124 ? 15.362 -0.912 18.487 1.00 32.21 102 ASP B O 1
ATOM 2619 N N . LEU B 1 125 ? 15.965 -0.589 16.342 1.00 30.51 103 LEU B N 1
ATOM 2620 C CA . LEU B 1 125 ? 17.394 -0.546 16.637 1.00 28.66 103 LEU B CA 1
ATOM 2621 C C . LEU B 1 125 ? 17.857 0.913 16.690 1.00 27.44 103 LEU B C 1
ATOM 2622 O O . LEU B 1 125 ? 17.544 1.695 15.802 1.00 28.48 103 LEU B O 1
ATOM 2627 N N . VAL B 1 126 ? 18.586 1.277 17.741 1.00 26.78 104 VAL B N 1
ATOM 2628 C CA . VAL B 1 126 ? 19.167 2.616 17.826 1.00 25.24 104 VAL B CA 1
ATOM 2629 C C . VAL B 1 126 ? 20.683 2.497 17.802 1.00 25.37 104 VAL B C 1
ATOM 2630 O O . VAL B 1 126 ? 21.264 1.742 18.584 1.00 26.50 104 VAL B O 1
ATOM 2634 N N . ILE B 1 127 ? 21.311 3.256 16.906 1.00 23.99 105 ILE B N 1
ATOM 2635 C CA . ILE B 1 127 ? 22.761 3.334 16.864 1.00 24.09 105 ILE B CA 1
ATOM 2636 C C . ILE B 1 127 ? 23.103 4.733 17.378 1.00 23.12 105 ILE B C 1
ATOM 2637 O O . ILE B 1 127 ? 22.652 5.730 16.816 1.00 23.93 105 ILE B O 1
ATOM 2642 N N . ALA B 1 128 ? 23.836 4.778 18.489 1.00 22.21 106 ALA B N 1
ATOM 2643 C CA . ALA B 1 128 ? 24.119 6.036 19.195 1.00 21.63 106 ALA B CA 1
ATOM 2644 C C . ALA B 1 128 ? 25.213 6.864 18.509 1.00 21.62 106 ALA B C 1
ATOM 2645 O O . ALA B 1 128 ? 26.405 6.553 18.583 1.00 22.52 106 ALA B O 1
ATOM 2647 N N . GLN B 1 129 ? 24.793 7.922 17.825 1.00 21.37 107 GLN B N 1
ATOM 2648 C CA . GLN B 1 129 ? 25.703 8.852 17.176 1.00 21.24 107 GLN B CA 1
ATOM 2649 C C . GLN B 1 129 ? 26.522 9.605 18.211 1.00 20.54 107 GLN B C 1
ATOM 2650 O O . GLN B 1 129 ? 27.714 9.891 18.006 1.00 20.64 107 GLN B O 1
ATOM 2656 N N . ALA B 1 130 ? 25.879 9.942 19.322 1.00 20.52 108 ALA B N 1
ATOM 2657 C CA . ALA B 1 130 ? 26.522 10.628 20.447 1.00 19.51 108 ALA B CA 1
ATOM 2658 C C . ALA B 1 130 ? 25.811 10.167 21.704 1.00 20.75 108 ALA B C 1
ATOM 2659 O O . ALA B 1 130 ? 24.810 9.475 21.620 1.00 21.29 108 ALA B O 1
ATOM 2661 N N . ALA B 1 131 ? 26.309 10.556 22.868 1.00 19.86 109 ALA B N 1
ATOM 2662 C CA . ALA B 1 131 ? 25.651 10.180 24.102 1.00 19.83 109 ALA B CA 1
ATOM 2663 C C . ALA B 1 131 ? 25.611 11.365 25.039 1.00 20.05 109 ALA B C 1
ATOM 2664 O O . ALA B 1 131 ? 26.648 11.811 25.504 1.00 20.17 109 ALA B O 1
ATOM 2666 N N . CYS B 1 132 ? 24.420 11.897 25.299 1.00 18.20 110 CYS B N 1
ATOM 2667 C CA . CYS B 1 132 ? 24.249 12.891 26.361 1.00 18.37 110 CYS B CA 1
ATOM 2668 C C . CYS B 1 132 ? 24.448 12.210 27.727 1.00 18.29 110 CYS B C 1
ATOM 2669 O O . CYS B 1 132 ? 24.358 10.991 27.828 1.00 19.84 110 CYS B O 1
ATOM 2672 N N . THR B 1 133 ? 24.643 12.989 28.788 1.00 18.70 111 THR B N 1
ATOM 2673 C CA . THR B 1 133 ? 24.788 12.373 30.114 1.00 19.43 111 THR B CA 1
ATOM 2674 C C . THR B 1 133 ? 24.436 13.316 31.248 1.00 20.16 111 THR B C 1
ATOM 2675 O O . THR B 1 133 ? 24.472 14.543 31.085 1.00 20.45 111 THR B O 1
ATOM 2679 N N . ASP B 1 134 ? 24.079 12.733 32.395 1.00 20.55 112 ASP B N 1
ATOM 2680 C CA . ASP B 1 134 ? 23.944 13.472 33.644 1.00 20.50 112 ASP B CA 1
ATOM 2681 C C . ASP B 1 134 ? 25.081 13.166 34.620 1.00 21.12 112 ASP B C 1
ATOM 2682 O O . ASP B 1 134 ? 25.086 13.668 35.747 1.00 20.74 112 ASP B O 1
ATOM 2687 N N . SER B 1 135 ? 26.003 12.304 34.186 1.00 21.69 113 SER B N 1
ATOM 2688 C CA . SER B 1 135 ? 27.216 11.997 34.951 1.00 22.82 113 SER B CA 1
ATOM 2689 C C . SER B 1 135 ? 28.128 13.227 35.047 1.00 22.18 113 SER B C 1
ATOM 2690 O O . SER B 1 135 ? 28.131 14.082 34.170 1.00 22.28 113 SER B O 1
ATOM 2693 N N . SER B 1 136 ? 28.907 13.296 36.122 1.00 20.54 114 SER B N 1
ATOM 2694 C CA . SER B 1 136 ? 29.838 14.390 36.315 1.00 21.52 114 SER B CA 1
ATOM 2695 C C . SER B 1 136 ? 31.153 14.146 35.555 1.00 22.30 114 SER B C 1
ATOM 2696 O O . SER B 1 136 ? 31.993 15.035 35.541 1.00 23.42 114 SER B O 1
ATOM 2699 N N . ILE B 1 137 ? 31.301 12.980 34.913 1.00 23.10 115 ILE B N 1
ATOM 2700 C CA . ILE B 1 137 ? 32.561 12.569 34.250 1.00 25.67 115 ILE B CA 1
ATOM 2701 C C . ILE B 1 137 ? 33.258 13.722 33.496 1.00 26.02 115 ILE B C 1
ATOM 2702 O O . ILE B 1 137 ? 34.435 14.017 33.735 1.00 27.66 115 ILE B O 1
ATOM 2707 N N . ASN B 1 138 ? 32.528 14.375 32.608 1.00 23.12 116 ASN B N 1
ATOM 2708 C CA . ASN B 1 138 ? 33.113 15.404 31.748 1.00 24.45 116 ASN B CA 1
ATOM 2709 C C . ASN B 1 138 ? 32.978 16.834 32.260 1.00 25.30 116 ASN B C 1
ATOM 2710 O O . ASN B 1 138 ? 33.787 17.699 31.920 1.00 23.61 116 ASN B O 1
ATOM 2715 N N . ASN B 1 139 ? 31.948 17.086 33.067 1.00 27.09 117 ASN B N 1
ATOM 2716 C CA . ASN B 1 139 ? 31.850 18.352 33.791 1.00 27.59 117 ASN B CA 1
ATOM 2717 C C . ASN B 1 139 ? 33.132 18.597 34.592 1.00 26.77 117 ASN B C 1
ATOM 2718 O O . ASN B 1 139 ? 33.642 19.721 34.649 1.00 27.70 117 ASN B O 1
ATOM 2723 N N . LEU B 1 140 ? 33.667 17.532 35.176 1.00 27.64 118 LEU B N 1
ATOM 2724 C CA . LEU B 1 140 ? 34.900 17.615 35.953 1.00 28.26 118 LEU B CA 1
ATOM 2725 C C . LEU B 1 140 ? 36.132 17.796 35.051 1.00 27.96 118 LEU B C 1
ATOM 2726 O O . LEU B 1 140 ? 36.964 18.673 35.279 1.00 29.51 118 LEU B O 1
ATOM 2731 N N . ARG B 1 141 ? 36.227 16.962 34.020 1.00 28.07 119 ARG B N 1
ATOM 2732 C CA . ARG B 1 141 ? 37.332 16.993 33.062 1.00 28.17 119 ARG B CA 1
ATOM 2733 C C . ARG B 1 141 ? 37.479 18.341 32.334 1.00 27.77 119 ARG B C 1
ATOM 2734 O O . ARG B 1 141 ? 38.583 18.859 32.165 1.00 27.61 119 ARG B O 1
ATOM 2742 N N . PHE B 1 142 ? 36.347 18.897 31.906 1.00 24.77 120 PHE B N 1
ATOM 2743 C CA . PHE B 1 142 ? 36.322 20.100 31.074 1.00 23.88 120 PHE B CA 1
ATOM 2744 C C . PHE B 1 142 ? 35.880 21.368 31.809 1.00 24.31 120 PHE B C 1
ATOM 2745 O O . PHE B 1 142 ? 35.621 22.406 31.189 1.00 24.61 120 PHE B O 1
ATOM 2753 N N . ALA B 1 143 ? 35.795 21.260 33.134 1.00 25.82 121 ALA B N 1
ATOM 2754 C CA . ALA B 1 143 ? 35.508 22.377 34.022 1.00 26.67 121 ALA B CA 1
ATOM 2755 C C . ALA B 1 143 ? 34.230 23.071 33.598 1.00 25.57 121 ALA B C 1
ATOM 2756 O O . ALA B 1 143 ? 34.201 24.277 33.407 1.00 26.43 121 ALA B O 1
ATOM 2758 N N . GLY B 1 144 ? 33.172 22.290 33.433 1.00 26.84 122 GLY B N 1
ATOM 2759 C CA . GLY B 1 144 ? 31.875 22.856 33.125 1.00 26.40 122 GLY B CA 1
ATOM 2760 C C . GLY B 1 144 ? 31.584 23.140 31.664 1.00 25.87 122 GLY B C 1
ATOM 2761 O O . GLY B 1 144 ? 30.437 23.434 31.327 1.00 28.08 122 GLY B O 1
ATOM 2762 N N . GLN B 1 145 ? 32.593 23.072 30.796 1.00 22.11 123 GLN B N 1
ATOM 2763 C CA . GLN B 1 145 ? 32.366 23.175 29.346 1.00 20.90 123 GLN B CA 1
ATOM 2764 C C . GLN B 1 145 ? 31.719 21.893 28.837 1.00 20.36 123 GLN B C 1
ATOM 2765 O O . GLN B 1 145 ? 31.680 20.898 29.559 1.00 21.34 123 GLN B O 1
ATOM 2771 N N . ASN B 1 146 ? 31.209 21.908 27.606 1.00 19.01 124 ASN B N 1
ATOM 2772 C CA . ASN B 1 146 ? 30.413 20.784 27.131 1.00 18.80 124 ASN B CA 1
ATOM 2773 C C . ASN B 1 146 ? 31.131 19.954 26.085 1.00 17.09 124 ASN B C 1
ATOM 2774 O O . ASN B 1 146 ? 31.325 20.411 24.965 1.00 17.43 124 ASN B O 1
ATOM 2779 N N . TYR B 1 147 ? 31.477 18.733 26.459 1.00 17.49 125 TYR B N 1
ATOM 2780 C CA . TYR B 1 147 ? 32.065 17.764 25.571 1.00 18.72 125 TYR B CA 1
ATOM 2781 C C . TYR B 1 147 ? 31.008 16.777 25.090 1.00 19.07 125 TYR B C 1
ATOM 2782 O O . TYR B 1 147 ? 30.255 16.213 25.896 1.00 20.04 125 TYR B O 1
ATOM 2791 N N . ALA B 1 148 ? 30.969 16.582 23.777 1.00 17.99 126 ALA B N 1
ATOM 2792 C CA . ALA B 1 148 ? 30.056 15.633 23.136 1.00 18.49 126 ALA B CA 1
ATOM 2793 C C . ALA B 1 148 ? 30.711 14.263 22.893 1.00 19.13 126 ALA B C 1
ATOM 2794 O O . ALA B 1 148 ? 31.450 14.096 21.918 1.00 20.24 126 ALA B O 1
ATOM 2796 N N . PRO B 1 149 ? 30.404 13.273 23.737 1.00 19.21 127 PRO B N 1
ATOM 2797 C CA . PRO B 1 149 ? 30.963 11.943 23.477 1.00 19.58 127 PRO B CA 1
ATOM 2798 C C . PRO B 1 149 ? 30.323 11.336 22.219 1.00 20.42 127 PRO B C 1
ATOM 2799 O O . PRO B 1 149 ? 29.071 11.275 22.106 1.00 20.51 127 PRO B O 1
ATOM 2803 N N . ILE B 1 150 ? 31.160 10.948 21.260 1.00 19.71 128 ILE B N 1
ATOM 2804 C CA . ILE B 1 150 ? 30.675 10.482 19.952 1.00 19.03 128 ILE B CA 1
ATOM 2805 C C . ILE B 1 150 ? 31.154 9.080 19.552 1.00 21.79 128 ILE B C 1
ATOM 2806 O O . ILE B 1 150 ? 32.238 8.657 19.964 1.00 21.85 128 ILE B O 1
ATOM 2811 N N . ALA B 1 151 ? 30.355 8.404 18.726 1.00 22.25 129 ALA B N 1
ATOM 2812 C CA . ALA B 1 151 ? 30.746 7.126 18.090 1.00 22.87 129 ALA B CA 1
ATOM 2813 C C . ALA B 1 151 ? 31.829 7.337 17.029 1.00 22.58 129 ALA B C 1
ATOM 2814 O O . ALA B 1 151 ? 31.934 8.424 16.437 1.00 21.32 129 ALA B O 1
ATOM 2816 N N . THR B 1 152 ? 32.643 6.302 16.787 1.00 24.00 130 THR B N 1
ATOM 2817 C CA . THR B 1 152 ? 33.542 6.317 15.638 1.00 24.20 130 THR B CA 1
ATOM 2818 C C . THR B 1 152 ? 32.687 6.244 14.378 1.00 23.39 130 THR B C 1
ATOM 2819 O O . THR B 1 152 ? 31.934 5.280 14.193 1.00 24.90 130 THR B O 1
ATOM 2823 N N . PHE B 1 153 ? 32.789 7.263 13.531 1.00 22.68 131 PHE B N 1
ATOM 2824 C CA . PHE B 1 153 ? 31.932 7.329 12.348 1.00 24.28 131 PHE B CA 1
ATOM 2825 C C . PHE B 1 153 ? 31.993 6.073 11.468 1.00 24.67 131 PHE B C 1
ATOM 2826 O O . PHE B 1 153 ? 30.963 5.565 11.051 1.00 25.60 131 PHE B O 1
ATOM 2834 N N . ASP B 1 154 ? 33.189 5.577 11.181 1.00 25.42 132 ASP B N 1
ATOM 2835 C CA . ASP B 1 154 ? 33.309 4.350 10.370 1.00 27.28 132 ASP B CA 1
ATOM 2836 C C . ASP B 1 154 ? 32.426 3.198 10.886 1.00 25.77 132 ASP B C 1
ATOM 2837 O O . ASP B 1 154 ? 31.765 2.513 10.095 1.00 25.79 132 ASP B O 1
ATOM 2842 N N . LEU B 1 155 ? 32.405 2.999 12.209 1.00 24.70 133 LEU B N 1
ATOM 2843 C CA . LEU B 1 155 ? 31.593 1.939 12.818 1.00 24.19 133 LEU B CA 1
ATOM 2844 C C . LEU B 1 155 ? 30.110 2.254 12.717 1.00 24.41 133 LEU B C 1
ATOM 2845 O O . LEU B 1 155 ? 29.307 1.374 12.407 1.00 24.67 133 LEU B O 1
ATOM 2850 N N . LEU B 1 156 ? 29.761 3.510 12.999 1.00 23.58 134 LEU B N 1
ATOM 2851 C CA . LEU B 1 156 ? 28.392 3.993 12.936 1.00 24.85 134 LEU B CA 1
ATOM 2852 C C . LEU B 1 156 ? 27.853 3.731 11.528 1.00 26.13 134 LEU B C 1
ATOM 2853 O O . LEU B 1 156 ? 26.758 3.180 11.369 1.00 26.99 134 LEU B O 1
ATOM 2858 N N . ARG B 1 157 ? 28.643 4.112 10.522 1.00 26.58 135 ARG B N 1
ATOM 2859 C CA . ARG B 1 157 ? 28.243 3.984 9.118 1.00 29.46 135 ARG B CA 1
ATOM 2860 C C . ARG B 1 157 ? 28.018 2.523 8.724 1.00 31.28 135 ARG B C 1
ATOM 2861 O O . ARG B 1 157 ? 26.981 2.177 8.146 1.00 32.19 135 ARG B O 1
ATOM 2869 N N . ARG B 1 158 ? 28.981 1.671 9.057 1.00 30.92 136 ARG B N 1
ATOM 2870 C CA . ARG B 1 158 ? 28.890 0.270 8.664 1.00 32.68 136 ARG B CA 1
ATOM 2871 C C . ARG B 1 158 ? 27.803 -0.503 9.398 1.00 30.35 136 ARG B C 1
ATOM 2872 O O . ARG B 1 158 ? 27.124 -1.335 8.789 1.00 30.75 136 ARG B O 1
ATOM 2880 N N . ALA B 1 159 ? 27.600 -0.192 10.682 1.00 28.08 137 ALA B N 1
ATOM 2881 C CA . ALA B 1 159 ? 26.492 -0.756 11.448 1.00 27.32 137 ALA B CA 1
ATOM 2882 C C . ALA B 1 159 ? 25.163 -0.372 10.827 1.00 27.44 137 ALA B C 1
ATOM 2883 O O . ALA B 1 159 ? 24.255 -1.200 10.706 1.00 27.46 137 ALA B O 1
ATOM 2885 N N . TYR B 1 160 ? 25.042 0.895 10.444 1.00 27.14 138 TYR B N 1
ATOM 2886 C CA . TYR B 1 160 ? 23.847 1.347 9.756 1.00 27.87 138 TYR B CA 1
ATOM 2887 C C . TYR B 1 160 ? 23.630 0.553 8.456 1.00 29.02 138 TYR B C 1
ATOM 2888 O O . TYR B 1 160 ? 22.537 0.067 8.209 1.00 29.23 138 TYR B O 1
ATOM 2897 N N . GLU B 1 161 ? 24.675 0.425 7.644 1.00 30.53 139 GLU B N 1
ATOM 2898 C CA . GLU B 1 161 ? 24.579 -0.337 6.388 1.00 32.41 139 GLU B CA 1
ATOM 2899 C C . GLU B 1 161 ? 24.151 -1.788 6.635 1.00 31.07 139 GLU B C 1
ATOM 2900 O O . GLU B 1 161 ? 23.404 -2.372 5.839 1.00 31.24 139 GLU B O 1
ATOM 2906 N N . GLN B 1 162 ? 24.614 -2.364 7.743 1.00 29.99 140 GLN B N 1
ATOM 2907 C CA . GLN B 1 162 ? 24.289 -3.743 8.090 1.00 30.85 140 GLN B CA 1
ATOM 2908 C C . GLN B 1 162 ? 22.822 -3.895 8.471 1.00 32.35 140 GLN B C 1
ATOM 2909 O O . GLN B 1 162 ? 22.173 -4.867 8.076 1.00 33.27 140 GLN B O 1
ATOM 2915 N N . ALA B 1 163 ? 22.315 -2.943 9.253 1.00 30.99 141 ALA B N 1
ATOM 2916 C CA . ALA B 1 163 ? 20.913 -2.930 9.648 1.00 31.96 141 ALA B CA 1
ATOM 2917 C C . ALA B 1 163 ? 19.980 -2.694 8.457 1.00 34.50 141 ALA B C 1
ATOM 2918 O O . ALA B 1 163 ? 18.902 -3.301 8.374 1.00 36.34 141 ALA B O 1
ATOM 2920 N N . GLN B 1 164 ? 20.400 -1.808 7.552 1.00 34.34 142 GLN B N 1
ATOM 2921 C CA . GLN B 1 164 ? 19.668 -1.496 6.323 1.00 36.70 142 GLN B CA 1
ATOM 2922 C C . GLN B 1 164 ? 19.523 -2.714 5.427 1.00 37.11 142 GLN B C 1
ATOM 2923 O O . GLN B 1 164 ? 18.434 -3.003 4.937 1.00 39.29 142 GLN B O 1
ATOM 2929 N N . SER B 1 165 ? 20.622 -3.435 5.225 1.00 37.66 143 SER B N 1
ATOM 2930 C CA . SER B 1 165 ? 20.612 -4.610 4.360 1.00 38.14 143 SER B CA 1
ATOM 2931 C C . SER B 1 165 ? 19.704 -5.726 4.891 1.00 38.63 143 SER B C 1
ATOM 2932 O O . SER B 1 165 ? 19.379 -6.668 4.168 1.00 40.19 143 SER B O 1
ATOM 2935 N N . ARG B 1 166 ? 19.312 -5.619 6.157 1.00 37.87 144 ARG B N 1
ATOM 2936 C CA . ARG B 1 166 ? 18.438 -6.592 6.793 1.00 37.44 144 ARG B CA 1
ATOM 2937 C C . ARG B 1 166 ? 17.007 -6.084 6.899 1.00 38.32 144 ARG B C 1
ATOM 2938 O O . ARG B 1 166 ? 16.132 -6.792 7.395 1.00 39.68 144 ARG B O 1
ATOM 2946 N N . GLY B 1 167 ? 16.779 -4.858 6.429 1.00 39.53 145 GLY B N 1
ATOM 2947 C CA . GLY B 1 167 ? 15.458 -4.229 6.476 1.00 41.31 145 GLY B CA 1
ATOM 2948 C C . GLY B 1 167 ? 14.981 -3.942 7.886 1.00 42.72 145 GLY B C 1
ATOM 2949 O O . GLY B 1 167 ? 13.772 -3.937 8.153 1.00 43.10 145 GLY B O 1
ATOM 2958 N N . PRO B 1 169 ? 14.209 -1.796 11.236 1.00 39.72 147 PRO B N 1
ATOM 2959 C CA . PRO B 1 169 ? 13.893 -0.438 11.644 1.00 38.38 147 PRO B CA 1
ATOM 2960 C C . PRO B 1 169 ? 15.059 0.060 12.486 1.00 35.84 147 PRO B C 1
ATOM 2961 O O . PRO B 1 169 ? 15.350 -0.510 13.537 1.00 35.85 147 PRO B O 1
ATOM 2965 N N . VAL B 1 170 ? 15.746 1.080 11.981 1.00 33.38 148 VAL B N 1
ATOM 2966 C CA . VAL B 1 170 ? 16.960 1.592 12.609 1.00 32.16 148 VAL B CA 1
ATOM 2967 C C . VAL B 1 170 ? 16.931 3.119 12.664 1.00 31.12 148 VAL B C 1
ATOM 2968 O O . VAL B 1 170 ? 16.500 3.785 11.716 1.00 31.53 148 VAL B O 1
ATOM 2972 N N . HIS B 1 171 ? 17.357 3.666 13.803 1.00 29.60 149 HIS B N 1
ATOM 2973 C CA . HIS B 1 171 ? 17.510 5.104 13.964 1.00 28.92 149 HIS B CA 1
ATOM 2974 C C . HIS B 1 171 ? 18.922 5.409 14.382 1.00 26.45 149 HIS B C 1
ATOM 2975 O O . HIS B 1 171 ? 19.499 4.710 15.213 1.00 26.73 149 HIS B O 1
ATOM 2982 N N . VAL B 1 172 ? 19.469 6.474 13.821 1.00 25.41 150 VAL B N 1
ATOM 2983 C CA . VAL B 1 172 ? 20.786 6.931 14.238 1.00 23.43 150 VAL B CA 1
ATOM 2984 C C . VAL B 1 172 ? 20.650 8.307 14.884 1.00 23.33 150 VAL B C 1
ATOM 2985 O O . VAL B 1 172 ? 20.168 9.253 14.248 1.00 24.06 150 VAL B O 1
ATOM 2989 N N . GLY B 1 173 ? 21.069 8.431 16.144 1.00 22.43 151 GLY B N 1
ATOM 2990 C CA . GLY B 1 173 ? 21.034 9.732 16.795 1.00 21.73 151 GLY B CA 1
ATOM 2991 C C . GLY B 1 173 ? 21.468 9.679 18.244 1.00 20.60 151 GLY B C 1
ATOM 2992 O O . GLY B 1 173 ? 22.249 8.807 18.636 1.00 20.13 151 GLY B O 1
ATOM 2993 N N . ASN B 1 174 ? 20.930 10.599 19.034 1.00 20.91 152 ASN B N 1
ATOM 2994 C CA . ASN B 1 174 ? 21.327 10.760 20.436 1.00 21.37 152 ASN B CA 1
ATOM 2995 C C . ASN B 1 174 ? 20.700 9.752 21.382 1.00 22.97 152 ASN B C 1
ATOM 2996 O O . ASN B 1 174 ? 19.524 9.383 21.243 1.00 24.20 152 ASN B O 1
ATOM 3001 N N . VAL B 1 175 ? 21.479 9.373 22.383 1.00 23.58 153 VAL B N 1
ATOM 3002 C CA . VAL B 1 175 ? 20.958 8.681 23.555 1.00 22.47 153 VAL B CA 1
ATOM 3003 C C . VAL B 1 175 ? 21.348 9.463 24.813 1.00 22.76 153 VAL B C 1
ATOM 3004 O O . VAL B 1 175 ? 22.224 10.326 24.783 1.00 24.08 153 VAL B O 1
ATOM 3008 N N . LEU B 1 176 ? 20.676 9.173 25.921 1.00 22.22 154 LEU B N 1
ATOM 3009 C CA . LEU B 1 176 ? 21.089 9.733 27.199 1.00 22.25 154 LEU B CA 1
ATOM 3010 C C . LEU B 1 176 ? 21.653 8.634 28.097 1.00 22.97 154 LEU B C 1
ATOM 3011 O O . LEU B 1 176 ? 20.969 7.644 28.382 1.00 23.52 154 LEU B O 1
ATOM 3016 N N . SER B 1 177 ? 22.907 8.796 28.522 1.00 22.78 155 SER B N 1
ATOM 3017 C CA . SER B 1 177 ? 23.514 7.885 29.489 1.00 22.46 155 SER B CA 1
ATOM 3018 C C . SER B 1 177 ? 23.263 8.435 30.899 1.00 22.08 155 SER B C 1
ATOM 3019 O O . SER B 1 177 ? 23.846 9.452 31.292 1.00 21.69 155 SER B O 1
ATOM 3022 N N . THR B 1 178 ? 22.369 7.787 31.646 1.00 23.16 156 THR B N 1
ATOM 3023 C CA . THR B 1 178 ? 22.050 8.268 32.999 1.00 22.91 156 THR B CA 1
ATOM 3024 C C . THR B 1 178 ? 22.777 7.487 34.098 1.00 22.28 156 THR B C 1
ATOM 3025 O O . THR B 1 178 ? 23.013 6.283 33.957 1.00 22.44 156 THR B O 1
ATOM 3029 N N . ASP B 1 179 ? 23.106 8.183 35.188 1.00 24.21 157 ASP B N 1
ATOM 3030 C CA . ASP B 1 179 ? 23.589 7.563 36.435 1.00 24.67 157 ASP B CA 1
ATOM 3031 C C . ASP B 1 179 ? 22.453 6.926 37.230 1.00 24.72 157 ASP B C 1
ATOM 3032 O O . ASP B 1 179 ? 22.693 6.149 38.165 1.00 23.67 157 ASP B O 1
ATOM 3037 N N . THR B 1 180 ? 21.222 7.293 36.881 1.00 25.87 158 THR B N 1
ATOM 3038 C CA . THR B 1 180 ? 20.072 7.084 37.758 1.00 27.81 158 THR B CA 1
ATOM 3039 C C . THR B 1 180 ? 18.948 6.299 37.066 1.00 27.66 158 THR B C 1
ATOM 3040 O O . THR B 1 180 ? 18.196 6.831 36.243 1.00 29.67 158 THR B O 1
ATOM 3044 N N . PHE B 1 181 ? 18.847 5.019 37.409 1.00 27.51 159 PHE B N 1
ATOM 3045 C CA . PHE B 1 181 ? 17.802 4.159 36.863 1.00 27.40 159 PHE B CA 1
ATOM 3046 C C . PHE B 1 181 ? 16.460 4.606 37.426 1.00 28.10 159 PHE B C 1
ATOM 3047 O O . PHE B 1 181 ? 15.469 4.675 36.694 1.00 29.84 159 PHE B O 1
ATOM 3055 N N . TYR B 1 182 ? 16.450 4.911 38.725 1.00 27.67 160 TYR B N 1
ATOM 3056 C CA . TYR B 1 182 ? 15.255 5.313 39.460 1.00 30.03 160 TYR B CA 1
ATOM 3057 C C . TYR B 1 182 ? 15.320 6.787 39.874 1.00 30.82 160 TYR B C 1
ATOM 3058 O O . TYR B 1 182 ? 15.853 7.127 40.937 1.00 31.66 160 TYR B O 1
ATOM 3067 N N . HIS B 1 183 ? 14.758 7.654 39.043 1.00 33.02 161 HIS B N 1
ATOM 3068 C CA . HIS B 1 183 ? 14.725 9.092 39.329 1.00 35.72 161 HIS B CA 1
ATOM 3069 C C . HIS B 1 183 ? 13.773 9.490 40.466 1.00 38.08 161 HIS B C 1
ATOM 3070 O O . HIS B 1 183 ? 12.728 8.858 40.659 1.00 37.80 161 HIS B O 1
ATOM 3077 N N . ASP B 1 184 ? 14.145 10.545 41.197 1.00 38.74 162 ASP B N 1
ATOM 3078 C CA . ASP B 1 184 ? 13.320 11.123 42.268 1.00 40.67 162 ASP B CA 1
ATOM 3079 C C . ASP B 1 184 ? 11.914 11.494 41.804 1.00 45.18 162 ASP B C 1
ATOM 3080 O O . ASP B 1 184 ? 10.947 11.297 42.538 1.00 45.98 162 ASP B O 1
ATOM 3085 N N . GLN B 1 185 ? 11.815 12.045 40.595 1.00 48.50 163 GLN B N 1
ATOM 3086 C CA . GLN B 1 185 ? 10.551 12.572 40.074 1.00 53.80 163 GLN B CA 1
ATOM 3087 C C . GLN B 1 185 ? 10.094 11.819 38.822 1.00 51.07 163 GLN B C 1
ATOM 3088 O O . GLN B 1 185 ? 10.904 11.156 38.169 1.00 48.65 163 GLN B O 1
ATOM 3094 N N . PRO B 1 186 ? 8.789 11.902 38.489 1.00 52.42 164 PRO B N 1
ATOM 3095 C CA . PRO B 1 186 ? 8.330 11.281 37.241 1.00 50.70 164 PRO B CA 1
ATOM 3096 C C . PRO B 1 186 ? 8.577 12.163 36.007 1.00 47.30 164 PRO B C 1
ATOM 3097 O O . PRO B 1 186 ? 8.775 13.376 36.138 1.00 47.64 164 PRO B O 1
ATOM 3101 N N . ASN B 1 187 ? 8.555 11.537 34.829 1.00 44.89 165 ASN B N 1
ATOM 3102 C CA . ASN B 1 187 ? 8.808 12.203 33.538 1.00 42.41 165 ASN B CA 1
ATOM 3103 C C . ASN B 1 187 ? 10.182 12.866 33.431 1.00 38.56 165 ASN B C 1
ATOM 3104 O O . ASN B 1 187 ? 10.287 13.989 32.929 1.00 39.68 165 ASN B O 1
ATOM 3109 N N . PRO B 1 188 ? 11.246 12.163 33.876 1.00 34.54 166 PRO B N 1
ATOM 3110 C CA . PRO B 1 188 ? 12.536 12.831 33.959 1.00 33.81 166 PRO B CA 1
ATOM 3111 C C . PRO B 1 188 ? 13.176 13.091 32.599 1.00 33.40 166 PRO B C 1
ATOM 3112 O O . PRO B 1 188 ? 14.135 13.848 32.529 1.00 34.60 166 PRO B O 1
ATOM 3116 N N . TYR B 1 189 ? 12.651 12.481 31.538 1.00 30.97 167 TYR B N 1
ATOM 3117 C CA . TYR B 1 189 ? 13.308 12.527 30.227 1.00 29.52 167 TYR B CA 1
ATOM 3118 C C . TYR B 1 189 ? 12.633 13.442 29.197 1.00 28.79 167 TYR B C 1
ATOM 3119 O O . TYR B 1 189 ? 13.074 13.518 28.042 1.00 28.69 167 TYR B O 1
ATOM 3128 N N . GLN B 1 190 ? 11.576 14.137 29.620 1.00 29.10 168 GLN B N 1
ATOM 3129 C CA . GLN B 1 190 ? 10.779 14.979 28.726 1.00 30.88 168 GLN B CA 1
ATOM 3130 C C . GLN B 1 190 ? 11.615 16.019 27.977 1.00 27.85 168 GLN B C 1
ATOM 3131 O O . GLN B 1 190 ? 11.475 16.174 26.760 1.00 26.88 168 GLN B O 1
ATOM 3137 N N . LEU B 1 191 ? 12.488 16.716 28.700 1.00 26.04 169 LEU B N 1
ATOM 3138 C CA . LEU B 1 191 ? 13.295 17.782 28.080 1.00 25.51 169 LEU B CA 1
ATOM 3139 C C . LEU B 1 191 ? 14.297 17.228 27.057 1.00 23.93 169 LEU B C 1
ATOM 3140 O O . LEU B 1 191 ? 14.462 17.781 25.966 1.00 23.93 169 LEU B O 1
ATOM 3145 N N . TRP B 1 192 ? 14.923 16.108 27.398 1.00 23.04 170 TRP B N 1
ATOM 3146 C CA . TRP B 1 192 ? 15.820 15.424 26.464 1.00 22.47 170 TRP B CA 1
ATOM 3147 C C . TRP B 1 192 ? 15.078 15.062 25.179 1.00 23.69 170 TRP B C 1
ATOM 3148 O O . TRP B 1 192 ? 15.556 15.327 24.073 1.00 23.51 170 TRP B O 1
ATOM 3159 N N . ALA B 1 193 ? 13.890 14.484 25.328 1.00 24.70 171 ALA B N 1
ATOM 3160 C CA . ALA B 1 193 ? 13.097 14.119 24.152 1.00 25.71 171 ALA B CA 1
ATOM 3161 C C . ALA B 1 193 ? 12.757 15.317 23.269 1.00 25.75 171 ALA B C 1
ATOM 3162 O O . ALA B 1 193 ? 12.779 15.201 22.047 1.00 26.98 171 ALA B O 1
ATOM 3164 N N . GLN B 1 194 ? 12.428 16.453 23.886 1.00 26.42 172 GLN B N 1
ATOM 3165 C CA . GLN B 1 194 ? 12.132 17.699 23.165 1.00 28.02 172 GLN B CA 1
ATOM 3166 C C . GLN B 1 194 ? 13.323 18.199 22.351 1.00 26.94 172 GLN B C 1
ATOM 3167 O O . GLN B 1 194 ? 13.155 18.942 21.383 1.00 28.02 172 GLN B O 1
ATOM 3173 N N . PHE B 1 195 ? 14.523 17.786 22.750 1.00 24.54 173 PHE B N 1
ATOM 3174 C CA . PHE B 1 195 ? 15.734 18.113 21.991 1.00 24.16 173 PHE B CA 1
ATOM 3175 C C . PHE B 1 195 ? 16.288 16.921 21.218 1.00 23.33 173 PHE B C 1
ATOM 3176 O O . PHE B 1 195 ? 17.490 16.823 20.925 1.00 23.18 173 PHE B O 1
ATOM 3184 N N . GLY B 1 196 ? 15.375 16.019 20.870 1.00 21.96 174 GLY B N 1
ATOM 3185 C CA . GLY B 1 196 ? 15.648 14.967 19.912 1.00 22.93 174 GLY B CA 1
ATOM 3186 C C . GLY B 1 196 ? 16.294 13.700 20.407 1.00 22.96 174 GLY B C 1
ATOM 3187 O O . GLY B 1 196 ? 16.550 12.802 19.608 1.00 25.65 174 GLY B O 1
ATOM 3188 N N . VAL B 1 197 ? 16.573 13.612 21.707 1.00 21.73 175 VAL B N 1
ATOM 3189 C CA . VAL B 1 197 ? 17.175 12.393 22.266 1.00 22.00 175 VAL B CA 1
ATOM 3190 C C . VAL B 1 197 ? 16.205 11.201 22.104 1.00 23.96 175 VAL B C 1
ATOM 3191 O O . VAL B 1 197 ? 14.993 11.323 22.334 1.00 24.86 175 VAL B O 1
ATOM 3195 N N . LEU B 1 198 ? 16.746 10.071 21.675 1.00 23.80 176 LEU B N 1
ATOM 3196 C CA . LEU B 1 198 ? 15.934 8.914 21.266 1.00 24.46 176 LEU B CA 1
ATOM 3197 C C . LEU B 1 198 ? 15.631 7.968 22.404 1.00 25.79 176 LEU B C 1
ATOM 3198 O O . LEU B 1 198 ? 14.500 7.470 22.519 1.00 25.88 176 LEU B O 1
ATOM 3203 N N . ALA B 1 199 ? 16.639 7.688 23.234 1.00 24.98 177 ALA B N 1
ATOM 3204 C CA . ALA B 1 199 ? 16.523 6.615 24.217 1.00 25.76 177 ALA B CA 1
ATOM 3205 C C . ALA B 1 199 ? 17.513 6.797 25.354 1.00 26.03 177 ALA B C 1
ATOM 3206 O O . ALA B 1 199 ? 18.436 7.608 25.258 1.00 25.42 177 ALA B O 1
ATOM 3208 N N . VAL B 1 200 ? 17.278 6.059 26.434 1.00 26.04 178 VAL B N 1
ATOM 3209 C CA . VAL B 1 200 ? 18.033 6.195 27.667 1.00 25.60 178 VAL B CA 1
ATOM 3210 C C . VAL B 1 200 ? 18.686 4.851 27.974 1.00 25.04 178 VAL B C 1
ATOM 3211 O O . VAL B 1 200 ? 18.040 3.800 27.899 1.00 24.90 178 VAL B O 1
ATOM 3215 N N . GLU B 1 201 ? 19.979 4.893 28.280 1.00 24.73 179 GLU B N 1
ATOM 3216 C CA . GLU B 1 201 ? 20.700 3.755 28.856 1.00 24.54 179 GLU B CA 1
ATOM 3217 C C . GLU B 1 201 ? 21.675 4.320 29.900 1.00 24.67 179 GLU B C 1
ATOM 3218 O O . GLU B 1 201 ? 21.427 5.407 30.430 1.00 25.91 179 GLU B O 1
ATOM 3232 N N . GLU B 1 203 ? 25.552 3.801 29.929 1.00 25.04 181 GLU B N 1
ATOM 3233 C CA . GLU B 1 203 ? 27.008 3.607 29.739 1.00 24.50 181 GLU B CA 1
ATOM 3234 C C . GLU B 1 203 ? 27.689 4.302 28.561 1.00 23.90 181 GLU B C 1
ATOM 3235 O O . GLU B 1 203 ? 28.911 4.548 28.608 1.00 22.87 181 GLU B O 1
ATOM 3241 N N . ALA B 1 204 ? 26.935 4.565 27.496 1.00 23.67 182 ALA B N 1
ATOM 3242 C CA . ALA B 1 204 ? 27.523 4.976 26.212 1.00 23.76 182 ALA B CA 1
ATOM 3243 C C . ALA B 1 204 ? 28.416 6.215 26.337 1.00 22.91 182 ALA B C 1
ATOM 3244 O O . ALA B 1 204 ? 29.504 6.261 25.741 1.00 23.49 182 ALA B O 1
ATOM 3246 N N . ALA B 1 205 ? 27.988 7.206 27.130 1.00 21.76 183 ALA B N 1
ATOM 3247 C CA . ALA B 1 205 ? 28.810 8.407 27.329 1.00 20.67 183 ALA B CA 1
ATOM 3248 C C . ALA B 1 205 ? 30.182 8.048 27.877 1.00 21.87 183 ALA B C 1
ATOM 3249 O O . ALA B 1 205 ? 31.170 8.647 27.469 1.00 21.25 183 ALA B O 1
ATOM 3251 N N . GLY B 1 206 ? 30.239 7.078 28.792 1.00 22.18 184 GLY B N 1
ATOM 3252 C CA . GLY B 1 206 ? 31.533 6.652 29.330 1.00 22.90 184 GLY B CA 1
ATOM 3253 C C . GLY B 1 206 ? 32.356 5.940 28.268 1.00 23.01 184 GLY B C 1
ATOM 3254 O O . GLY B 1 206 ? 33.566 6.222 28.107 1.00 22.53 184 GLY B O 1
ATOM 3255 N N . LEU B 1 207 ? 31.720 5.019 27.538 1.00 24.22 185 LEU B N 1
ATOM 3256 C CA . LEU B 1 207 ? 32.440 4.294 26.468 1.00 24.42 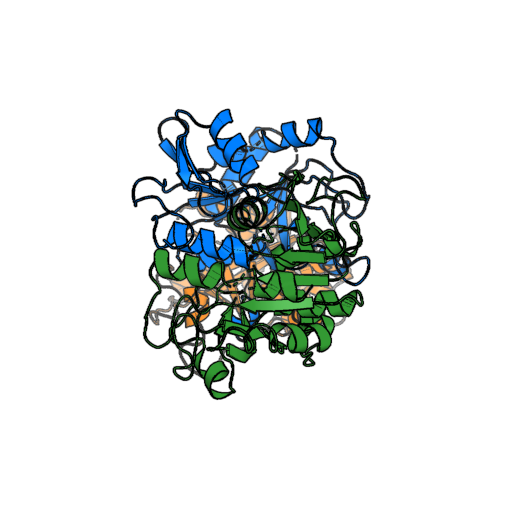185 LEU B CA 1
ATOM 3257 C C . LEU B 1 207 ? 32.994 5.274 25.433 1.00 23.12 185 LEU B C 1
ATOM 3258 O O . LEU B 1 207 ? 34.172 5.224 25.079 1.00 22.74 185 LEU B O 1
ATOM 3263 N N . TYR B 1 208 ? 32.160 6.202 24.974 1.00 21.18 186 TYR B N 1
ATOM 3264 C CA . TYR B 1 208 ? 32.593 7.132 23.937 1.00 22.08 186 TYR B CA 1
ATOM 3265 C C . TYR B 1 208 ? 33.706 8.064 24.402 1.00 21.20 186 TYR B C 1
ATOM 3266 O O . TYR B 1 208 ? 34.588 8.421 23.620 1.00 22.33 186 TYR B O 1
ATOM 3275 N N . THR B 1 209 ? 33.643 8.482 25.665 1.00 20.96 187 THR B N 1
ATOM 3276 C CA . THR B 1 209 ? 34.662 9.380 26.199 1.00 21.08 187 THR B CA 1
ATOM 3277 C C . THR B 1 209 ? 35.990 8.645 26.353 1.00 21.83 187 THR B C 1
ATOM 3278 O O . THR B 1 209 ? 37.034 9.190 25.996 1.00 21.68 187 THR B O 1
ATOM 3282 N N . LEU B 1 210 ? 35.934 7.428 26.899 1.00 22.77 188 LEU B N 1
ATOM 3283 C CA . LEU B 1 210 ? 37.157 6.634 27.109 1.00 24.11 188 LEU B CA 1
ATOM 3284 C C . LEU B 1 210 ? 37.789 6.218 25.784 1.00 24.76 188 LEU B C 1
ATOM 3285 O O . LEU B 1 210 ? 39.016 6.283 25.637 1.00 25.23 188 LEU B O 1
ATOM 3290 N N . ALA B 1 211 ? 36.964 5.847 24.806 1.00 24.80 189 ALA B N 1
ATOM 3291 C CA . ALA B 1 211 ? 37.499 5.517 23.480 1.00 25.13 189 ALA B CA 1
ATOM 3292 C C . ALA B 1 211 ? 38.337 6.684 22.906 1.00 25.88 189 ALA B C 1
ATOM 3293 O O . ALA B 1 211 ? 39.462 6.475 22.419 1.00 26.15 189 ALA B O 1
ATOM 3295 N N . ALA B 1 212 ? 37.823 7.913 23.021 1.00 24.60 190 ALA B N 1
ATOM 3296 C CA . ALA B 1 212 ? 38.521 9.097 22.528 1.00 24.91 190 ALA B CA 1
ATOM 3297 C C . ALA B 1 212 ? 39.769 9.347 23.353 1.00 25.05 190 ALA B C 1
ATOM 3298 O O . ALA B 1 212 ? 40.821 9.668 22.797 1.00 26.78 190 ALA B O 1
ATOM 3300 N N . LYS B 1 213 ? 39.653 9.181 24.672 1.00 24.47 191 LYS B N 1
ATOM 3301 C CA . LYS B 1 213 ? 40.783 9.358 25.597 1.00 26.25 191 LYS B CA 1
ATOM 3302 C C . LYS B 1 213 ? 41.973 8.491 25.170 1.00 27.14 191 LYS B C 1
ATOM 3303 O O . LYS B 1 213 ? 43.121 8.945 25.201 1.00 27.01 191 LYS B O 1
ATOM 3309 N N . PHE B 1 214 ? 41.687 7.260 24.766 1.00 26.84 192 PHE B N 1
ATOM 3310 C CA . PHE B 1 214 ? 42.748 6.289 24.438 1.00 26.41 192 PHE B CA 1
ATOM 3311 C C . PHE B 1 214 ? 43.000 6.168 22.942 1.00 27.10 192 PHE B C 1
ATOM 3312 O O . PHE B 1 214 ? 43.870 5.399 22.515 1.00 26.06 192 PHE B O 1
ATOM 3320 N N . GLY B 1 215 ? 42.225 6.896 22.140 1.00 25.43 193 GLY B N 1
ATOM 3321 C CA . GLY B 1 215 ? 42.365 6.849 20.690 1.00 26.58 193 GLY B CA 1
ATOM 3322 C C . GLY B 1 215 ? 42.026 5.515 20.060 1.00 28.60 193 GLY B C 1
ATOM 3323 O O . GLY B 1 215 ? 42.685 5.084 19.113 1.00 30.13 193 GLY B O 1
ATOM 3324 N N . VAL B 1 216 ? 40.992 4.858 20.578 1.00 26.04 194 VAL B N 1
ATOM 3325 C CA . VAL B 1 216 ? 40.507 3.623 20.001 1.00 26.26 194 VAL B CA 1
ATOM 3326 C C . VAL B 1 216 ? 39.112 3.876 19.466 1.00 26.14 194 VAL B C 1
ATOM 3327 O O . VAL B 1 216 ? 38.616 5.010 19.543 1.00 26.10 194 VAL B O 1
ATOM 3331 N N . GLN B 1 217 ? 38.496 2.839 18.921 1.00 26.69 195 GLN B N 1
ATOM 3332 C CA . GLN B 1 217 ? 37.255 3.009 18.181 1.00 26.56 195 GLN B CA 1
ATOM 3333 C C . GLN B 1 217 ? 36.099 2.393 18.940 1.00 25.91 195 GLN B C 1
ATOM 3334 O O . GLN B 1 217 ? 36.222 1.313 19.532 1.00 26.70 195 GLN B O 1
ATOM 3340 N N . ALA B 1 218 ? 34.966 3.086 18.951 1.00 24.08 196 ALA B N 1
ATOM 3341 C CA . ALA B 1 218 ? 33.847 2.574 19.717 1.00 23.90 196 ALA B CA 1
ATOM 3342 C C . ALA B 1 218 ? 32.504 2.873 19.091 1.00 23.74 196 ALA B C 1
ATOM 3343 O O . ALA B 1 218 ? 32.356 3.818 18.307 1.00 24.32 196 ALA B O 1
ATOM 3345 N N . LEU B 1 219 ? 31.537 2.048 19.467 1.00 24.04 197 LEU B N 1
ATOM 3346 C CA . LEU B 1 219 ? 30.156 2.177 19.019 1.00 24.18 197 LEU B CA 1
ATOM 3347 C C . LEU B 1 219 ? 29.205 1.566 20.035 1.00 25.26 197 LEU B C 1
ATOM 3348 O O . LEU B 1 219 ? 29.523 0.563 20.680 1.00 27.01 197 LEU B O 1
ATOM 3353 N N . CYS B 1 220 ? 28.027 2.169 20.166 1.00 24.84 198 CYS B N 1
ATOM 3354 C CA . CYS B 1 220 ? 26.961 1.619 20.990 1.00 25.73 198 CYS B CA 1
ATOM 3355 C C . CYS B 1 220 ? 25.710 1.371 20.157 1.00 25.88 198 CYS B C 1
ATOM 3356 O O . CYS B 1 220 ? 25.178 2.301 19.538 1.00 25.77 198 CYS B O 1
ATOM 3359 N N . ILE B 1 221 ? 25.250 0.113 20.142 1.00 24.88 199 ILE B N 1
ATOM 3360 C CA . ILE B 1 221 ? 24.028 -0.281 19.433 1.00 26.73 199 ILE B CA 1
ATOM 3361 C C . ILE B 1 221 ? 22.990 -0.759 20.452 1.00 27.26 199 ILE B C 1
ATOM 3362 O O . ILE B 1 221 ? 23.330 -1.462 21.401 1.00 29.25 199 ILE B O 1
ATOM 3367 N N . LEU B 1 222 ? 21.728 -0.366 20.274 1.00 26.91 200 LEU B N 1
ATOM 3368 C CA . LEU B 1 222 ? 20.710 -0.628 21.287 1.00 27.51 200 LEU B CA 1
ATOM 3369 C C . LEU B 1 222 ? 19.431 -1.129 20.638 1.00 28.51 200 LEU B C 1
ATOM 3370 O O . LEU B 1 222 ? 19.112 -0.723 19.525 1.00 27.50 200 LEU B O 1
ATOM 3375 N N . THR B 1 223 ? 18.718 -2.020 21.325 1.00 30.14 201 THR B N 1
ATOM 3376 C CA . THR B 1 223 ? 17.374 -2.393 20.897 1.00 31.29 201 THR B CA 1
ATOM 3377 C C . THR B 1 223 ? 16.381 -1.830 21.902 1.00 31.21 201 THR B C 1
ATOM 3378 O O . THR B 1 223 ? 16.639 -1.820 23.113 1.00 32.04 201 THR B O 1
ATOM 3382 N N . ILE B 1 224 ? 15.248 -1.353 21.403 1.00 32.08 202 ILE B N 1
ATOM 3383 C CA . ILE B 1 224 ? 14.235 -0.784 22.274 1.00 33.61 202 ILE B CA 1
ATOM 3384 C C . ILE B 1 224 ? 13.412 -1.908 22.902 1.00 38.03 202 ILE B C 1
ATOM 3385 O O . ILE B 1 224 ? 12.513 -2.466 22.265 1.00 39.09 202 ILE B O 1
ATOM 3390 N N . SER B 1 225 ? 13.753 -2.231 24.149 1.00 38.59 203 SER B N 1
ATOM 3391 C CA . SER B 1 225 ? 13.071 -3.265 24.918 1.00 40.92 203 SER B CA 1
ATOM 3392 C C . SER B 1 225 ? 11.874 -2.697 25.672 1.00 43.81 203 SER B C 1
ATOM 3393 O O . SER B 1 225 ? 10.901 -3.410 25.928 1.00 43.58 203 SER B O 1
ATOM 3396 N N . ASP B 1 226 ? 11.962 -1.422 26.044 1.00 43.53 204 ASP B N 1
ATOM 3397 C CA . ASP B 1 226 ? 10.884 -0.755 26.767 1.00 44.45 204 ASP B CA 1
ATOM 3398 C C . ASP B 1 226 ? 10.590 0.606 26.169 1.00 42.30 204 ASP B C 1
ATOM 3399 O O . ASP B 1 226 ? 11.495 1.289 25.690 1.00 40.60 204 ASP B O 1
ATOM 3404 N N . HIS B 1 227 ? 9.321 0.992 26.198 1.00 40.15 205 HIS B N 1
ATOM 3405 C CA . HIS B 1 227 ? 8.942 2.328 25.790 1.00 39.05 205 HIS B CA 1
ATOM 3406 C C . HIS B 1 227 ? 8.466 3.122 26.993 1.00 39.76 205 HIS B C 1
ATOM 3407 O O . HIS B 1 227 ? 7.372 2.897 27.526 1.00 39.51 205 HIS B O 1
ATOM 3414 N N . LEU B 1 228 ? 9.303 4.069 27.403 1.00 38.52 206 LEU B N 1
ATOM 3415 C CA . LEU B 1 228 ? 9.081 4.834 28.620 1.00 37.95 206 LEU B CA 1
ATOM 3416 C C . LEU B 1 228 ? 7.951 5.852 28.491 1.00 38.79 206 LEU B C 1
ATOM 3417 O O . LEU B 1 228 ? 7.520 6.414 29.495 1.00 42.02 206 LEU B O 1
ATOM 3422 N N . ILE B 1 229 ? 7.472 6.080 27.268 1.00 39.50 207 ILE B N 1
ATOM 3423 C CA . ILE B 1 229 ? 6.318 6.962 27.039 1.00 42.65 207 ILE B CA 1
ATOM 3424 C C . ILE B 1 229 ? 4.996 6.184 27.003 1.00 45.42 207 ILE B C 1
ATOM 3425 O O . ILE B 1 229 ? 4.045 6.553 27.693 1.00 47.29 207 ILE B O 1
ATOM 3430 N N . THR B 1 230 ? 4.942 5.117 26.206 1.00 47.65 208 THR B N 1
ATOM 3431 C CA . THR B 1 230 ? 3.698 4.354 26.014 1.00 50.78 208 THR B CA 1
ATOM 3432 C C . THR B 1 230 ? 3.502 3.270 27.074 1.00 52.54 208 THR B C 1
ATOM 3433 O O . THR B 1 230 ? 2.415 2.707 27.203 1.00 53.63 208 THR B O 1
ATOM 3437 N N . GLY B 1 231 ? 4.560 2.978 27.823 1.00 52.44 209 GLY B N 1
ATOM 3438 C CA . GLY B 1 231 ? 4.507 1.961 28.865 1.00 54.36 209 GLY B CA 1
ATOM 3439 C C . GLY B 1 231 ? 4.584 0.549 28.319 1.00 56.75 209 GLY B C 1
ATOM 3440 O O . GLY B 1 231 ? 4.507 -0.416 29.080 1.00 57.87 209 GLY B O 1
ATOM 3441 N N . GLU B 1 232 ? 4.739 0.430 27.001 1.00 57.46 210 GLU B N 1
ATOM 3442 C CA . GLU B 1 232 ? 4.886 -0.862 26.332 1.00 59.65 210 GLU B CA 1
ATOM 3443 C C . GLU B 1 232 ? 6.158 -1.596 26.746 1.00 60.70 210 GLU B C 1
ATOM 3444 O O . GLU B 1 232 ? 7.178 -0.975 27.070 1.00 58.59 210 GLU B O 1
ATOM 3450 N N . LYS B 1 233 ? 6.087 -2.924 26.726 1.00 62.93 211 LYS B N 1
ATOM 3451 C CA . LYS B 1 233 ? 7.239 -3.774 27.017 1.00 66.56 211 LYS B CA 1
ATOM 3452 C C . LYS B 1 233 ? 7.310 -4.925 26.015 1.00 67.90 211 LYS B C 1
ATOM 3453 O O . LYS B 1 233 ? 6.283 -5.376 25.503 1.00 66.96 211 LYS B O 1
ATOM 3459 N N . THR B 1 234 ? 8.527 -5.380 25.730 1.00 69.81 212 THR B N 1
ATOM 3460 C CA . THR B 1 234 ? 8.746 -6.513 24.835 1.00 70.46 212 THR B CA 1
ATOM 3461 C C . THR B 1 234 ? 8.559 -7.833 25.573 1.00 70.27 212 THR B C 1
ATOM 3462 O O . THR B 1 234 ? 8.906 -7.949 26.751 1.00 70.71 212 THR B O 1
ATOM 3466 N N . THR B 1 235 ? 8.002 -8.820 24.875 1.00 69.41 213 THR B N 1
ATOM 3467 C CA . THR B 1 235 ? 7.894 -10.181 25.403 1.00 68.91 213 THR B CA 1
ATOM 3468 C C . THR B 1 235 ? 9.277 -10.853 25.355 1.00 72.67 213 THR B C 1
ATOM 3469 O O . THR B 1 235 ? 10.120 -10.457 24.547 1.00 73.01 213 THR B O 1
ATOM 3473 N N . PRO B 1 236 ? 9.524 -11.857 26.226 1.00 74.72 214 PRO B N 1
ATOM 3474 C CA . PRO B 1 236 ? 10.809 -12.574 26.215 1.00 74.03 214 PRO B CA 1
ATOM 3475 C C . PRO B 1 236 ? 11.199 -13.151 24.847 1.00 71.17 214 PRO B C 1
ATOM 3476 O O . PRO B 1 236 ? 12.389 -13.207 24.522 1.00 69.04 214 PRO B O 1
ATOM 3480 N N . GLN B 1 237 ? 10.204 -13.567 24.062 1.00 69.89 215 GLN B N 1
ATOM 3481 C CA . GLN B 1 237 ? 10.429 -14.086 22.711 1.00 68.75 215 GLN B CA 1
ATOM 3482 C C . GLN B 1 237 ? 10.842 -12.971 21.745 1.00 65.03 215 GLN B C 1
ATOM 3483 O O . GLN B 1 237 ? 11.744 -13.155 20.922 1.00 61.88 215 GLN B O 1
ATOM 3489 N N . GLU B 1 238 ? 10.167 -11.825 21.851 1.00 64.75 216 GLU B N 1
ATOM 3490 C CA . GLU B 1 238 ? 10.490 -10.639 21.057 1.00 63.16 216 GLU B CA 1
ATOM 3491 C C . GLU B 1 238 ? 11.914 -10.164 21.323 1.00 60.08 216 GLU B C 1
ATOM 3492 O O . GLU B 1 238 ? 12.662 -9.878 20.385 1.00 58.36 216 GLU B O 1
ATOM 3498 N N . ARG B 1 239 ? 12.274 -10.087 22.607 1.00 58.10 217 ARG B N 1
ATOM 3499 C CA . ARG B 1 239 ? 13.599 -9.640 23.024 1.00 56.68 217 ARG B CA 1
ATOM 3500 C C . ARG B 1 239 ? 14.702 -10.482 22.405 1.00 53.40 217 ARG B C 1
ATOM 3501 O O . ARG B 1 239 ? 15.621 -9.940 21.802 1.00 51.75 217 ARG B O 1
ATOM 3509 N N . GLN B 1 240 ? 14.592 -11.802 22.537 1.00 52.76 218 GLN B N 1
ATOM 3510 C CA . GLN B 1 240 ? 15.610 -12.711 22.021 1.00 51.36 218 GLN B CA 1
ATOM 3511 C C . GLN B 1 240 ? 15.773 -12.596 20.503 1.00 48.75 218 GLN B C 1
ATOM 3512 O O . GLN B 1 240 ? 16.890 -12.645 19.998 1.00 48.46 218 GLN B O 1
ATOM 3518 N N . GLU B 1 241 ? 14.662 -12.429 19.791 1.00 49.62 219 GLU B N 1
ATOM 3519 C CA . GLU B 1 241 ? 14.674 -12.354 18.328 1.00 52.22 219 GLU B CA 1
ATOM 3520 C C . GLU B 1 241 ? 15.408 -11.111 17.805 1.00 50.46 219 GLU B C 1
ATOM 3521 O O . GLU B 1 241 ? 16.291 -11.215 16.943 1.00 48.14 219 GLU B O 1
ATOM 3527 N N . THR B 1 242 ? 15.036 -9.944 18.328 1.00 50.48 220 THR B N 1
ATOM 3528 C CA . THR B 1 242 ? 15.667 -8.686 17.928 1.00 49.56 220 THR B CA 1
ATOM 3529 C C . THR B 1 242 ? 17.065 -8.567 18.518 1.00 45.06 220 THR B C 1
ATOM 3530 O O . THR B 1 242 ? 17.949 -7.958 17.913 1.00 43.70 220 THR B O 1
ATOM 3534 N N . PHE B 1 243 ? 17.263 -9.163 19.692 1.00 44.00 221 PHE B N 1
ATOM 3535 C CA . PHE B 1 243 ? 18.589 -9.230 20.294 1.00 41.11 221 PHE B CA 1
ATOM 3536 C C . PHE B 1 243 ? 19.551 -10.006 19.402 1.00 38.56 221 PHE B C 1
ATOM 3537 O O . PHE B 1 243 ? 20.657 -9.550 19.150 1.00 36.96 221 PHE B O 1
ATOM 3545 N N . ASP B 1 244 ? 19.125 -11.180 18.932 1.00 38.69 222 ASP B N 1
ATOM 3546 C CA . ASP B 1 244 ? 19.956 -12.011 18.055 1.00 38.62 222 ASP B CA 1
ATOM 3547 C C . ASP B 1 244 ? 20.406 -11.253 16.811 1.00 36.88 222 ASP B C 1
ATOM 3548 O O . ASP B 1 244 ? 21.574 -11.342 16.403 1.00 36.15 222 ASP B O 1
ATOM 3553 N N . GLN B 1 245 ? 19.471 -10.499 16.236 1.00 36.32 223 GLN B N 1
ATOM 3554 C CA . GLN B 1 245 ? 19.715 -9.668 15.060 1.00 39.01 223 GLN B CA 1
ATOM 3555 C C . GLN B 1 245 ? 20.762 -8.594 15.334 1.00 37.43 223 GLN B C 1
ATOM 3556 O O . GLN B 1 245 ? 21.637 -8.347 14.500 1.00 37.80 223 GLN B O 1
ATOM 3570 N N . ILE B 1 247 ? 23.129 -8.607 17.607 1.00 33.00 225 ILE B N 1
ATOM 3571 C CA . ILE B 1 247 ? 24.428 -9.239 17.784 1.00 32.41 225 ILE B CA 1
ATOM 3572 C C . ILE B 1 247 ? 25.059 -9.548 16.433 1.00 31.70 225 ILE B C 1
ATOM 3573 O O . ILE B 1 247 ? 26.257 -9.318 16.241 1.00 31.04 225 ILE B O 1
ATOM 3578 N N . GLU B 1 248 ? 24.251 -10.066 15.508 1.00 32.68 226 GLU B N 1
ATOM 3579 C CA . GLU B 1 248 ? 24.713 -10.328 14.143 1.00 33.78 226 GLU B CA 1
ATOM 3580 C C . GLU B 1 248 ? 25.266 -9.039 13.507 1.00 33.05 226 GLU B C 1
ATOM 3581 O O . GLU B 1 248 ? 26.391 -9.024 12.995 1.00 32.67 226 GLU B O 1
ATOM 3587 N N . VAL B 1 249 ? 24.493 -7.955 13.584 1.00 32.03 227 VAL B N 1
ATOM 3588 C CA . VAL B 1 249 ? 24.930 -6.646 13.080 1.00 30.09 227 VAL B CA 1
ATOM 3589 C C . VAL B 1 249 ? 26.289 -6.241 13.667 1.00 29.26 227 VAL B C 1
ATOM 3590 O O . VAL B 1 249 ? 27.210 -5.908 12.926 1.00 29.93 227 VAL B O 1
ATOM 3594 N N . ALA B 1 250 ? 26.414 -6.298 14.994 1.00 29.26 228 ALA B N 1
ATOM 3595 C CA . ALA B 1 250 ? 27.661 -5.941 15.675 1.00 28.95 228 ALA B CA 1
ATOM 3596 C C . ALA B 1 250 ? 28.833 -6.788 15.208 1.00 29.94 228 ALA B C 1
ATOM 3597 O O . ALA B 1 250 ? 29.921 -6.262 14.930 1.00 30.22 228 ALA B O 1
ATOM 3599 N N . LEU B 1 251 ? 28.616 -8.101 15.143 1.00 30.40 229 LEU B N 1
ATOM 3600 C CA . LEU B 1 251 ? 29.665 -9.028 14.714 1.00 31.34 229 LEU B CA 1
ATOM 3601 C C . LEU B 1 251 ? 30.090 -8.804 13.266 1.00 31.82 229 LEU B C 1
ATOM 3602 O O . LEU B 1 251 ? 31.269 -8.931 12.936 1.00 33.40 229 LEU B O 1
ATOM 3607 N N . GLU B 1 252 ? 29.133 -8.465 12.408 1.00 30.95 230 GLU B N 1
ATOM 3608 C CA . GLU B 1 252 ? 29.459 -8.152 11.017 1.00 32.52 230 GLU B CA 1
ATOM 3609 C C . GLU B 1 252 ? 30.208 -6.823 10.891 1.00 33.65 230 GLU B C 1
ATOM 3610 O O . GLU B 1 252 ? 31.068 -6.676 10.026 1.00 35.66 230 GLU B O 1
ATOM 3616 N N . THR B 1 253 ? 29.891 -5.871 11.769 1.00 30.76 231 THR B N 1
ATOM 3617 C CA . THR B 1 253 ? 30.495 -4.539 11.735 1.00 31.82 231 THR B CA 1
ATOM 3618 C C . THR B 1 253 ? 31.932 -4.571 12.223 1.00 33.97 231 THR B C 1
ATOM 3619 O O . THR B 1 253 ? 32.795 -3.869 11.699 1.00 32.80 231 THR B O 1
ATOM 3623 N N . ILE B 1 254 ? 32.173 -5.393 13.238 1.00 37.08 232 ILE B N 1
ATOM 3624 C CA . ILE B 1 254 ? 33.379 -5.289 14.043 1.00 41.01 232 ILE B CA 1
ATOM 3625 C C . ILE B 1 254 ? 34.657 -5.637 13.270 1.00 43.70 232 ILE B C 1
ATOM 3626 O O . ILE B 1 254 ? 34.654 -6.339 12.255 1.00 44.89 232 ILE B O 1
ATOM 3632 N N . THR C 1 24 ? 43.029 42.498 12.638 1.00 61.75 2 THR C N 1
ATOM 3633 C CA . THR C 1 24 ? 43.545 42.329 11.243 1.00 61.10 2 THR C CA 1
ATOM 3634 C C . THR C 1 24 ? 42.799 41.242 10.457 1.00 55.26 2 THR C C 1
ATOM 3635 O O . THR C 1 24 ? 42.545 41.426 9.266 1.00 56.50 2 THR C O 1
ATOM 3639 N N . PRO C 1 25 ? 42.450 40.105 11.104 1.00 50.82 3 PRO C N 1
ATOM 3640 C CA . PRO C 1 25 ? 41.651 39.155 10.331 1.00 47.71 3 PRO C CA 1
ATOM 3641 C C . PRO C 1 25 ? 40.215 39.622 10.039 1.00 42.86 3 PRO C C 1
ATOM 3642 O O . PRO C 1 25 ? 39.638 39.179 9.043 1.00 46.94 3 PRO C O 1
ATOM 3646 N N . HIS C 1 26 ? 39.636 40.494 10.871 1.00 33.70 4 HIS C N 1
ATOM 3647 C CA . HIS C 1 26 ? 38.247 40.938 10.617 1.00 29.22 4 HIS C CA 1
ATOM 3648 C C . HIS C 1 26 ? 38.097 42.425 10.264 1.00 28.65 4 HIS C C 1
ATOM 3649 O O . HIS C 1 26 ? 37.033 42.867 9.823 1.00 28.12 4 HIS C O 1
ATOM 3656 N N . ILE C 1 27 ? 39.166 43.184 10.461 1.00 29.43 5 ILE C N 1
ATOM 3657 C CA . ILE C 1 27 ? 39.242 44.567 10.001 1.00 30.55 5 ILE C CA 1
ATOM 3658 C C . ILE C 1 27 ? 40.512 44.691 9.177 1.00 32.66 5 ILE C C 1
ATOM 3659 O O . ILE C 1 27 ? 41.607 44.407 9.667 1.00 34.64 5 ILE C O 1
ATOM 3664 N N . SER C 1 28 ? 40.361 45.085 7.922 1.00 32.30 6 SER C N 1
ATOM 3665 C CA . SER C 1 28 ? 41.507 45.247 7.054 1.00 36.45 6 SER C CA 1
ATOM 3666 C C . SER C 1 28 ? 41.656 46.728 6.784 1.00 37.25 6 SER C C 1
ATOM 3667 O O . SER C 1 28 ? 41.042 47.273 5.863 1.00 43.00 6 SER C O 1
ATOM 3670 N N . ALA C 1 29 ? 42.429 47.374 7.640 1.00 34.84 7 ALA C N 1
ATOM 3671 C CA . ALA C 1 29 ? 42.776 48.784 7.504 1.00 34.87 7 ALA C CA 1
ATOM 3672 C C . ALA C 1 29 ? 44.203 48.923 8.015 1.00 35.48 7 ALA C C 1
ATOM 3673 O O . ALA C 1 29 ? 44.603 48.162 8.880 1.00 35.46 7 ALA C O 1
ATOM 3675 N N . PRO C 1 30 ? 44.969 49.902 7.494 1.00 39.69 8 PRO C N 1
ATOM 3676 C CA . PRO C 1 30 ? 46.321 50.192 8.014 1.00 42.41 8 PRO C CA 1
ATOM 3677 C C . PRO C 1 30 ? 46.266 50.735 9.454 1.00 41.77 8 PRO C C 1
ATOM 3678 O O . PRO C 1 30 ? 45.237 51.300 9.839 1.00 38.64 8 PRO C O 1
ATOM 3682 N N A PRO C 1 31 ? 47.404 50.695 10.187 0.50 43.16 9 PRO C N 1
ATOM 3683 N N B PRO C 1 31 ? 47.298 50.450 10.276 0.50 41.61 9 PRO C N 1
ATOM 3684 C CA A PRO C 1 31 ? 47.426 50.854 11.650 0.50 42.20 9 PRO C CA 1
ATOM 3685 C CA B PRO C 1 31 ? 47.369 51.108 11.580 0.50 39.97 9 PRO C CA 1
ATOM 3686 C C A PRO C 1 31 ? 47.001 52.218 12.216 0.50 39.15 9 PRO C C 1
ATOM 3687 C C B PRO C 1 31 ? 47.315 52.623 11.399 0.50 35.75 9 PRO C C 1
ATOM 3688 O O A PRO C 1 31 ? 46.738 52.308 13.412 0.50 39.66 9 PRO C O 1
ATOM 3689 O O B PRO C 1 31 ? 47.907 53.148 10.461 0.50 35.45 9 PRO C O 1
ATOM 3696 N N A GLY C 1 32 ? 46.947 53.262 11.389 0.50 35.28 10 GLY C N 1
ATOM 3697 N N B GLY C 1 32 ? 46.581 53.311 12.267 0.50 32.06 10 GLY C N 1
ATOM 3698 C CA A GLY C 1 32 ? 46.549 54.598 11.868 0.50 31.31 10 GLY C CA 1
ATOM 3699 C CA B GLY C 1 32 ? 46.390 54.747 12.108 0.50 29.29 10 GLY C CA 1
ATOM 3700 C C A GLY C 1 32 ? 45.199 55.065 11.351 0.50 27.95 10 GLY C C 1
ATOM 3701 C C B GLY C 1 32 ? 45.119 55.121 11.367 0.50 26.95 10 GLY C C 1
ATOM 3702 O O A GLY C 1 32 ? 44.787 56.205 11.590 0.50 26.26 10 GLY C O 1
ATOM 3703 O O B GLY C 1 32 ? 44.689 56.277 11.436 0.50 25.37 10 GLY C O 1
ATOM 3704 N N . ALA C 1 33 ? 44.508 54.163 10.660 1.00 26.36 11 ALA C N 1
ATOM 3705 C CA . ALA C 1 33 ? 43.226 54.443 9.988 1.00 26.16 11 ALA C CA 1
ATOM 3706 C C . ALA C 1 33 ? 42.075 54.615 10.981 1.00 25.91 11 ALA C C 1
ATOM 3707 O O . ALA C 1 33 ? 41.071 55.252 10.669 1.00 26.26 11 ALA C O 1
ATOM 3709 N N . VAL C 1 34 ? 42.224 54.032 12.167 1.00 24.45 12 VAL C N 1
ATOM 3710 C CA . VAL C 1 34 ? 41.170 54.075 13.192 1.00 23.16 12 VAL C CA 1
ATOM 3711 C C . VAL C 1 34 ? 41.524 55.039 14.330 1.00 23.62 12 VAL C C 1
ATOM 3712 O O . VAL C 1 34 ? 42.674 55.056 14.809 1.00 23.77 12 VAL C O 1
ATOM 3716 N N . ALA C 1 35 ? 40.553 55.851 14.761 1.00 23.07 13 ALA C N 1
ATOM 3717 C CA . ALA C 1 35 ? 40.789 56.830 15.823 1.00 23.87 13 ALA C CA 1
ATOM 3718 C C . ALA C 1 35 ? 40.771 56.174 17.205 1.00 23.78 13 ALA C C 1
ATOM 3719 O O . ALA C 1 35 ? 40.221 55.063 17.388 1.00 23.21 13 ALA C O 1
ATOM 3721 N N . GLU C 1 36 ? 41.368 56.857 18.176 1.00 24.02 14 GLU C N 1
ATOM 3722 C CA . GLU C 1 36 ? 41.425 56.338 19.540 1.00 25.26 14 GLU C CA 1
ATOM 3723 C C . GLU C 1 36 ? 40.037 56.310 20.180 1.00 23.62 14 GLU C C 1
ATOM 3724 O O . GLU C 1 36 ? 39.787 55.473 21.035 1.00 24.71 14 GLU C O 1
ATOM 3730 N N . ALA C 1 37 ? 39.167 57.231 19.771 1.00 23.46 15 ALA C N 1
ATOM 3731 C CA . ALA C 1 37 ? 37.766 57.271 20.244 1.00 22.29 15 ALA C CA 1
ATOM 3732 C C . ALA C 1 37 ? 36.854 56.674 19.181 1.00 20.94 15 ALA C C 1
ATOM 3733 O O . ALA C 1 37 ? 36.929 57.032 18.000 1.00 20.56 15 ALA C O 1
ATOM 3735 N N . ILE C 1 38 ? 35.977 55.763 19.601 1.00 19.10 16 ILE C N 1
ATOM 3736 C CA . ILE C 1 38 ? 35.216 55.002 18.625 1.00 19.53 16 ILE C CA 1
ATOM 3737 C C . ILE C 1 38 ? 33.804 54.726 19.134 1.00 19.16 16 ILE C C 1
ATOM 3738 O O . ILE C 1 38 ? 33.632 54.333 20.296 1.00 18.85 16 ILE C O 1
ATOM 3743 N N . LEU C 1 39 ? 32.835 54.980 18.264 1.00 19.78 17 LEU C N 1
ATOM 3744 C CA . LEU C 1 39 ? 31.425 54.619 18.510 1.00 20.76 17 LEU C CA 1
ATOM 3745 C C . LEU C 1 39 ? 31.144 53.242 17.947 1.00 20.40 17 LEU C C 1
ATOM 3746 O O . LEU C 1 39 ? 31.594 52.888 16.846 1.00 20.34 17 LEU C O 1
ATOM 3751 N N . LEU C 1 40 ? 30.411 52.446 18.698 1.00 20.50 18 LEU C N 1
ATOM 3752 C CA . LEU C 1 40 ? 30.239 51.053 18.385 1.00 21.39 18 LEU C CA 1
ATOM 3753 C C . LEU C 1 40 ? 28.750 50.681 18.315 1.00 24.03 18 LEU C C 1
ATOM 3754 O O . LEU C 1 40 ? 28.238 50.079 19.188 1.00 25.67 18 LEU C O 1
ATOM 3759 N N . PRO C 1 41 ? 28.118 51.091 17.147 1.00 24.97 19 PRO C N 1
ATOM 3760 C CA . PRO C 1 41 ? 26.802 50.503 16.946 1.00 28.79 19 PRO C CA 1
ATOM 3761 C C . PRO C 1 41 ? 27.021 49.054 16.488 1.00 33.18 19 PRO C C 1
ATOM 3762 O O . PRO C 1 41 ? 28.153 48.661 16.181 1.00 37.74 19 PRO C O 1
ATOM 3766 N N . GLY C 1 42 ? 26.033 48.257 16.669 1.00 27.28 20 GLY C N 1
ATOM 3767 C CA . GLY C 1 42 ? 25.907 46.944 16.138 1.00 26.38 20 GLY C CA 1
ATOM 3768 C C . GLY C 1 42 ? 25.704 46.786 14.666 1.00 25.25 20 GLY C C 1
ATOM 3769 O O . GLY C 1 42 ? 26.260 45.898 14.108 1.00 27.02 20 GLY C O 1
ATOM 3770 N N . ASP C 1 43 ? 24.849 47.602 14.065 1.00 23.10 21 ASP C N 1
ATOM 3771 C CA . ASP C 1 43 ? 24.496 47.413 12.685 1.00 21.78 21 ASP C CA 1
ATOM 3772 C C . ASP C 1 43 ? 25.447 48.215 11.849 1.00 21.12 21 ASP C C 1
ATOM 3773 O O . ASP C 1 43 ? 25.597 49.357 12.081 1.00 21.14 21 ASP C O 1
ATOM 3778 N N . PRO C 1 44 ? 26.133 47.570 10.918 1.00 21.15 22 PRO C N 1
ATOM 3779 C CA . PRO C 1 44 ? 27.049 48.353 10.060 1.00 21.21 22 PRO C CA 1
ATOM 3780 C C . PRO C 1 44 ? 26.337 49.459 9.278 1.00 21.64 22 PRO C C 1
ATOM 3781 O O . PRO C 1 44 ? 26.935 50.485 8.981 1.00 22.10 22 PRO C O 1
ATOM 3785 N N . LEU C 1 45 ? 25.047 49.284 8.990 1.00 22.89 23 LEU C N 1
ATOM 3786 C CA . LEU C 1 45 ? 24.307 50.349 8.311 1.00 24.07 23 LEU C CA 1
ATOM 3787 C C . LEU C 1 45 ? 24.050 51.551 9.231 1.00 24.40 23 LEU C C 1
ATOM 3788 O O . LEU C 1 45 ? 23.950 52.690 8.761 1.00 24.76 23 LEU C O 1
ATOM 3793 N N . ARG C 1 46 ? 23.962 51.306 10.535 1.00 23.49 24 ARG C N 1
ATOM 3794 C CA . ARG C 1 46 ? 23.938 52.408 11.484 1.00 24.50 24 ARG C CA 1
ATOM 3795 C C . ARG C 1 46 ? 25.308 53.097 11.573 1.00 23.19 24 ARG C C 1
ATOM 3796 O O . ARG C 1 46 ? 25.378 54.307 11.756 1.00 24.17 24 ARG C O 1
ATOM 3804 N N . ALA C 1 47 ? 26.395 52.347 11.424 1.00 22.83 25 ALA C N 1
ATOM 3805 C CA . ALA C 1 47 ? 27.713 52.989 11.390 1.00 22.68 25 ALA C CA 1
ATOM 3806 C C . ALA C 1 47 ? 27.810 53.963 10.215 1.00 23.54 25 ALA C C 1
ATOM 3807 O O . ALA C 1 47 ? 28.291 55.094 10.368 1.00 24.05 25 ALA C O 1
ATOM 3809 N N . LYS C 1 48 ? 27.338 53.513 9.052 1.00 24.31 26 LYS C N 1
ATOM 3810 C CA . LYS C 1 48 ? 27.249 54.346 7.855 1.00 25.00 26 LYS C CA 1
ATOM 3811 C C . LYS C 1 48 ? 26.428 55.616 8.129 1.00 25.97 26 LYS C C 1
ATOM 3812 O O . LYS C 1 48 ? 26.874 56.732 7.863 1.00 25.94 26 LYS C O 1
ATOM 3818 N N . TYR C 1 49 ? 25.227 55.437 8.672 1.00 25.37 27 TYR C N 1
ATOM 3819 C CA . TYR C 1 49 ? 24.384 56.572 9.010 1.00 26.02 27 TYR C CA 1
ATOM 3820 C C . TYR C 1 49 ? 25.077 57.599 9.905 1.00 25.76 27 TYR C C 1
ATOM 3821 O O . TYR C 1 49 ? 25.005 58.809 9.633 1.00 26.72 27 TYR C O 1
ATOM 3830 N N . ILE C 1 50 ? 25.725 57.120 10.968 1.00 24.53 28 ILE C N 1
ATOM 3831 C CA . ILE C 1 50 ? 26.428 57.980 11.924 1.00 25.21 28 ILE C CA 1
ATOM 3832 C C . ILE C 1 50 ? 27.553 58.752 11.227 1.00 26.21 28 ILE C C 1
ATOM 3833 O O . ILE C 1 50 ? 27.699 59.970 11.397 1.00 26.03 28 ILE C O 1
ATOM 3838 N N . ALA C 1 51 ? 28.343 58.032 10.437 1.00 26.19 29 ALA C N 1
ATOM 3839 C CA . ALA C 1 51 ? 29.460 58.651 9.700 1.00 27.07 29 ALA C CA 1
ATOM 3840 C C . ALA C 1 51 ? 29.015 59.786 8.778 1.00 27.37 29 ALA C C 1
ATOM 3841 O O . ALA C 1 51 ? 29.599 60.881 8.791 1.00 28.37 29 ALA C O 1
ATOM 3843 N N . GLU C 1 52 ? 27.974 59.520 7.997 1.00 28.46 30 GLU C N 1
ATOM 3844 C CA . GLU C 1 52 ? 27.487 60.439 6.977 1.00 30.71 30 GLU C CA 1
ATOM 3845 C C . GLU C 1 52 ? 26.772 61.646 7.580 1.00 30.90 30 GLU C C 1
ATOM 3846 O O . GLU C 1 52 ? 26.731 62.711 6.973 1.00 32.80 30 GLU C O 1
ATOM 3852 N N . ASN C 1 53 ? 26.219 61.493 8.776 1.00 29.68 31 ASN C N 1
ATOM 3853 C CA . ASN C 1 53 ? 25.351 62.529 9.311 1.00 30.42 31 ASN C CA 1
ATOM 3854 C C . ASN C 1 53 ? 25.936 63.336 10.449 1.00 30.30 31 ASN C C 1
ATOM 3855 O O . ASN C 1 53 ? 25.484 64.450 10.720 1.00 33.00 31 ASN C O 1
ATOM 3860 N N . PHE C 1 54 ? 26.939 62.782 11.117 1.00 27.78 32 PHE C N 1
ATOM 3861 C CA . PHE C 1 54 ? 27.502 63.430 12.284 1.00 26.98 32 PHE C CA 1
ATOM 3862 C C . PHE C 1 54 ? 28.986 63.718 12.165 1.00 27.56 32 PHE C C 1
ATOM 3863 O O . PHE C 1 54 ? 29.511 64.516 12.932 1.00 27.80 32 PHE C O 1
ATOM 3871 N N . LEU C 1 55 ? 29.661 63.074 11.214 1.00 27.15 33 LEU C N 1
ATOM 3872 C CA . LEU C 1 55 ? 31.102 63.299 11.063 1.00 27.97 33 LEU C CA 1
ATOM 3873 C C . LEU C 1 55 ? 31.457 64.133 9.838 1.00 29.72 33 LEU C C 1
ATOM 3874 O O . LEU C 1 55 ? 30.780 64.066 8.806 1.00 30.74 33 LEU C O 1
ATOM 3879 N N . GLU C 1 56 ? 32.534 64.900 9.976 1.00 29.35 34 GLU C N 1
ATOM 3880 C CA . GLU C 1 56 ? 33.127 65.641 8.872 1.00 31.46 34 GLU C CA 1
ATOM 3881 C C . GLU C 1 56 ? 34.183 64.772 8.206 1.00 28.06 34 GLU C C 1
ATOM 3882 O O . GLU C 1 56 ? 34.922 64.064 8.894 1.00 26.90 34 GLU C O 1
ATOM 3888 N N . ASN C 1 57 ? 34.265 64.850 6.875 1.00 27.14 35 ASN C N 1
ATOM 3889 C CA . ASN C 1 57 ? 35.177 64.026 6.072 1.00 26.35 35 ASN C CA 1
ATOM 3890 C C . ASN C 1 57 ? 35.208 62.541 6.457 1.00 26.20 35 ASN C C 1
ATOM 3891 O O . ASN C 1 57 ? 36.289 61.975 6.653 1.00 26.32 35 ASN C O 1
ATOM 3896 N N . PRO C 1 58 ? 34.026 61.905 6.572 1.00 26.05 36 PRO C N 1
ATOM 3897 C CA . PRO C 1 58 ? 34.033 60.474 6.900 1.00 25.66 36 PRO C CA 1
ATOM 3898 C C . PRO C 1 58 ? 34.714 59.686 5.784 1.00 25.14 36 PRO C C 1
ATOM 3899 O O . PRO C 1 58 ? 34.470 59.947 4.600 1.00 25.96 36 PRO C O 1
ATOM 3903 N N . VAL C 1 59 ? 35.600 58.765 6.156 1.00 24.31 37 VAL C N 1
ATOM 3904 C CA . VAL C 1 59 ? 36.245 57.888 5.185 1.00 24.23 37 VAL C CA 1
ATOM 3905 C C . VAL C 1 59 ? 36.127 56.440 5.660 1.00 23.45 37 VAL C C 1
ATOM 3906 O O . VAL C 1 59 ? 36.446 56.135 6.806 1.00 23.70 37 VAL C O 1
ATOM 3910 N N . LEU C 1 60 ? 35.641 55.570 4.781 1.00 23.06 38 LEU C N 1
ATOM 3911 C CA . LEU C 1 60 ? 35.534 54.137 5.065 1.00 23.88 38 LEU C CA 1
ATOM 3912 C C . LEU C 1 60 ? 36.914 53.526 5.244 1.00 24.70 38 LEU C C 1
ATOM 3913 O O . LEU C 1 60 ? 37.825 53.788 4.446 1.00 26.16 38 LEU C O 1
ATOM 3918 N N . TYR C 1 61 ? 37.094 52.747 6.303 1.00 23.21 39 TYR C N 1
ATOM 3919 C CA . TYR C 1 61 ? 38.335 51.993 6.449 1.00 22.57 39 TYR C CA 1
ATOM 3920 C C . TYR C 1 61 ? 38.146 50.474 6.445 1.00 23.39 39 TYR C C 1
ATOM 3921 O O . TYR C 1 61 ? 39.122 49.742 6.347 1.00 23.72 39 TYR C O 1
ATOM 3930 N N . ASN C 1 62 ? 36.904 49.998 6.563 1.00 23.50 40 ASN C N 1
ATOM 3931 C CA . ASN C 1 62 ? 36.641 48.548 6.548 1.00 24.51 40 ASN C CA 1
ATOM 3932 C C . ASN C 1 62 ? 35.381 48.137 5.806 1.00 25.11 40 ASN C C 1
ATOM 3933 O O . ASN C 1 62 ? 34.332 48.783 5.945 1.00 25.76 40 ASN C O 1
ATOM 3938 N N . GLN C 1 63 ? 35.500 47.055 5.042 1.00 25.47 41 GLN C N 1
ATOM 3939 C CA . GLN C 1 63 ? 34.393 46.448 4.302 1.00 27.18 41 GLN C CA 1
ATOM 3940 C C . GLN C 1 63 ? 34.293 44.940 4.510 1.00 25.17 41 GLN C C 1
ATOM 3941 O O . GLN C 1 63 ? 33.368 44.308 3.976 1.00 24.62 41 GLN C O 1
ATOM 3947 N N . VAL C 1 64 ? 35.265 44.357 5.223 1.00 23.62 42 VAL C N 1
ATOM 3948 C CA . VAL C 1 64 ? 35.324 42.908 5.452 1.00 23.97 42 VAL C CA 1
ATOM 3949 C C . VAL C 1 64 ? 34.043 42.466 6.141 1.00 23.00 42 VAL C C 1
ATOM 3950 O O . VAL C 1 64 ? 33.622 43.090 7.125 1.00 22.53 42 VAL C O 1
ATOM 3954 N N . ARG C 1 65 ? 33.425 41.416 5.589 1.00 23.45 43 ARG C N 1
ATOM 3955 C CA A ARG C 1 65 ? 32.148 40.874 6.088 0.50 23.24 43 ARG C CA 1
ATOM 3956 C CA B ARG C 1 65 ? 32.149 40.878 6.110 0.50 23.44 43 ARG C CA 1
ATOM 3957 C C . ARG C 1 65 ? 31.025 41.915 6.088 1.00 23.09 43 ARG C C 1
ATOM 3958 O O . ARG C 1 65 ? 30.040 41.789 6.839 1.00 24.08 43 ARG C O 1
ATOM 3973 N N . ASN C 1 66 ? 31.154 42.937 5.230 1.00 22.53 44 ASN C N 1
ATOM 3974 C CA . ASN C 1 66 ? 30.207 44.054 5.180 1.00 23.06 44 ASN C CA 1
ATOM 3975 C C . ASN C 1 66 ? 30.137 44.822 6.502 1.00 21.66 44 ASN C C 1
ATOM 3976 O O . ASN C 1 66 ? 29.178 45.566 6.739 1.00 21.14 44 ASN C O 1
ATOM 3989 N N . PHE C 1 68 ? 31.035 47.586 8.046 1.00 21.14 46 PHE C N 1
ATOM 3990 C CA . PHE C 1 68 ? 31.526 48.947 7.794 1.00 22.07 46 PHE C CA 1
ATOM 3991 C C . PHE C 1 68 ? 32.125 49.631 9.015 1.00 22.17 46 PHE C C 1
ATOM 3992 O O . PHE C 1 68 ? 31.564 49.594 10.124 1.00 22.20 46 PHE C O 1
ATOM 4000 N N . GLY C 1 69 ? 33.279 50.260 8.802 1.00 21.51 47 GLY C N 1
ATOM 4001 C CA . GLY C 1 69 ? 33.884 51.135 9.797 1.00 20.49 47 GLY C CA 1
ATOM 4002 C C . GLY C 1 69 ? 34.349 52.392 9.069 1.00 20.89 47 GLY C C 1
ATOM 4003 O O . GLY C 1 69 ? 34.845 52.304 7.922 1.00 20.42 47 GLY C O 1
ATOM 4004 N N . TYR C 1 70 ? 34.168 53.544 9.726 1.00 21.41 48 TYR C N 1
ATOM 4005 C CA . TYR C 1 70 ? 34.531 54.867 9.191 1.00 21.83 48 TYR C CA 1
ATOM 4006 C C . TYR C 1 70 ? 35.344 55.676 10.185 1.00 21.43 48 TYR C C 1
ATOM 4007 O O . TYR C 1 70 ? 35.172 55.543 11.402 1.00 20.74 48 TYR C O 1
ATOM 4016 N N . THR C 1 71 ? 36.191 56.570 9.669 1.00 21.28 49 THR C N 1
ATOM 4017 C CA . THR C 1 71 ? 36.854 57.585 10.503 1.00 21.43 49 THR C CA 1
ATOM 4018 C C . THR C 1 71 ? 36.547 58.986 9.937 1.00 21.76 49 THR C C 1
ATOM 4019 O O . THR C 1 71 ? 36.592 59.198 8.723 1.00 22.80 49 THR C O 1
ATOM 4023 N N . GLY C 1 72 ? 36.194 59.915 10.818 1.00 21.60 50 GLY C N 1
ATOM 4024 C CA . GLY C 1 72 ? 35.930 61.313 10.458 1.00 22.97 50 GLY C CA 1
ATOM 4025 C C . GLY C 1 72 ? 36.343 62.191 11.627 1.00 24.35 50 GLY C C 1
ATOM 4026 O O . GLY C 1 72 ? 36.958 61.717 12.585 1.00 25.49 50 GLY C O 1
ATOM 4027 N N . THR C 1 73 ? 36.004 63.472 11.569 1.00 24.86 51 THR C N 1
ATOM 4028 C CA . THR C 1 73 ? 36.215 64.340 12.727 1.00 26.22 51 THR C CA 1
ATOM 4029 C C . THR C 1 73 ? 34.910 64.875 13.305 1.00 27.23 51 THR C C 1
ATOM 4030 O O . THR C 1 73 ? 33.910 65.012 12.592 1.00 26.44 51 THR C O 1
ATOM 4034 N N . TYR C 1 74 ? 34.955 65.145 14.608 1.00 29.16 52 TYR C N 1
ATOM 4035 C CA . TYR C 1 74 ? 33.902 65.823 15.347 1.00 31.41 52 TYR C CA 1
ATOM 4036 C C . TYR C 1 74 ? 34.580 66.928 16.170 1.00 32.87 52 TYR C C 1
ATOM 4037 O O . TYR C 1 74 ? 35.450 66.661 17.011 1.00 31.20 52 TYR C O 1
ATOM 4046 N N . LYS C 1 75 ? 34.206 68.175 15.874 1.00 35.95 53 LYS C N 1
ATOM 4047 C CA . LYS C 1 75 ? 34.794 69.367 16.496 1.00 36.51 53 LYS C CA 1
ATOM 4048 C C . LYS C 1 75 ? 36.328 69.318 16.516 1.00 36.60 53 LYS C C 1
ATOM 4049 O O . LYS C 1 75 ? 36.964 69.608 17.531 1.00 37.31 53 LYS C O 1
ATOM 4055 N N . GLY C 1 76 ? 36.904 68.925 15.382 1.00 37.51 54 GLY C N 1
ATOM 4056 C CA . GLY C 1 76 ? 38.355 68.908 15.210 1.00 38.45 54 GLY C CA 1
ATOM 4057 C C . GLY C 1 76 ? 39.094 67.677 15.708 1.00 41.50 54 GLY C C 1
ATOM 4058 O O . GLY C 1 76 ? 40.296 67.534 15.456 1.00 44.71 54 GLY C O 1
ATOM 4059 N N . LYS C 1 77 ? 38.400 66.787 16.412 1.00 40.64 55 LYS C N 1
ATOM 4060 C CA . LYS C 1 77 ? 39.034 65.552 16.900 1.00 39.75 55 LYS C CA 1
ATOM 4061 C C . LYS C 1 77 ? 38.538 64.328 16.138 1.00 33.42 55 LYS C C 1
ATOM 4062 O O . LYS C 1 77 ? 37.341 64.231 15.820 1.00 30.77 55 LYS C O 1
ATOM 4068 N N . ARG C 1 78 ? 39.474 63.428 15.825 1.00 31.07 56 ARG C N 1
ATOM 4069 C CA . ARG C 1 78 ? 39.175 62.195 15.094 1.00 28.59 56 ARG C CA 1
ATOM 4070 C C . ARG C 1 78 ? 38.240 61.300 15.909 1.00 26.04 56 ARG C C 1
ATOM 4071 O O . ARG C 1 78 ? 38.424 61.133 17.118 1.00 26.23 56 ARG C O 1
ATOM 4079 N N . VAL C 1 79 ? 37.217 60.770 15.241 1.00 23.91 57 VAL C N 1
ATOM 4080 C CA . VAL C 1 79 ? 36.321 59.783 15.845 1.00 23.11 57 VAL C CA 1
ATOM 4081 C C . VAL C 1 79 ? 36.063 58.701 14.790 1.00 21.39 57 VAL C C 1
ATOM 4082 O O . VAL C 1 79 ? 35.932 59.005 13.598 1.00 21.47 57 VAL C O 1
ATOM 4086 N N . SER C 1 80 ? 35.995 57.447 15.229 1.00 20.92 58 SER C N 1
ATOM 4087 C CA . SER C 1 80 ? 35.627 56.350 14.341 1.00 20.71 58 SER C CA 1
ATOM 4088 C C . SER C 1 80 ? 34.268 55.790 14.722 1.00 20.98 58 SER C C 1
ATOM 4089 O O . SER C 1 80 ? 33.787 56.038 15.819 1.00 21.51 58 SER C O 1
ATOM 4092 N N . VAL C 1 81 ? 33.665 55.093 13.772 1.00 20.26 59 VAL C N 1
ATOM 4093 C CA A VAL C 1 81 ? 32.394 54.417 13.997 0.50 20.32 59 VAL C CA 1
ATOM 4094 C CA B VAL C 1 81 ? 32.376 54.418 13.972 0.50 20.23 59 VAL C CA 1
ATOM 4095 C C . VAL C 1 81 ? 32.479 53.056 13.305 1.00 20.34 59 VAL C C 1
ATOM 4096 O O . VAL C 1 81 ? 32.757 52.973 12.109 1.00 21.35 59 VAL C O 1
ATOM 4103 N N . GLN C 1 82 ? 32.252 51.993 14.070 1.00 20.46 60 GLN C N 1
ATOM 4104 C CA . GLN C 1 82 ? 32.462 50.631 13.600 1.00 21.57 60 GLN C CA 1
ATOM 4105 C C . GLN C 1 82 ? 31.289 49.720 13.983 1.00 20.68 60 GLN C C 1
ATOM 4106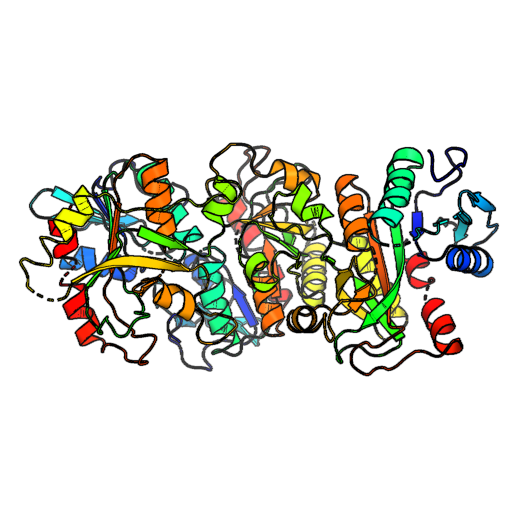 O O . GLN C 1 82 ? 31.000 49.592 15.168 1.00 20.53 60 GLN C O 1
ATOM 4112 N N . GLY C 1 83 ? 30.685 49.064 12.990 1.00 21.43 61 GLY C N 1
ATOM 4113 C CA . GLY C 1 83 ? 29.698 47.979 13.236 1.00 21.85 61 GLY C CA 1
ATOM 4114 C C . GLY C 1 83 ? 30.317 46.815 13.997 1.00 22.62 61 GLY C C 1
ATOM 4115 O O . GLY C 1 83 ? 31.502 46.502 13.782 1.00 21.82 61 GLY C O 1
ATOM 4116 N N . THR C 1 84 ? 29.554 46.190 14.908 1.00 22.43 62 THR C N 1
ATOM 4117 C CA . THR C 1 84 ? 30.071 45.116 15.802 1.00 24.03 62 THR C CA 1
ATOM 4118 C C . THR C 1 84 ? 29.436 43.750 15.570 1.00 24.82 62 THR C C 1
ATOM 4119 O O . THR C 1 84 ? 29.961 42.740 16.044 1.00 26.79 62 THR C O 1
ATOM 4123 N N . GLY C 1 85 ? 28.292 43.710 14.882 1.00 22.59 63 GLY C N 1
ATOM 4124 C CA . GLY C 1 85 ? 27.524 42.446 14.821 1.00 21.96 63 GLY C CA 1
ATOM 4125 C C . GLY C 1 85 ? 26.847 42.189 16.157 1.00 21.22 63 GLY C C 1
ATOM 4126 O O . GLY C 1 85 ? 26.987 42.992 17.081 1.00 22.84 63 GLY C O 1
ATOM 4135 N N . GLY C 1 87 ? 25.940 40.100 19.613 1.00 15.79 65 GLY C N 1
ATOM 4136 C CA . GLY C 1 87 ? 26.246 39.147 20.656 1.00 15.37 65 GLY C CA 1
ATOM 4137 C C . GLY C 1 87 ? 27.699 39.268 21.045 1.00 15.59 65 GLY C C 1
ATOM 4138 O O . GLY C 1 87 ? 28.473 39.806 20.275 1.00 16.09 65 GLY C O 1
ATOM 4139 N N . ILE C 1 88 ? 27.979 38.791 22.245 1.00 15.09 66 ILE C N 1
ATOM 4140 C CA . ILE C 1 88 ? 29.279 38.951 22.895 1.00 14.82 66 ILE C CA 1
ATOM 4141 C C . ILE C 1 88 ? 30.374 38.301 22.008 1.00 15.57 66 ILE C C 1
ATOM 4142 O O . ILE C 1 88 ? 31.472 38.915 21.846 1.00 18.09 66 ILE C O 1
ATOM 4147 N N . PRO C 1 89 ? 30.132 37.090 21.439 1.00 15.65 67 PRO C N 1
ATOM 4148 C CA . PRO C 1 89 ? 31.191 36.491 20.595 1.00 16.12 67 PRO C CA 1
ATOM 4149 C C . PRO C 1 89 ? 31.600 37.374 19.384 1.00 17.42 67 PRO C C 1
ATOM 4150 O O . PRO C 1 89 ? 32.821 37.609 19.141 1.00 17.20 67 PRO C O 1
ATOM 4154 N N . SER C 1 90 ? 30.630 37.904 18.654 1.00 16.23 68 SER C N 1
ATOM 4155 C CA . SER C 1 90 ? 30.898 38.789 17.516 1.00 17.76 68 SER C CA 1
ATOM 4156 C C . SER C 1 90 ? 31.542 40.111 17.963 1.00 18.02 68 SER C C 1
ATOM 4157 O O . SER C 1 90 ? 32.613 40.509 17.459 1.00 18.20 68 SER C O 1
ATOM 4160 N N . ALA C 1 91 ? 30.917 40.790 18.924 1.00 18.32 69 ALA C N 1
ATOM 4161 C CA . ALA C 1 91 ? 31.370 42.119 19.323 1.00 18.53 69 ALA C CA 1
ATOM 4162 C C . ALA C 1 91 ? 32.770 42.003 19.884 1.00 18.32 69 ALA C C 1
ATOM 4163 O O . ALA C 1 91 ? 33.610 42.876 19.665 1.00 19.35 69 ALA C O 1
ATOM 4165 N N . SER C 1 92 ? 32.995 40.908 20.606 1.00 18.43 70 SER C N 1
ATOM 4166 C CA . SER C 1 92 ? 34.292 40.668 21.264 1.00 17.85 70 SER C CA 1
ATOM 4167 C C . SER C 1 92 ? 35.448 40.604 20.257 1.00 18.64 70 SER C C 1
ATOM 4168 O O . SER C 1 92 ? 36.539 41.142 20.523 1.00 19.74 70 SER C O 1
ATOM 4171 N N . ILE C 1 93 ? 35.206 39.970 19.112 1.00 18.01 71 ILE C N 1
ATOM 4172 C CA . ILE C 1 93 ? 36.195 39.909 18.009 1.00 17.70 71 ILE C CA 1
ATOM 4173 C C . ILE C 1 93 ? 36.558 41.324 17.573 1.00 17.94 71 ILE C C 1
ATOM 4174 O O . ILE C 1 93 ? 37.749 41.692 17.513 1.00 18.18 71 ILE C O 1
ATOM 4179 N N . TYR C 1 94 ? 35.559 42.160 17.278 1.00 17.23 72 TYR C N 1
ATOM 4180 C CA . TYR C 1 94 ? 35.858 43.533 16.864 1.00 18.70 72 TYR C CA 1
ATOM 4181 C C . TYR C 1 94 ? 36.557 44.355 17.957 1.00 18.83 72 TYR C C 1
ATOM 4182 O O . TYR C 1 94 ? 37.548 45.081 17.683 1.00 19.20 72 TYR C O 1
ATOM 4191 N N . ILE C 1 95 ? 36.057 44.263 19.188 1.00 18.20 73 ILE C N 1
ATOM 4192 C CA . ILE C 1 95 ? 36.628 45.034 20.292 1.00 18.83 73 ILE C CA 1
ATOM 4193 C C . ILE C 1 95 ? 38.090 44.639 20.515 1.00 20.54 73 ILE C C 1
ATOM 4194 O O . ILE C 1 95 ? 38.970 45.520 20.640 1.00 19.96 73 ILE C O 1
ATOM 4199 N N . HIS C 1 96 ? 38.355 43.334 20.531 1.00 21.13 74 HIS C N 1
ATOM 4200 C CA . HIS C 1 96 ? 39.732 42.865 20.714 1.00 21.80 74 HIS C CA 1
ATOM 4201 C C . HIS C 1 96 ? 40.676 43.467 19.677 1.00 21.80 74 HIS C C 1
ATOM 4202 O O . HIS C 1 96 ? 41.761 43.988 20.014 1.00 22.56 74 HIS C O 1
ATOM 4209 N N . GLU C 1 97 ? 40.288 43.361 18.414 1.00 20.82 75 GLU C N 1
ATOM 4210 C CA . GLU C 1 97 ? 41.110 43.853 17.301 1.00 20.60 75 GLU C CA 1
ATOM 4211 C C . GLU C 1 97 ? 41.278 45.380 17.360 1.00 20.92 75 GLU C C 1
ATOM 4212 O O . GLU C 1 97 ? 42.383 45.920 17.192 1.00 21.45 75 GLU C O 1
ATOM 4218 N N . LEU C 1 98 ? 40.188 46.087 17.652 1.00 19.42 76 LEU C N 1
ATOM 4219 C CA . LEU C 1 98 ? 40.240 47.557 17.770 1.00 19.36 76 LEU C CA 1
ATOM 4220 C C . LEU C 1 98 ? 41.211 48.024 18.853 1.00 20.46 76 LEU C C 1
ATOM 4221 O O . LEU C 1 98 ? 42.022 48.944 18.626 1.00 22.25 76 LEU C O 1
ATOM 4226 N N . VAL C 1 99 ? 41.148 47.390 20.021 1.00 20.18 77 VAL C N 1
ATOM 4227 C CA . VAL C 1 99 ? 41.994 47.786 21.135 1.00 20.71 77 VAL C CA 1
ATOM 4228 C C . VAL C 1 99 ? 43.428 47.321 20.901 1.00 21.92 77 VAL C C 1
ATOM 4229 O O . VAL C 1 99 ? 44.366 48.117 21.050 1.00 22.30 77 VAL C O 1
ATOM 4233 N N . GLN C 1 100 ? 43.583 46.056 20.543 1.00 23.15 78 GLN C N 1
ATOM 4234 C CA . GLN C 1 100 ? 44.917 45.434 20.515 1.00 25.62 78 GLN C CA 1
ATOM 4235 C C . GLN C 1 100 ? 45.733 45.744 19.268 1.00 28.34 78 GLN C C 1
ATOM 4236 O O . GLN C 1 100 ? 46.967 45.852 19.350 1.00 30.20 78 GLN C O 1
ATOM 4242 N N . PHE C 1 101 ? 45.076 45.859 18.117 1.00 28.03 79 PHE C N 1
ATOM 4243 C CA A PHE C 1 101 ? 45.785 46.122 16.868 0.50 28.55 79 PHE C CA 1
ATOM 4244 C CA B PHE C 1 101 ? 45.793 46.141 16.867 0.50 28.69 79 PHE C CA 1
ATOM 4245 C C . PHE C 1 101 ? 45.699 47.608 16.484 1.00 28.51 79 PHE C C 1
ATOM 4246 O O . PHE C 1 101 ? 46.673 48.196 16.022 1.00 30.58 79 PHE C O 1
ATOM 4261 N N . TYR C 1 102 ? 44.526 48.216 16.675 1.00 24.16 80 TYR C N 1
ATOM 4262 C CA . TYR C 1 102 ? 44.322 49.604 16.241 1.00 24.10 80 TYR C CA 1
ATOM 4263 C C . TYR C 1 102 ? 44.507 50.700 17.298 1.00 23.73 80 TYR C C 1
ATOM 4264 O O . TYR C 1 102 ? 44.402 51.881 16.973 1.00 25.55 80 TYR C O 1
ATOM 4273 N N . GLY C 1 103 ? 44.770 50.305 18.542 1.00 23.12 81 GLY C N 1
ATOM 4274 C CA . GLY C 1 103 ? 45.069 51.241 19.624 1.00 24.36 81 GLY C CA 1
ATOM 4275 C C . GLY C 1 103 ? 43.899 52.087 20.112 1.00 24.13 81 GLY C C 1
ATOM 4276 O O . GLY C 1 103 ? 44.096 53.179 20.640 1.00 24.75 81 GLY C O 1
ATOM 4277 N N . CYS C 1 104 ? 42.678 51.579 19.976 1.00 22.64 82 CYS C N 1
ATOM 4278 C CA . CYS C 1 104 ? 41.506 52.315 20.480 1.00 22.54 82 CYS C CA 1
ATOM 4279 C C . CYS C 1 104 ? 41.503 52.360 22.011 1.00 21.68 82 CYS C C 1
ATOM 4280 O O . CYS C 1 104 ? 41.877 51.382 22.669 1.00 22.09 82 CYS C O 1
ATOM 4283 N N . LYS C 1 105 ? 41.071 53.499 22.555 1.00 21.57 83 LYS C N 1
ATOM 4284 C CA . LYS C 1 105 ? 41.165 53.791 23.983 1.00 22.67 83 LYS C CA 1
ATOM 4285 C C . LYS C 1 105 ? 39.825 54.119 24.616 1.00 20.13 83 LYS C C 1
ATOM 4286 O O . LYS C 1 105 ? 39.690 54.019 25.826 1.00 20.08 83 LYS C O 1
ATOM 4292 N N . THR C 1 106 ? 38.875 54.563 23.809 1.00 20.43 84 THR C N 1
ATOM 4293 C CA . THR C 1 106 ? 37.618 55.050 24.373 1.00 20.29 84 THR C CA 1
ATOM 4294 C C . THR C 1 106 ? 36.541 54.483 23.494 1.00 19.53 84 THR C C 1
ATOM 4295 O O . THR C 1 106 ? 36.402 54.899 22.339 1.00 19.60 84 THR C O 1
ATOM 4299 N N . LEU C 1 107 ? 35.765 53.542 24.039 1.00 19.71 85 LEU C N 1
ATOM 4300 C CA . LEU C 1 107 ? 34.864 52.788 23.203 1.00 19.92 85 LEU C CA 1
ATOM 4301 C C . LEU C 1 107 ? 33.455 53.011 23.728 1.00 19.41 85 LEU C C 1
ATOM 4302 O O . LEU C 1 107 ? 33.182 52.725 24.886 1.00 19.46 85 LEU C O 1
ATOM 4307 N N . ILE C 1 108 ? 32.602 53.576 22.893 1.00 19.25 86 ILE C N 1
ATOM 4308 C CA . ILE C 1 108 ? 31.215 53.836 23.336 1.00 20.00 86 ILE C CA 1
ATOM 4309 C C . ILE C 1 108 ? 30.220 53.122 22.445 1.00 19.41 86 ILE C C 1
ATOM 4310 O O . ILE C 1 108 ? 30.086 53.425 21.261 1.00 19.35 86 ILE C O 1
ATOM 4315 N N . ARG C 1 109 ? 29.521 52.153 23.034 1.00 20.07 87 ARG C N 1
ATOM 4316 C CA . ARG C 1 109 ? 28.473 51.445 22.346 1.00 21.20 87 ARG C CA 1
ATOM 4317 C C . ARG C 1 109 ? 27.211 52.301 22.388 1.00 20.42 87 ARG C C 1
ATOM 4318 O O . ARG C 1 109 ? 26.890 52.849 23.422 1.00 20.76 87 ARG C O 1
ATOM 4326 N N . VAL C 1 110 ? 26.585 52.489 21.232 1.00 20.13 88 VAL C N 1
ATOM 4327 C CA . VAL C 1 110 ? 25.281 53.155 21.134 1.00 22.07 88 VAL C CA 1
ATOM 4328 C C . VAL C 1 110 ? 24.336 52.135 20.513 1.00 23.17 88 VAL C C 1
ATOM 4329 O O . VAL C 1 110 ? 24.613 51.600 19.439 1.00 23.16 88 VAL C O 1
ATOM 4333 N N . GLY C 1 111 ? 23.217 51.854 21.176 1.00 24.34 89 GLY C N 1
ATOM 4334 C CA . GLY C 1 111 ? 22.306 50.828 20.682 1.00 25.29 89 GLY C CA 1
ATOM 4335 C C . GLY C 1 111 ? 20.896 51.025 21.170 1.00 25.18 89 GLY C C 1
ATOM 4336 O O . GLY C 1 111 ? 20.589 52.029 21.815 1.00 24.52 89 GLY C O 1
ATOM 4337 N N . THR C 1 112 ? 20.051 50.052 20.844 1.00 27.12 90 THR C N 1
ATOM 4338 C CA . THR C 1 112 ? 18.697 49.975 21.361 1.00 29.37 90 THR C CA 1
ATOM 4339 C C . THR C 1 112 ? 18.598 48.826 22.353 1.00 28.36 90 THR C C 1
ATOM 4340 O O . THR C 1 112 ? 19.416 47.892 22.346 1.00 26.72 90 THR C O 1
ATOM 4344 N N . ALA C 1 113 ? 17.573 48.870 23.194 1.00 26.82 91 ALA C N 1
ATOM 4345 C CA . ALA C 1 113 ? 17.369 47.821 24.169 1.00 25.95 91 ALA C CA 1
ATOM 4346 C C . ALA C 1 113 ? 15.875 47.679 24.427 1.00 26.09 91 ALA C C 1
ATOM 4347 O O . ALA C 1 113 ? 15.089 48.590 24.102 1.00 26.02 91 ALA C O 1
ATOM 4349 N N . GLY C 1 114 ? 15.513 46.526 24.980 1.00 25.36 92 GLY C N 1
ATOM 4350 C CA . GLY C 1 114 ? 14.144 46.236 25.410 1.00 24.56 92 GLY C CA 1
ATOM 4351 C C . GLY C 1 114 ? 14.002 46.480 26.904 1.00 23.81 92 GLY C C 1
ATOM 4352 O O . GLY C 1 114 ? 14.734 45.894 27.698 1.00 22.70 92 GLY C O 1
ATOM 4353 N N . ALA C 1 115 ? 13.057 47.340 27.308 1.00 22.64 93 ALA C N 1
ATOM 4354 C CA . ALA C 1 115 ? 12.860 47.624 28.732 1.00 21.79 93 ALA C CA 1
ATOM 4355 C C . ALA C 1 115 ? 12.137 46.441 29.381 1.00 22.01 93 ALA C C 1
ATOM 4356 O O . ALA C 1 115 ? 11.263 45.832 28.743 1.00 22.98 93 ALA C O 1
ATOM 4358 N N . ILE C 1 116 ? 12.532 46.074 30.600 1.00 20.85 94 ILE C N 1
ATOM 4359 C CA . ILE C 1 116 ? 11.902 44.954 31.316 1.00 21.94 94 ILE C CA 1
ATOM 4360 C C . ILE C 1 116 ? 11.221 45.399 32.609 1.00 22.71 94 ILE C C 1
ATOM 4361 O O . ILE C 1 116 ? 10.850 44.573 33.445 1.00 23.23 94 ILE C O 1
ATOM 4366 N N . THR C 1 117 ? 11.043 46.709 32.741 1.00 24.42 95 THR C N 1
ATOM 4367 C CA . THR C 1 117 ? 10.335 47.298 33.878 1.00 26.19 95 THR C CA 1
ATOM 4368 C C . THR C 1 117 ? 9.462 48.459 33.408 1.00 27.89 95 THR C C 1
ATOM 4369 O O . THR C 1 117 ? 9.878 49.277 32.594 1.00 25.59 95 THR C O 1
ATOM 4373 N N . GLU C 1 118 ? 8.240 48.513 33.938 1.00 31.92 96 GLU C N 1
ATOM 4374 C CA . GLU C 1 118 ? 7.334 49.609 33.635 1.00 33.59 96 GLU C CA 1
ATOM 4375 C C . GLU C 1 118 ? 7.796 50.941 34.211 1.00 33.85 96 GLU C C 1
ATOM 4376 O O . GLU C 1 118 ? 7.285 51.987 33.826 1.00 35.62 96 GLU C O 1
ATOM 4382 N N . ARG C 1 119 ? 8.779 50.912 35.110 1.00 33.00 97 ARG C N 1
ATOM 4383 C CA . ARG C 1 119 ? 9.466 52.141 35.513 1.00 33.87 97 ARG C CA 1
ATOM 4384 C C . ARG C 1 119 ? 10.079 52.867 34.314 1.00 32.27 97 ARG C C 1
ATOM 4385 O O . ARG C 1 119 ? 10.315 54.078 34.370 1.00 32.12 97 ARG C O 1
ATOM 4393 N N . LEU C 1 120 ? 10.364 52.120 33.245 1.00 30.28 98 LEU C N 1
ATOM 4394 C CA . LEU C 1 120 ? 10.923 52.687 32.020 1.00 31.07 98 LEU C CA 1
ATOM 4395 C C . LEU C 1 120 ? 9.848 52.855 30.963 1.00 32.22 98 LEU C C 1
ATOM 4396 O O . LEU C 1 120 ? 8.934 52.041 30.868 1.00 33.75 98 LEU C O 1
ATOM 4401 N N . LYS C 1 121 ? 9.985 53.903 30.162 1.00 32.57 99 LYS C N 1
ATOM 4402 C CA . LYS C 1 121 ? 9.068 54.182 29.068 1.00 34.49 99 LYS C CA 1
ATOM 4403 C C . LYS C 1 121 ? 9.801 54.114 27.748 1.00 34.14 99 LYS C C 1
ATOM 4404 O O . LYS C 1 121 ? 11.024 54.301 27.706 1.00 31.28 99 LYS C O 1
ATOM 4410 N N . LEU C 1 122 ? 9.069 53.861 26.663 1.00 33.34 100 LEU C N 1
ATOM 4411 C CA . LEU C 1 122 ? 9.649 53.938 25.321 1.00 33.50 100 LEU C CA 1
ATOM 4412 C C . LEU C 1 122 ? 10.379 55.266 25.144 1.00 34.03 100 LEU C C 1
ATOM 4413 O O . LEU C 1 122 ? 9.915 56.300 25.632 1.00 35.40 100 LEU C O 1
ATOM 4418 N N . ARG C 1 123 ? 11.534 55.221 24.481 1.00 33.61 101 ARG C N 1
ATOM 4419 C CA . ARG C 1 123 ? 12.351 56.412 24.208 1.00 32.31 101 ARG C CA 1
ATOM 4420 C C . ARG C 1 123 ? 13.201 56.919 25.397 1.00 28.38 101 ARG C C 1
ATOM 4421 O O . ARG C 1 123 ? 13.937 57.903 25.258 1.00 28.94 101 ARG C O 1
ATOM 4429 N N . ASP C 1 124 ? 13.127 56.254 26.552 1.00 26.10 102 ASP C N 1
ATOM 4430 C CA . ASP C 1 124 ? 13.996 56.621 27.669 1.00 25.26 102 ASP C CA 1
ATOM 4431 C C . ASP C 1 124 ? 15.397 56.264 27.201 1.00 23.91 102 ASP C C 1
ATOM 4432 O O . ASP C 1 124 ? 15.538 55.384 26.372 1.00 23.99 102 ASP C O 1
ATOM 4437 N N . LEU C 1 125 ? 16.391 56.993 27.696 1.00 24.10 103 LEU C N 1
ATOM 4438 C CA . LEU C 1 125 ? 17.800 56.632 27.513 1.00 23.38 103 LEU C CA 1
ATOM 4439 C C . LEU C 1 125 ? 18.244 55.851 28.740 1.00 22.00 103 LEU C C 1
ATOM 4440 O O . LEU C 1 125 ? 17.929 56.223 29.878 1.00 22.00 103 LEU C O 1
ATOM 4445 N N . VAL C 1 126 ? 19.002 54.780 28.517 1.00 21.12 104 VAL C N 1
ATOM 4446 C CA . VAL C 1 126 ? 19.556 54.039 29.620 1.00 20.50 104 VAL C CA 1
ATOM 4447 C C . VAL C 1 126 ? 21.073 54.074 29.445 1.00 20.03 104 VAL C C 1
ATOM 4448 O O . VAL C 1 126 ? 21.577 53.786 28.361 1.00 21.67 104 VAL C O 1
ATOM 4452 N N . ILE C 1 127 ? 21.762 54.470 30.501 1.00 19.26 105 ILE C N 1
ATOM 4453 C CA . ILE C 1 127 ? 23.238 54.389 30.504 1.00 18.39 105 ILE C CA 1
ATOM 4454 C C . ILE C 1 127 ? 23.603 53.210 31.410 1.00 17.29 105 ILE C C 1
ATOM 4455 O O . ILE C 1 127 ? 23.317 53.225 32.616 1.00 17.25 105 ILE C O 1
ATOM 4460 N N . ALA C 1 128 ? 24.257 52.194 30.836 1.00 16.58 106 ALA C N 1
ATOM 4461 C CA . ALA C 1 128 ? 24.513 50.952 31.577 1.00 16.35 106 ALA C CA 1
ATOM 4462 C C . ALA C 1 128 ? 25.650 51.131 32.598 1.00 17.17 106 ALA C C 1
ATOM 4463 O O . ALA C 1 128 ? 26.841 51.191 32.215 1.00 17.48 106 ALA C O 1
ATOM 4465 N N . GLN C 1 129 ? 25.316 51.218 33.890 1.00 16.50 107 GLN C N 1
ATOM 4466 C CA . GLN C 1 129 ? 26.369 51.301 34.935 1.00 16.89 107 GLN C CA 1
ATOM 4467 C C . GLN C 1 129 ? 27.139 50.001 35.017 1.00 16.40 107 GLN C C 1
ATOM 4468 O O . GLN C 1 129 ? 28.358 49.974 35.353 1.00 17.11 107 GLN C O 1
ATOM 4474 N N . ALA C 1 130 ? 26.453 48.893 34.755 1.00 15.71 108 ALA C N 1
ATOM 4475 C CA . ALA C 1 130 ? 27.086 47.568 34.706 1.00 15.55 108 ALA C CA 1
ATOM 4476 C C . ALA C 1 130 ? 26.213 46.708 33.800 1.00 16.91 108 ALA C C 1
ATOM 4477 O O . ALA C 1 130 ? 25.116 47.147 33.382 1.00 18.47 108 ALA C O 1
ATOM 4479 N N . ALA C 1 131 ? 26.665 45.498 33.507 1.00 16.09 109 ALA C N 1
ATOM 4480 C CA . ALA C 1 131 ? 25.944 44.622 32.631 1.00 16.23 109 ALA C CA 1
ATOM 4481 C C . ALA C 1 131 ? 25.926 43.215 33.174 1.00 16.58 109 ALA C C 1
ATOM 4482 O O . ALA C 1 131 ? 26.944 42.572 33.283 1.00 15.80 109 ALA C O 1
ATOM 4484 N N . CYS C 1 132 ? 24.734 42.746 33.554 1.00 14.63 110 CYS C N 1
ATOM 4485 C CA . CYS C 1 132 ? 24.505 41.361 33.911 1.00 14.81 110 CYS C CA 1
ATOM 4486 C C . CYS C 1 132 ? 24.633 40.501 32.658 1.00 14.38 110 CYS C C 1
ATOM 4487 O O . CYS C 1 132 ? 24.614 41.021 31.540 1.00 15.65 110 CYS C O 1
ATOM 4490 N N . THR C 1 133 ? 24.794 39.191 32.820 1.00 14.72 111 THR C N 1
ATOM 4491 C CA . THR C 1 133 ? 24.859 38.334 31.629 1.00 14.66 111 THR C CA 1
ATOM 4492 C C . THR C 1 133 ? 24.439 36.905 31.900 1.00 14.70 111 THR C C 1
ATOM 4493 O O . THR C 1 133 ? 24.537 36.419 33.043 1.00 14.89 111 THR C O 1
ATOM 4497 N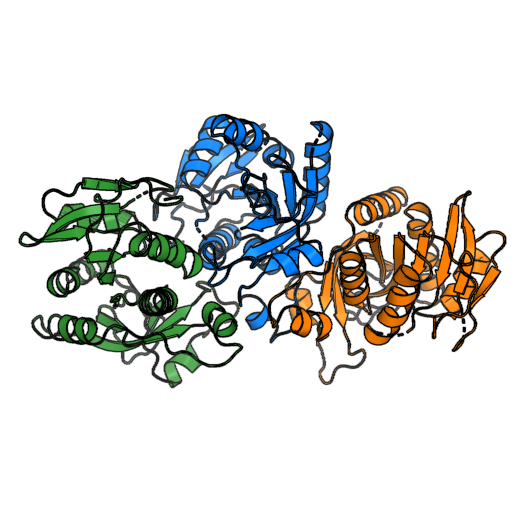 N . ASP C 1 134 ? 23.982 36.236 30.833 1.00 15.40 112 ASP C N 1
ATOM 4498 C CA . ASP C 1 134 ? 23.820 34.790 30.860 1.00 16.51 112 ASP C CA 1
ATOM 4499 C C . ASP C 1 134 ? 24.898 34.052 30.065 1.00 16.79 112 ASP C C 1
ATOM 4500 O O . ASP C 1 134 ? 24.856 32.824 29.950 1.00 16.72 112 ASP C O 1
ATOM 4505 N N . SER C 1 135 ? 25.854 34.837 29.535 1.00 16.60 113 SER C N 1
ATOM 4506 C CA . SER C 1 135 ? 27.012 34.285 28.820 1.00 17.50 113 SER C CA 1
ATOM 4507 C C . SER C 1 135 ? 27.963 33.548 29.783 1.00 16.83 113 SER C C 1
ATOM 4508 O O . SER C 1 135 ? 28.008 33.849 30.982 1.00 16.50 113 SER C O 1
ATOM 4511 N N . SER C 1 136 ? 28.701 32.574 29.256 1.00 15.83 114 SER C N 1
ATOM 4512 C CA . SER C 1 136 ? 29.619 31.815 30.070 1.00 16.91 114 SER C CA 1
ATOM 4513 C C . SER C 1 136 ? 30.972 32.540 30.133 1.00 17.80 114 SER C C 1
ATOM 4514 O O . SER C 1 136 ? 31.833 32.087 30.898 1.00 18.72 114 SER C O 1
ATOM 4517 N N . ILE C 1 137 ? 31.152 33.648 29.410 1.00 18.45 115 ILE C N 1
ATOM 4518 C CA . ILE C 1 137 ? 32.509 34.288 29.358 1.00 19.97 115 ILE C CA 1
ATOM 4519 C C . ILE C 1 137 ? 33.212 34.460 30.705 1.00 21.08 115 ILE C C 1
ATOM 4520 O O . ILE C 1 137 ? 34.390 34.108 30.820 1.00 22.71 115 ILE C O 1
ATOM 4525 N N . ASN C 1 138 ? 32.510 34.933 31.724 1.00 19.23 116 ASN C N 1
ATOM 4526 C CA . ASN C 1 138 ? 33.176 35.147 33.014 1.00 19.42 116 ASN C CA 1
ATOM 4527 C C . ASN C 1 138 ? 33.072 34.011 34.011 1.00 20.10 116 ASN C C 1
ATOM 4528 O O . ASN C 1 138 ? 33.939 33.827 34.876 1.00 19.14 116 ASN C O 1
ATOM 4533 N N . ASN C 1 139 ? 32.010 33.212 33.890 1.00 20.53 117 ASN C N 1
ATOM 4534 C CA . ASN C 1 139 ? 31.953 31.976 34.635 1.00 22.84 117 ASN C CA 1
ATOM 4535 C C . ASN C 1 139 ? 33.180 31.104 34.358 1.00 22.05 117 ASN C C 1
ATOM 4536 O O . ASN C 1 139 ? 33.745 30.483 35.279 1.00 23.02 117 ASN C O 1
ATOM 4541 N N . LEU C 1 140 ? 33.590 31.065 33.099 1.00 22.32 118 LEU C N 1
ATOM 4542 C CA . LEU C 1 140 ? 34.804 30.330 32.718 1.00 22.16 118 LEU C CA 1
ATOM 4543 C C . LEU C 1 140 ? 36.045 31.019 33.255 1.00 22.26 118 LEU C C 1
ATOM 4544 O O . LEU C 1 140 ? 36.883 30.392 33.923 1.00 23.09 118 LEU C O 1
ATOM 4549 N N . ARG C 1 141 ? 36.154 32.315 32.982 1.00 21.68 119 ARG C N 1
ATOM 4550 C CA . ARG C 1 141 ? 37.313 33.098 33.447 1.00 21.61 119 ARG C CA 1
ATOM 4551 C C . ARG C 1 141 ? 37.524 33.056 34.977 1.00 22.41 119 ARG C C 1
ATOM 4552 O O . ARG C 1 141 ? 38.641 32.899 35.455 1.00 23.02 119 ARG C O 1
ATOM 4560 N N . PHE C 1 142 ? 36.441 33.165 35.741 1.00 20.17 120 PHE C N 1
ATOM 4561 C CA . PHE C 1 142 ? 36.516 33.279 37.199 1.00 18.98 120 PHE C CA 1
ATOM 4562 C C . PHE C 1 142 ? 36.099 32.003 37.943 1.00 19.36 120 PHE C C 1
ATOM 4563 O O . PHE C 1 142 ? 35.842 32.036 39.145 1.00 20.37 120 PHE C O 1
ATOM 4571 N N . ALA C 1 143 ? 36.037 30.882 37.220 1.00 21.01 121 ALA C N 1
ATOM 4572 C CA . ALA C 1 143 ? 35.728 29.572 37.808 1.00 21.68 121 ALA C CA 1
ATOM 4573 C C . ALA C 1 143 ? 34.483 29.625 38.667 1.00 22.07 121 ALA C C 1
ATOM 4574 O O . ALA C 1 143 ? 34.467 29.160 39.814 1.00 22.32 121 ALA C O 1
ATOM 4576 N N . GLY C 1 144 ? 33.450 30.239 38.112 1.00 22.09 122 GLY C N 1
ATOM 4577 C CA . GLY C 1 144 ? 32.150 30.278 38.777 1.00 22.72 122 GLY C CA 1
ATOM 4578 C C . GLY C 1 144 ? 31.897 31.392 39.781 1.00 22.20 122 GLY C C 1
ATOM 4579 O O . GLY C 1 144 ? 30.756 31.598 40.209 1.00 24.23 122 GLY C O 1
ATOM 4580 N N . GLN C 1 145 ? 32.931 32.130 40.168 1.00 19.57 123 GLN C N 1
ATOM 4581 C CA . GLN C 1 145 ? 32.765 33.344 40.974 1.00 18.56 123 GLN C CA 1
ATOM 4582 C C . GLN C 1 145 ? 32.060 34.420 40.124 1.00 16.93 123 GLN C C 1
ATOM 4583 O O . GLN C 1 145 ? 31.976 34.276 38.916 1.00 17.42 123 GLN C O 1
ATOM 4589 N N . ASN C 1 146 ? 31.594 35.492 40.750 1.00 16.36 124 ASN C N 1
ATOM 4590 C CA . ASN C 1 146 ? 30.859 36.541 40.038 1.00 15.93 124 ASN C CA 1
ATOM 4591 C C . ASN C 1 146 ? 31.647 37.824 39.817 1.00 14.56 124 ASN C C 1
ATOM 4592 O O . ASN C 1 146 ? 31.913 38.556 40.755 1.00 14.84 124 ASN C O 1
ATOM 4597 N N . TYR C 1 147 ? 31.902 38.109 38.558 1.00 14.88 125 TYR C N 1
ATOM 4598 C CA . TYR C 1 147 ? 32.514 39.350 38.129 1.00 15.53 125 TYR C CA 1
ATOM 4599 C C . TYR C 1 147 ? 31.416 40.290 37.581 1.00 15.77 125 TYR C C 1
ATOM 4600 O O . TYR C 1 147 ? 30.568 39.892 36.755 1.00 17.59 125 TYR C O 1
ATOM 4609 N N . ALA C 1 148 ? 31.418 41.502 38.101 1.00 14.55 126 ALA C N 1
ATOM 4610 C CA . ALA C 1 148 ? 30.552 42.586 37.644 1.00 14.79 126 ALA C CA 1
ATOM 4611 C C . ALA C 1 148 ? 31.196 43.456 36.551 1.00 15.38 126 ALA C C 1
ATOM 4612 O O . ALA C 1 148 ? 31.995 44.347 36.880 1.00 16.90 126 ALA C O 1
ATOM 4614 N N . PRO C 1 149 ? 30.837 43.248 35.275 1.00 15.05 127 PRO C N 1
ATOM 4615 C CA . PRO C 1 149 ? 31.384 44.101 34.212 1.00 15.15 127 PRO C CA 1
ATOM 4616 C C . PRO C 1 149 ? 30.786 45.505 34.336 1.00 16.60 127 PRO C C 1
ATOM 4617 O O . PRO C 1 149 ? 29.553 45.650 34.404 1.00 16.60 127 PRO C O 1
ATOM 4621 N N . ILE C 1 150 ? 31.651 46.515 34.413 1.00 16.25 128 ILE C N 1
ATOM 4622 C CA . ILE C 1 150 ? 31.223 47.901 34.710 1.00 16.22 128 ILE C CA 1
ATOM 4623 C C . ILE C 1 150 ? 31.661 48.950 33.683 1.00 17.59 128 ILE C C 1
ATOM 4624 O O . ILE C 1 150 ? 32.655 48.776 32.994 1.00 17.71 128 ILE C O 1
ATOM 4629 N N . ALA C 1 151 ? 30.900 50.037 33.588 1.00 17.63 129 ALA C N 1
ATOM 4630 C CA . ALA C 1 151 ? 31.271 51.165 32.752 1.00 17.79 129 ALA C CA 1
ATOM 4631 C C . ALA C 1 151 ? 32.444 51.928 33.386 1.00 17.41 129 ALA C C 1
ATOM 4632 O O . ALA C 1 151 ? 32.615 51.916 34.619 1.00 17.37 129 ALA C O 1
ATOM 4634 N N . THR C 1 152 ? 33.214 52.613 32.549 1.00 18.07 130 THR C N 1
ATOM 4635 C CA . THR C 1 152 ? 34.131 53.639 33.066 1.00 18.73 130 THR C CA 1
ATOM 4636 C C . THR C 1 152 ? 33.370 54.805 33.707 1.00 19.16 130 THR C C 1
ATOM 4637 O O . THR C 1 152 ? 32.563 55.473 33.016 1.00 19.38 130 THR C O 1
ATOM 4641 N N . PHE C 1 153 ? 33.575 55.012 35.014 1.00 19.05 131 PHE C N 1
ATOM 4642 C CA . PHE C 1 153 ? 32.801 56.032 35.738 1.00 20.45 131 PHE C CA 1
ATOM 4643 C C . PHE C 1 153 ? 32.876 57.417 35.088 1.00 20.94 131 PHE C C 1
ATOM 4644 O O . PHE C 1 153 ? 31.870 58.096 34.909 1.00 20.05 131 PHE C O 1
ATOM 4652 N N . ASP C 1 154 ? 34.078 57.855 34.733 1.00 20.34 132 ASP C N 1
ATOM 4653 C CA . ASP C 1 154 ? 34.209 59.160 34.083 1.00 22.73 132 ASP C CA 1
ATOM 4654 C C . ASP C 1 154 ? 33.288 59.322 32.851 1.00 22.03 132 ASP C C 1
ATOM 4655 O O . ASP C 1 154 ? 32.635 60.366 32.688 1.00 23.25 132 ASP C O 1
ATOM 4660 N N . LEU C 1 155 ? 33.191 58.280 32.021 1.00 20.64 133 LEU C N 1
ATOM 4661 C CA . LEU C 1 155 ? 32.351 58.342 30.824 1.00 19.97 133 LEU C CA 1
ATOM 4662 C C . LEU C 1 155 ? 30.878 58.295 31.230 1.00 20.91 133 LEU C C 1
ATOM 4663 O O . LEU C 1 155 ? 30.070 59.046 30.686 1.00 21.39 133 LEU C O 1
ATOM 4668 N N . LEU C 1 156 ? 30.558 57.426 32.185 1.00 20.88 134 LEU C N 1
ATOM 4669 C CA . LEU C 1 156 ? 29.177 57.323 32.723 1.00 22.18 134 LEU C CA 1
ATOM 4670 C C . LEU C 1 156 ? 28.695 58.706 33.195 1.00 23.19 134 LEU C C 1
ATOM 4671 O O . LEU C 1 156 ? 27.587 59.162 32.849 1.00 22.61 134 LEU C O 1
ATOM 4676 N N . ARG C 1 157 ? 29.549 59.375 33.966 1.00 23.32 135 ARG C N 1
ATOM 4677 C CA . ARG C 1 157 ? 29.206 60.652 34.583 1.00 24.32 135 ARG C CA 1
ATOM 4678 C C . ARG C 1 157 ? 29.026 61.730 33.524 1.00 23.80 135 ARG C C 1
ATOM 4679 O O . ARG C 1 157 ? 28.081 62.522 33.577 1.00 24.14 135 ARG C O 1
ATOM 4687 N N . ARG C 1 158 ? 29.939 61.756 32.558 1.00 23.05 136 ARG C N 1
ATOM 4688 C CA . ARG C 1 158 ? 29.889 62.740 31.496 1.00 24.20 136 ARG C CA 1
ATOM 4689 C C . ARG C 1 158 ? 28.675 62.559 30.588 1.00 23.22 136 ARG C C 1
ATOM 4690 O O . ARG C 1 158 ? 27.990 63.538 30.261 1.00 23.45 136 ARG C O 1
ATOM 4698 N N . ALA C 1 159 ? 28.371 61.312 30.241 1.00 22.29 137 ALA C N 1
ATOM 4699 C CA . ALA C 1 159 ? 27.187 61.026 29.423 1.00 22.97 137 ALA C CA 1
ATOM 4700 C C . ALA C 1 159 ? 25.919 61.414 30.162 1.00 23.89 137 ALA C C 1
ATOM 4701 O O . ALA C 1 159 ? 24.957 61.922 29.554 1.00 24.14 137 ALA C O 1
ATOM 4703 N N . TYR C 1 160 ? 25.890 61.157 31.467 1.00 23.32 138 TYR C N 1
ATOM 4704 C CA . TYR C 1 160 ? 24.708 61.472 32.255 1.00 24.43 138 TYR C CA 1
ATOM 4705 C C . TYR C 1 160 ? 24.440 62.981 32.246 1.00 25.79 138 TYR C C 1
ATOM 4706 O O . TYR C 1 160 ? 23.309 63.427 31.967 1.00 25.49 138 TYR C O 1
ATOM 4715 N N . GLU C 1 161 ? 25.491 63.750 32.512 1.00 26.42 139 GLU C N 1
ATOM 4716 C CA A GLU C 1 161 ? 25.429 65.213 32.501 0.70 29.19 139 GLU C CA 1
ATOM 4717 C CA B GLU C 1 161 ? 25.383 65.206 32.520 0.30 27.66 139 GLU C CA 1
ATOM 4718 C C . GLU C 1 161 ? 24.966 65.739 31.148 1.00 28.16 139 GLU C C 1
ATOM 4719 O O . GLU C 1 161 ? 24.214 66.722 31.066 1.00 28.60 139 GLU C O 1
ATOM 4730 N N . GLN C 1 162 ? 25.423 65.085 30.077 1.00 27.11 140 GLN C N 1
ATOM 4731 C CA . GLN C 1 162 ? 25.010 65.458 28.724 1.00 27.06 140 GLN C CA 1
ATOM 4732 C C . GLN C 1 162 ? 23.515 65.231 28.500 1.00 28.32 140 GLN C C 1
ATOM 4733 O O . GLN C 1 162 ? 22.836 66.098 27.950 1.00 29.17 140 GLN C O 1
ATOM 4739 N N . ALA C 1 163 ? 23.016 64.071 28.924 1.00 28.10 141 ALA C N 1
ATOM 4740 C CA . ALA C 1 163 ? 21.593 63.749 28.786 1.00 28.84 141 ALA C CA 1
ATOM 4741 C C . ALA C 1 163 ? 20.749 64.711 29.620 1.00 30.13 141 ALA C C 1
ATOM 4742 O O . ALA C 1 163 ? 19.729 65.227 29.143 1.00 32.31 141 ALA C O 1
ATOM 4744 N N . GLN C 1 164 ? 21.184 64.948 30.858 1.00 30.54 142 GLN C N 1
ATOM 4745 C CA . GLN C 1 164 ? 20.563 65.934 31.762 1.00 34.05 142 GLN C CA 1
ATOM 4746 C C . GLN C 1 164 ? 20.430 67.327 31.149 1.00 34.90 142 GLN C C 1
ATOM 4747 O O . GLN C 1 164 ? 19.357 67.928 31.217 1.00 35.05 142 GLN C O 1
ATOM 4753 N N . SER C 1 165 ? 21.528 67.829 30.575 1.00 34.81 143 SER C N 1
ATOM 4754 C CA A SER C 1 165 ? 21.573 69.159 29.956 0.50 35.51 143 SER C CA 1
ATOM 4755 C CA B SER C 1 165 ? 21.559 69.167 29.976 0.50 34.82 143 SER C CA 1
ATOM 4756 C C . SER C 1 165 ? 20.569 69.324 28.823 1.00 36.34 143 SER C C 1
ATOM 4757 O O . SER C 1 165 ? 20.208 70.448 28.461 1.00 39.62 143 SER C O 1
ATOM 4762 N N . ARG C 1 166 ? 20.136 68.201 28.255 1.00 35.01 144 ARG C N 1
ATOM 4763 C CA . ARG C 1 166 ? 19.180 68.183 27.159 1.00 34.84 144 ARG C CA 1
ATOM 4764 C C . ARG C 1 166 ? 17.767 67.867 27.644 1.00 34.14 144 ARG C C 1
ATOM 4765 O O . ARG C 1 166 ? 16.855 67.759 26.837 1.00 33.79 144 ARG C O 1
ATOM 4773 N N . GLY C 1 167 ? 17.606 67.680 28.952 1.00 34.34 145 GLY C N 1
ATOM 4774 C CA . GLY C 1 167 ? 16.310 67.308 29.526 1.00 35.80 145 GLY C CA 1
ATOM 4775 C C . GLY C 1 167 ? 15.769 65.993 28.989 1.00 35.71 145 GLY C C 1
ATOM 4776 O O . GLY C 1 167 ? 14.556 65.828 28.822 1.00 34.96 145 GLY C O 1
ATOM 4785 N N . PRO C 1 169 ? 14.891 62.010 29.237 1.00 30.75 147 PRO C N 1
ATOM 4786 C CA . PRO C 1 169 ? 14.546 61.075 30.310 1.00 29.86 147 PRO C CA 1
ATOM 4787 C C . PRO C 1 169 ? 15.597 59.977 30.309 1.00 28.46 147 PRO C C 1
ATOM 4788 O O . PRO C 1 169 ? 15.710 59.245 29.332 1.00 28.91 147 PRO C O 1
ATOM 4792 N N . VAL C 1 170 ? 16.370 59.911 31.384 1.00 27.19 148 VAL C N 1
ATOM 4793 C CA . VAL C 1 170 ? 17.538 59.050 31.428 1.00 27.28 148 VAL C CA 1
ATOM 4794 C C . VAL C 1 170 ? 17.592 58.279 32.739 1.00 25.88 148 VAL C C 1
ATOM 4795 O O . VAL C 1 170 ? 17.248 58.814 33.798 1.00 26.31 148 VAL C O 1
ATOM 4799 N N . HIS C 1 171 ? 18.050 57.028 32.661 1.00 24.15 149 HIS C N 1
ATOM 4800 C CA . HIS C 1 171 ? 18.217 56.170 33.828 1.00 22.50 149 HIS C CA 1
ATOM 4801 C C . HIS C 1 171 ? 19.633 55.617 33.788 1.00 21.15 149 HIS C C 1
ATOM 4802 O O . HIS C 1 171 ? 20.133 55.308 32.716 1.00 21.49 149 HIS C O 1
ATOM 4809 N N . VAL C 1 172 ? 20.239 55.493 34.957 1.00 20.69 150 VAL C N 1
ATOM 4810 C CA . VAL C 1 172 ? 21.585 54.892 35.051 1.00 19.29 150 VAL C CA 1
ATOM 4811 C C . VAL C 1 172 ? 21.432 53.657 35.911 1.00 18.92 150 VAL C C 1
ATOM 4812 O O . VAL C 1 172 ? 20.997 53.744 37.077 1.00 19.67 150 VAL C O 1
ATOM 4816 N N . GLY C 1 173 ? 21.776 52.494 35.355 1.00 17.62 151 GLY C N 1
ATOM 4817 C CA . GLY C 1 173 ? 21.659 51.263 36.116 1.00 17.15 151 GLY C CA 1
ATOM 4818 C C . GLY C 1 173 ? 22.085 50.042 35.335 1.00 16.77 151 GLY C C 1
ATOM 4819 O O . GLY C 1 173 ? 22.795 50.151 34.330 1.00 16.53 151 GLY C O 1
ATOM 4820 N N . ASN C 1 174 ? 21.574 48.898 35.772 1.00 17.95 152 ASN C N 1
ATOM 4821 C CA . ASN C 1 174 ? 21.868 47.590 35.220 1.00 17.72 152 ASN C CA 1
ATOM 4822 C C . ASN C 1 174 ? 21.179 47.287 33.915 1.00 18.66 152 ASN C C 1
ATOM 4823 O O . ASN C 1 174 ? 19.979 47.571 33.726 1.00 19.43 152 ASN C O 1
ATOM 4828 N N . VAL C 1 175 ? 21.912 46.643 33.026 1.00 17.25 153 VAL C N 1
ATOM 4829 C CA . VAL C 1 175 ? 21.312 45.990 31.860 1.00 17.48 153 VAL C CA 1
ATOM 4830 C C . VAL C 1 175 ? 21.659 44.504 31.908 1.00 18.08 153 VAL C C 1
ATOM 4831 O O . VAL C 1 175 ? 22.510 44.086 32.682 1.00 19.52 153 VAL C O 1
ATOM 4835 N N . LEU C 1 176 ? 20.933 43.691 31.145 1.00 17.14 154 LEU C N 1
ATOM 4836 C CA . LEU C 1 176 ? 21.303 42.298 30.972 1.00 15.74 154 LEU C CA 1
ATOM 4837 C C . LEU C 1 176 ? 21.720 42.050 29.533 1.00 15.15 154 LEU C C 1
ATOM 4838 O O . LEU C 1 176 ? 21.009 42.334 28.572 1.00 14.31 154 LEU C O 1
ATOM 4843 N N . SER C 1 177 ? 22.963 41.590 29.353 1.00 14.98 155 SER C N 1
ATOM 4844 C CA . SER C 1 177 ? 23.431 41.149 28.088 1.00 14.86 155 SER C CA 1
ATOM 4845 C C . SER C 1 177 ? 23.179 39.659 27.899 1.00 15.58 155 SER C C 1
ATOM 4846 O O . SER C 1 177 ? 23.776 38.794 28.590 1.00 16.60 155 SER C O 1
ATOM 4849 N N . THR C 1 178 ? 22.234 39.339 27.010 1.00 15.69 156 THR C N 1
ATOM 4850 C CA . THR C 1 178 ? 21.889 37.954 26.790 1.00 15.95 156 THR C CA 1
ATOM 4851 C C . THR C 1 178 ? 22.511 37.360 25.518 1.00 15.81 156 THR C C 1
ATOM 4852 O O . THR C 1 178 ? 22.703 38.071 24.513 1.00 15.83 156 THR C O 1
ATOM 4856 N N . ASP C 1 179 ? 22.800 36.051 25.564 1.00 16.59 157 ASP C N 1
ATOM 4857 C CA . ASP C 1 179 ? 23.165 35.269 24.384 1.00 16.04 157 ASP C CA 1
ATOM 4858 C C . ASP C 1 179 ? 21.925 34.968 23.517 1.00 15.66 157 ASP C C 1
ATOM 4859 O O . ASP C 1 179 ? 22.0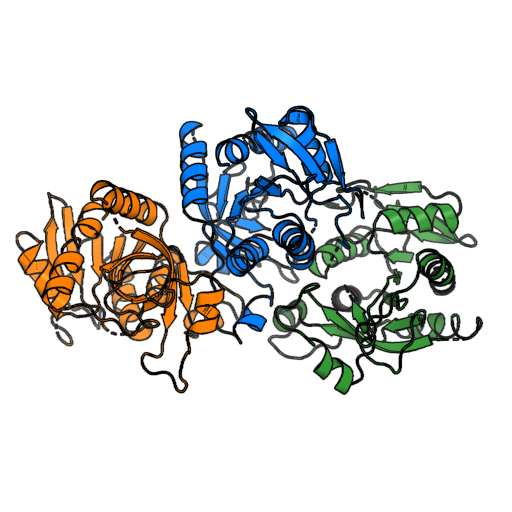15 34.545 22.370 1.00 14.56 157 ASP C O 1
ATOM 4864 N N . THR C 1 180 ? 20.761 35.134 24.121 1.00 17.85 158 THR C N 1
ATOM 4865 C CA . THR C 1 180 ? 19.573 34.518 23.546 1.00 18.20 158 THR C CA 1
ATOM 4866 C C . THR C 1 180 ? 18.419 35.520 23.271 1.00 18.37 158 THR C C 1
ATOM 4867 O O . THR C 1 180 ? 17.694 35.938 24.186 1.00 18.88 158 THR C O 1
ATOM 4871 N N . PHE C 1 181 ? 18.306 35.894 22.007 1.00 17.77 159 PHE C N 1
ATOM 4872 C CA . PHE C 1 181 ? 17.256 36.800 21.564 1.00 18.76 159 PHE C CA 1
ATOM 4873 C C . PHE C 1 181 ? 15.907 36.100 21.723 1.00 19.87 159 PHE C C 1
ATOM 4874 O O . PHE C 1 181 ? 14.918 36.731 22.151 1.00 21.78 159 PHE C O 1
ATOM 4882 N N . TYR C 1 182 ? 15.877 34.819 21.373 1.00 19.67 160 TYR C N 1
ATOM 4883 C CA . TYR C 1 182 ? 14.630 34.014 21.417 1.00 20.25 160 TYR C CA 1
ATOM 4884 C C . TYR C 1 182 ? 14.690 32.932 22.496 1.00 20.54 160 TYR C C 1
ATOM 4885 O O . TYR C 1 182 ? 15.232 31.831 22.265 1.00 21.62 160 TYR C O 1
ATOM 4894 N N . HIS C 1 183 ? 14.108 33.214 23.666 1.00 21.46 161 HIS C N 1
ATOM 4895 C CA . HIS C 1 183 ? 14.125 32.271 24.778 1.00 23.22 161 HIS C CA 1
ATOM 4896 C C . HIS C 1 183 ? 13.129 31.124 24.603 1.00 26.32 161 HIS C C 1
ATOM 4897 O O . HIS C 1 183 ? 12.118 31.291 23.914 1.00 28.62 161 HIS C O 1
ATOM 4904 N N . ASP C 1 184 ? 13.437 29.976 25.209 1.00 27.14 162 ASP C N 1
ATOM 4905 C CA . ASP C 1 184 ? 12.587 28.779 25.164 1.00 28.80 162 ASP C CA 1
ATOM 4906 C C . ASP C 1 184 ? 11.210 29.040 25.766 1.00 32.20 162 ASP C C 1
ATOM 4907 O O . ASP C 1 184 ? 10.203 28.585 25.232 1.00 33.55 162 ASP C O 1
ATOM 4912 N N . GLN C 1 185 ? 11.172 29.760 26.880 1.00 34.48 163 GLN C N 1
ATOM 4913 C CA . GLN C 1 185 ? 9.909 29.976 27.580 1.00 39.44 163 GLN C CA 1
ATOM 4914 C C . GLN C 1 185 ? 9.528 31.455 27.654 1.00 38.34 163 GLN C C 1
ATOM 4915 O O . GLN C 1 185 ? 10.370 32.329 27.442 1.00 34.83 163 GLN C O 1
ATOM 4921 N N . PRO C 1 186 ? 8.243 31.745 27.929 1.00 41.47 164 PRO C N 1
ATOM 4922 C CA . PRO C 1 186 ? 7.801 33.128 28.109 1.00 40.87 164 PRO C CA 1
ATOM 4923 C C . PRO C 1 186 ? 8.361 33.767 29.387 1.00 38.55 164 PRO C C 1
ATOM 4924 O O . PRO C 1 186 ? 8.877 33.064 30.264 1.00 38.35 164 PRO C O 1
ATOM 4928 N N . ASN C 1 187 ? 8.257 35.092 29.478 1.00 36.67 165 ASN C N 1
ATOM 4929 C CA . ASN C 1 187 ? 8.700 35.850 30.655 1.00 35.01 165 ASN C CA 1
ATOM 4930 C C . ASN C 1 187 ? 10.107 35.530 31.138 1.00 28.95 165 ASN C C 1
ATOM 4931 O O . ASN C 1 187 ? 10.303 35.310 32.330 1.00 27.86 165 ASN C O 1
ATOM 4936 N N . PRO C 1 188 ? 11.079 35.498 30.216 1.00 27.63 166 PRO C N 1
ATOM 4937 C CA . PRO C 1 188 ? 12.433 35.141 30.667 1.00 26.33 166 PRO C CA 1
ATOM 4938 C C . PRO C 1 188 ? 13.080 36.160 31.600 1.00 26.27 166 PRO C C 1
ATOM 4939 O O . PRO C 1 188 ? 14.026 35.790 32.312 1.00 27.64 166 PRO C O 1
ATOM 4943 N N . TYR C 1 189 ? 12.618 37.414 31.594 1.00 24.22 167 TYR C N 1
ATOM 4944 C CA . TYR C 1 189 ? 13.342 38.493 32.299 1.00 23.82 167 TYR C CA 1
ATOM 4945 C C . TYR C 1 189 ? 12.758 38.917 33.651 1.00 22.89 167 TYR C C 1
ATOM 4946 O O . TYR C 1 189 ? 13.201 39.889 34.245 1.00 21.07 167 TYR C O 1
ATOM 4955 N N . GLN C 1 190 ? 11.746 38.190 34.133 1.00 24.19 168 GLN C N 1
ATOM 4956 C CA . GLN C 1 190 ? 11.065 38.610 35.343 1.00 26.34 168 GLN C CA 1
ATOM 4957 C C . GLN C 1 190 ? 11.988 38.715 36.568 1.00 24.25 168 GLN C C 1
ATOM 4958 O O . GLN C 1 190 ? 11.962 39.728 37.287 1.00 24.10 168 GLN C O 1
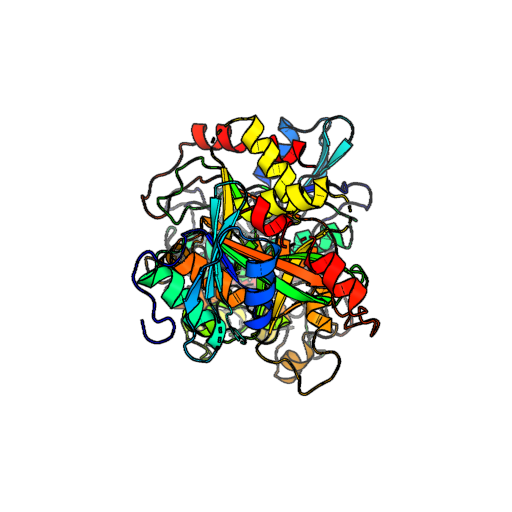ATOM 4964 N N . LEU C 1 191 ? 12.813 37.694 36.786 1.00 23.24 169 LEU C N 1
ATOM 4965 C CA . LEU C 1 191 ? 13.666 37.692 37.969 1.00 22.42 169 LEU C CA 1
ATOM 4966 C C . LEU C 1 191 ? 14.667 38.857 37.915 1.00 20.31 169 LEU C C 1
ATOM 4967 O O . LEU C 1 191 ? 14.884 39.539 38.928 1.00 19.56 169 LEU C O 1
ATOM 4972 N N . TRP C 1 192 ? 15.242 39.089 36.736 1.00 20.44 170 TRP C N 1
ATOM 4973 C CA . TRP C 1 192 ? 16.162 40.235 36.537 1.00 19.66 170 TRP C CA 1
ATOM 4974 C C . TRP C 1 192 ? 15.518 41.563 36.915 1.00 20.33 170 TRP C C 1
ATOM 4975 O O . TRP C 1 192 ? 16.068 42.367 37.666 1.00 19.81 170 TRP C O 1
ATOM 4986 N N . ALA C 1 193 ? 14.292 41.756 36.438 1.00 20.94 171 ALA C N 1
ATOM 4987 C CA . ALA C 1 193 ? 13.558 42.973 36.729 1.00 21.15 171 ALA C CA 1
ATOM 4988 C C . ALA C 1 193 ? 13.292 43.112 38.243 1.00 19.71 171 ALA C C 1
ATOM 4989 O O . ALA C 1 193 ? 13.405 44.210 38.792 1.00 19.36 171 ALA C O 1
ATOM 4991 N N . GLN C 1 194 ? 12.953 42.010 38.918 1.00 20.50 172 GLN C N 1
ATOM 4992 C CA . GLN C 1 194 ? 12.718 42.029 40.368 1.00 21.65 172 GLN C CA 1
ATOM 4993 C C . GLN C 1 194 ? 13.953 42.491 41.113 1.00 21.53 172 GLN C C 1
ATOM 4994 O O . GLN C 1 194 ? 13.867 42.986 42.229 1.00 22.12 172 GLN C O 1
ATOM 5000 N N . PHE C 1 195 ? 15.110 42.289 40.489 1.00 19.86 173 PHE C N 1
ATOM 5001 C CA . PHE C 1 195 ? 16.358 42.742 41.086 1.00 19.89 173 PHE C CA 1
ATOM 5002 C C . PHE C 1 195 ? 16.905 44.010 40.431 1.00 19.56 173 PHE C C 1
ATOM 5003 O O . PHE C 1 195 ? 18.105 44.289 40.485 1.00 18.76 173 PHE C O 1
ATOM 5011 N N . GLY C 1 196 ? 16.004 44.829 39.883 1.00 17.95 174 GLY C N 1
ATOM 5012 C CA . GLY C 1 196 ? 16.344 46.181 39.437 1.00 17.80 174 GLY C CA 1
ATOM 5013 C C . GLY C 1 196 ? 16.914 46.327 38.029 1.00 17.78 174 GLY C C 1
ATOM 5014 O O . GLY C 1 196 ? 17.226 47.444 37.601 1.00 18.93 174 GLY C O 1
ATOM 5015 N N . VAL C 1 197 ? 17.062 45.215 37.308 1.00 17.43 175 VAL C N 1
ATOM 5016 C CA . VAL C 1 197 ? 17.613 45.290 35.928 1.00 17.76 175 VAL C CA 1
ATOM 5017 C C . VAL C 1 197 ? 16.650 46.055 35.015 1.00 19.04 175 VAL C C 1
ATOM 5018 O O . VAL C 1 197 ? 15.427 45.803 35.037 1.00 20.87 175 VAL C O 1
ATOM 5022 N N . LEU C 1 198 ? 17.173 46.990 34.245 1.00 18.51 176 LEU C N 1
ATOM 5023 C CA . LEU C 1 198 ? 16.330 47.962 33.521 1.00 19.39 176 LEU C CA 1
ATOM 5024 C C . LEU C 1 198 ? 15.902 47.489 32.137 1.00 19.93 176 LEU C C 1
ATOM 5025 O O . LEU C 1 198 ? 14.758 47.686 31.726 1.00 19.62 176 LEU C O 1
ATOM 5030 N N . ALA C 1 199 ? 16.811 46.852 31.405 1.00 18.38 177 ALA C N 1
ATOM 5031 C CA . ALA C 1 199 ? 16.650 46.617 29.980 1.00 17.90 177 ALA C CA 1
ATOM 5032 C C . ALA C 1 199 ? 17.596 45.492 29.551 1.00 18.33 177 ALA C C 1
ATOM 5033 O O . ALA C 1 199 ? 18.525 45.148 30.298 1.00 18.60 177 ALA C O 1
ATOM 5035 N N . VAL C 1 200 ? 17.315 44.926 28.383 1.00 18.24 178 VAL C N 1
ATOM 5036 C CA . VAL C 1 200 ? 18.025 43.766 27.832 1.00 18.42 178 VAL C CA 1
ATOM 5037 C C . VAL C 1 200 ? 18.647 44.139 26.483 1.00 18.55 178 VAL C C 1
ATOM 5038 O O . VAL C 1 200 ? 18.022 44.790 25.648 1.00 19.13 178 VAL C O 1
ATOM 5042 N N . GLU C 1 201 ? 19.928 43.767 26.294 1.00 17.40 179 GLU C N 1
ATOM 5043 C CA . GLU C 1 201 ? 20.602 43.855 25.007 1.00 17.28 179 GLU C CA 1
ATOM 5044 C C . GLU C 1 201 ? 21.564 42.650 24.929 1.00 16.78 179 GLU C C 1
ATOM 5045 O O . GLU C 1 201 ? 21.323 41.656 25.596 1.00 16.44 179 GLU C O 1
ATOM 5059 N N . GLU C 1 203 ? 25.402 42.718 24.227 1.00 18.90 181 GLU C N 1
ATOM 5060 C CA . GLU C 1 203 ? 26.863 42.962 24.055 1.00 18.91 181 GLU C CA 1
ATOM 5061 C C . GLU C 1 203 ? 27.583 43.646 25.216 1.00 18.30 181 GLU C C 1
ATOM 5062 O O . GLU C 1 203 ? 28.835 43.491 25.350 1.00 17.60 181 GLU C O 1
ATOM 5068 N N . ALA C 1 204 ? 26.868 44.453 26.016 1.00 17.30 182 ALA C N 1
ATOM 5069 C CA . ALA C 1 204 ? 27.513 45.302 27.028 1.00 17.39 182 ALA C CA 1
ATOM 5070 C C . ALA C 1 204 ? 28.452 44.555 27.967 1.00 17.29 182 ALA C C 1
ATOM 5071 O O . ALA C 1 204 ? 29.578 45.040 28.247 1.00 18.11 182 ALA C O 1
ATOM 5073 N N . ALA C 1 205 ? 28.038 43.374 28.419 1.00 15.74 183 ALA C N 1
ATOM 5074 C CA . ALA C 1 205 ? 28.895 42.584 29.321 1.00 14.90 183 ALA C CA 1
ATOM 5075 C C . ALA C 1 205 ? 30.219 42.272 28.681 1.00 15.90 183 ALA C C 1
ATOM 5076 O O . ALA C 1 205 ? 31.165 42.265 29.410 1.00 15.52 183 ALA C O 1
ATOM 5078 N N . GLY C 1 206 ? 30.242 42.011 27.375 1.00 15.93 184 GLY C N 1
ATOM 5079 C CA . GLY C 1 206 ? 31.498 41.676 26.674 1.00 17.05 184 GLY C CA 1
ATOM 5080 C C . GLY C 1 206 ? 32.320 42.943 26.583 1.00 17.63 184 GLY C C 1
ATOM 5081 O O . GLY C 1 206 ? 33.533 42.919 26.843 1.00 17.14 184 GLY C O 1
ATOM 5082 N N . LEU C 1 207 ? 31.678 44.050 26.195 1.00 17.32 185 LEU C N 1
ATOM 5083 C CA . LEU C 1 207 ? 32.399 45.309 26.063 1.00 17.18 185 LEU C CA 1
ATOM 5084 C C . LEU C 1 207 ? 33.062 45.698 27.390 1.00 16.68 185 LEU C C 1
ATOM 5085 O O . LEU C 1 207 ? 34.265 46.015 27.429 1.00 16.86 185 LEU C O 1
ATOM 5090 N N . TYR C 1 208 ? 32.301 45.675 28.483 1.00 15.80 186 TYR C N 1
ATOM 5091 C CA . TYR C 1 208 ? 32.819 46.103 29.786 1.00 15.92 186 TYR C CA 1
ATOM 5092 C C . TYR C 1 208 ? 33.949 45.184 30.302 1.00 15.69 186 TYR C C 1
ATOM 5093 O O . TYR C 1 208 ? 34.896 45.676 30.942 1.00 16.91 186 TYR C O 1
ATOM 5102 N N . THR C 1 209 ? 33.866 43.896 29.993 1.00 15.18 187 THR C N 1
ATOM 5103 C CA . THR C 1 209 ? 34.879 42.920 30.444 1.00 15.46 187 THR C CA 1
ATOM 5104 C C . THR C 1 209 ? 36.185 43.130 29.692 1.00 15.91 187 THR C C 1
ATOM 5105 O O . THR C 1 209 ? 37.222 43.202 30.333 1.00 16.69 187 THR C O 1
ATOM 5109 N N . LEU C 1 210 ? 36.114 43.200 28.367 1.00 16.10 188 LEU C N 1
ATOM 5110 C CA . LEU C 1 210 ? 37.324 43.404 27.535 1.00 17.56 188 LEU C CA 1
ATOM 5111 C C . LEU C 1 210 ? 37.940 44.774 27.796 1.00 18.07 188 LEU C C 1
ATOM 5112 O O . LEU C 1 210 ? 39.190 44.884 27.825 1.00 18.43 188 LEU C O 1
ATOM 5117 N N . ALA C 1 211 ? 37.135 45.817 28.029 1.00 18.06 189 ALA C N 1
ATOM 5118 C CA . ALA C 1 211 ? 37.723 47.152 28.308 1.00 19.14 189 ALA C CA 1
ATOM 5119 C C . ALA C 1 211 ? 38.600 47.057 29.559 1.00 19.56 189 ALA C C 1
ATOM 5120 O O . ALA C 1 211 ? 39.769 47.559 29.583 1.00 20.06 189 ALA C O 1
ATOM 5122 N N . ALA C 1 212 ? 38.104 46.334 30.564 1.00 18.46 190 ALA C N 1
ATOM 5123 C CA . ALA C 1 212 ? 38.859 46.074 31.789 1.00 18.60 190 ALA C CA 1
ATOM 5124 C C . ALA C 1 212 ? 40.082 45.204 31.533 1.00 20.08 190 ALA C C 1
ATOM 5125 O O . ALA C 1 212 ? 41.133 45.483 32.092 1.00 20.55 190 ALA C O 1
ATOM 5127 N N . LYS C 1 213 ? 39.924 44.164 30.717 1.00 19.81 191 LYS C N 1
ATOM 5128 C CA . LYS C 1 213 ? 41.028 43.243 30.376 1.00 20.60 191 LYS C CA 1
ATOM 5129 C C . LYS C 1 213 ? 42.203 44.052 29.820 1.00 22.15 191 LYS C C 1
ATOM 5130 O O . LYS C 1 213 ? 43.361 43.736 30.103 1.00 24.01 191 LYS C O 1
ATOM 5136 N N . PHE C 1 214 ? 41.897 45.075 29.030 1.00 21.86 192 PHE C N 1
ATOM 5137 C CA . PHE C 1 214 ? 42.947 45.832 28.311 1.00 21.78 192 PHE C CA 1
ATOM 5138 C C . PHE C 1 214 ? 43.229 47.192 28.913 1.00 23.18 192 PHE C C 1
ATOM 5139 O O . PHE C 1 214 ? 44.031 47.968 28.373 1.00 23.63 192 PHE C O 1
ATOM 5147 N N . GLY C 1 215 ? 42.527 47.528 29.990 1.00 22.39 193 GLY C N 1
ATOM 5148 C CA . GLY C 1 215 ? 42.739 48.803 30.676 1.00 22.83 193 GLY C CA 1
ATOM 5149 C C . GLY C 1 215 ? 42.418 50.026 29.840 1.00 23.25 193 GLY C C 1
ATOM 5150 O O . GLY C 1 215 ? 43.138 51.032 29.885 1.00 23.83 193 GLY C O 1
ATOM 5151 N N . VAL C 1 216 ? 41.321 49.949 29.086 1.00 20.94 194 VAL C N 1
ATOM 5152 C CA . VAL C 1 216 ? 40.811 51.063 28.293 1.00 20.38 194 VAL C CA 1
ATOM 5153 C C . VAL C 1 216 ? 39.427 51.428 28.846 1.00 19.96 194 VAL C C 1
ATOM 5154 O O . VAL C 1 216 ? 38.958 50.780 29.780 1.00 20.84 194 VAL C O 1
ATOM 5158 N N . GLN C 1 217 ? 38.837 52.473 28.278 1.00 19.57 195 GLN C N 1
ATOM 5159 C CA A GLN C 1 217 ? 37.629 53.033 28.838 0.50 19.08 195 GLN C CA 1
ATOM 5160 C CA B GLN C 1 217 ? 37.626 53.149 28.778 0.50 19.52 195 GLN C CA 1
ATOM 5161 C C . GLN C 1 217 ? 36.443 52.692 27.947 1.00 18.45 195 GLN C C 1
ATOM 5162 O O . GLN C 1 217 ? 36.534 52.693 26.722 1.00 18.93 195 GLN C O 1
ATOM 5173 N N . ALA C 1 218 ? 35.305 52.369 28.580 1.00 17.91 196 ALA C N 1
ATOM 5174 C CA . ALA C 1 218 ? 34.157 51.970 27.783 1.00 17.77 196 ALA C CA 1
ATOM 5175 C C . ALA C 1 218 ? 32.878 52.427 28.448 1.00 17.73 196 ALA C C 1
ATOM 5176 O O . ALA C 1 218 ? 32.851 52.647 29.664 1.00 18.99 196 ALA C O 1
ATOM 5178 N N . LEU C 1 219 ? 31.857 52.586 27.615 1.00 18.33 197 LEU C N 1
ATOM 5179 C CA . LEU C 1 219 ? 30.481 52.929 28.039 1.00 18.35 197 LEU C CA 1
ATOM 5180 C C . LEU C 1 219 ? 29.493 52.380 27.036 1.00 18.14 197 LEU C C 1
ATOM 5181 O O . LEU C 1 219 ? 29.738 52.399 25.815 1.00 18.53 197 LEU C O 1
ATOM 5186 N N . CYS C 1 220 ? 28.309 51.978 27.533 1.00 17.89 198 CYS C N 1
ATOM 5187 C CA . CYS C 1 220 ? 27.240 51.533 26.681 1.00 17.96 198 CYS C CA 1
ATOM 5188 C C . CYS C 1 220 ? 26.025 52.428 26.990 1.00 17.88 198 CYS C C 1
ATOM 5189 O O . CYS C 1 220 ? 25.629 52.564 28.143 1.00 17.85 198 CYS C O 1
ATOM 5192 N N . ILE C 1 221 ? 25.532 53.076 25.946 1.00 19.04 199 ILE C N 1
ATOM 5193 C CA . ILE C 1 221 ? 24.370 53.977 26.027 1.00 19.11 199 ILE C CA 1
ATOM 5194 C C . ILE C 1 221 ? 23.270 53.349 25.179 1.00 19.80 199 ILE C C 1
ATOM 5195 O O . ILE C 1 221 ? 23.534 52.862 24.082 1.00 20.51 199 ILE C O 1
ATOM 5200 N N . LEU C 1 222 ? 22.025 53.360 25.673 1.00 19.40 200 LEU C N 1
ATOM 5201 C CA . LEU C 1 222 ? 20.943 52.644 24.989 1.00 19.27 200 LEU C CA 1
ATOM 5202 C C . LEU C 1 222 ? 19.679 53.471 24.941 1.00 20.63 200 LEU C C 1
ATOM 5203 O O . LEU C 1 222 ? 19.400 54.228 25.870 1.00 23.11 200 LEU C O 1
ATOM 5208 N N . THR C 1 223 ? 18.940 53.328 23.852 1.00 21.56 201 THR C N 1
ATOM 5209 C CA A THR C 1 223 ? 17.597 53.906 23.724 0.50 22.72 201 THR C CA 1
ATOM 5210 C CA B THR C 1 223 ? 17.596 53.895 23.828 0.50 22.10 201 THR C CA 1
ATOM 5211 C C . THR C 1 223 ? 16.553 52.784 23.817 1.00 23.08 201 THR C C 1
ATOM 5212 O O . THR C 1 223 ? 16.720 51.731 23.189 1.00 23.76 201 THR C O 1
ATOM 5219 N N . ILE C 1 224 ? 15.480 53.010 24.581 1.00 23.54 202 ILE C N 1
ATOM 5220 C CA . ILE C 1 224 ? 14.439 52.006 24.740 1.00 25.93 202 ILE C CA 1
ATOM 5221 C C . ILE C 1 224 ? 13.533 52.081 23.522 1.00 28.92 202 ILE C C 1
ATOM 5222 O O . ILE C 1 224 ? 12.796 53.045 23.356 1.00 29.49 202 ILE C O 1
ATOM 5227 N N . SER C 1 225 ? 13.632 51.067 22.671 1.00 29.40 203 SER C N 1
ATOM 5228 C CA . SER C 1 225 ? 12.912 51.010 21.403 1.00 31.66 203 SER C CA 1
ATOM 5229 C C . SER C 1 225 ? 11.685 50.099 21.504 1.00 33.69 203 SER C C 1
ATOM 5230 O O . SER C 1 225 ? 10.707 50.273 20.766 1.00 33.87 203 SER C O 1
ATOM 5233 N N . ASP C 1 226 ? 11.751 49.131 22.417 1.00 33.56 204 ASP C N 1
ATOM 5234 C CA . ASP C 1 226 ? 10.673 48.163 22.644 1.00 33.05 204 ASP C CA 1
ATOM 5235 C C . ASP C 1 226 ? 10.444 47.997 24.124 1.00 30.10 204 ASP C C 1
ATOM 5236 O O . ASP C 1 226 ? 11.392 47.930 24.910 1.00 27.28 204 ASP C O 1
ATOM 5241 N N . HIS C 1 227 ? 9.181 47.921 24.524 1.00 27.14 205 HIS C N 1
ATOM 5242 C CA . HIS C 1 227 ? 8.885 47.589 25.897 1.00 27.47 205 HIS C CA 1
ATOM 5243 C C . HIS C 1 227 ? 8.410 46.159 26.042 1.00 29.46 205 HIS C C 1
ATOM 5244 O O . HIS C 1 227 ? 7.280 45.819 25.671 1.00 30.60 205 HIS C O 1
ATOM 5251 N N . LEU C 1 228 ? 9.266 45.325 26.625 1.00 28.30 206 LEU C N 1
ATOM 5252 C CA . LEU C 1 228 ? 9.027 43.892 26.687 1.00 28.26 206 LEU C CA 1
ATOM 5253 C C . LEU C 1 228 ? 7.935 43.496 27.692 1.00 30.22 206 LEU C C 1
ATOM 5254 O O . LEU C 1 228 ? 7.493 42.345 27.705 1.00 32.06 206 LEU C O 1
ATOM 5259 N N . ILE C 1 229 ? 7.524 44.437 28.539 1.00 31.00 207 ILE C N 1
ATOM 5260 C CA . ILE C 1 229 ? 6.400 44.211 29.451 1.00 34.58 207 ILE C CA 1
ATOM 5261 C C . ILE C 1 229 ? 5.069 44.613 28.807 1.00 36.73 207 ILE C C 1
ATOM 5262 O O . ILE C 1 229 ? 4.117 43.828 28.805 1.00 37.66 207 ILE C O 1
ATOM 5267 N N . THR C 1 230 ? 5.007 45.828 28.264 1.00 36.58 208 THR C N 1
ATOM 5268 C CA . THR C 1 230 ? 3.736 46.379 27.754 1.00 37.87 208 THR C CA 1
ATOM 5269 C C . THR C 1 230 ? 3.511 46.025 26.295 1.00 39.85 208 THR C C 1
ATOM 5270 O O . THR C 1 230 ? 2.405 46.181 25.770 1.00 40.31 208 THR C O 1
ATOM 5274 N N . GLY C 1 231 ? 4.568 45.564 25.632 1.00 37.18 209 GLY C N 1
ATOM 5275 C CA . GLY C 1 231 ? 4.491 45.185 24.226 1.00 39.85 209 GLY C CA 1
ATOM 5276 C C . GLY C 1 231 ? 4.610 46.369 23.287 1.00 42.03 209 GLY C C 1
ATOM 5277 O O . GLY C 1 231 ? 4.649 46.197 22.073 1.00 45.62 209 GLY C O 1
ATOM 5278 N N . GLU C 1 232 ? 4.666 47.571 23.854 1.00 43.12 210 GLU C N 1
ATOM 5279 C CA . GLU C 1 232 ? 4.799 48.802 23.084 1.00 46.58 210 GLU C CA 1
ATOM 5280 C C . GLU C 1 232 ? 6.056 48.815 22.223 1.00 48.05 210 GLU C C 1
ATOM 5281 O O . GLU C 1 232 ? 7.106 48.283 22.611 1.00 46.31 210 GLU C O 1
ATOM 5287 N N . LYS C 1 233 ? 5.940 49.449 21.062 1.00 50.09 211 LYS C N 1
ATOM 5288 C CA . LYS C 1 233 ? 7.053 49.598 20.143 1.00 52.23 211 LYS C CA 1
ATOM 5289 C C . LYS C 1 233 ? 7.056 51.006 19.562 1.00 51.24 211 LYS C C 1
ATOM 5290 O O . LYS C 1 233 ? 5.997 51.594 19.307 1.00 51.38 211 LYS C O 1
ATOM 5296 N N . THR C 1 234 ? 8.258 51.542 19.376 1.00 48.61 212 THR C N 1
ATOM 5297 C CA . THR C 1 234 ? 8.452 52.858 18.786 1.00 48.12 212 THR C CA 1
ATOM 5298 C C . THR C 1 234 ? 8.228 52.821 17.275 1.00 49.72 212 THR C C 1
ATOM 5299 O O . THR C 1 234 ? 8.534 51.822 16.618 1.00 51.12 212 THR C O 1
ATOM 5303 N N . THR C 1 235 ? 7.695 53.916 16.735 1.00 49.22 213 THR C N 1
ATOM 5304 C CA . THR C 1 235 ? 7.587 54.104 15.286 1.00 48.62 213 THR C CA 1
ATOM 5305 C C . THR C 1 235 ? 8.980 54.415 14.715 1.00 49.82 213 THR C C 1
ATOM 5306 O O . THR C 1 235 ? 9.853 54.884 15.458 1.00 47.43 213 THR C O 1
ATOM 5310 N N . PRO C 1 236 ? 9.198 54.146 13.405 1.00 51.66 214 PRO C N 1
ATOM 5311 C CA . PRO C 1 236 ? 10.474 54.455 12.742 1.00 51.86 214 PRO C CA 1
ATOM 5312 C C . PRO C 1 236 ? 10.919 55.917 12.881 1.00 51.76 214 PRO C C 1
ATOM 5313 O O . PRO C 1 236 ? 12.119 56.183 12.992 1.00 48.57 214 PRO C O 1
ATOM 5317 N N . GLN C 1 237 ? 9.961 56.845 12.871 1.00 52.62 215 GLN C N 1
ATOM 5318 C CA . GLN C 1 237 ? 10.251 58.271 13.054 1.00 53.39 215 GLN C CA 1
ATOM 5319 C C . GLN C 1 237 ? 10.760 58.549 14.471 1.00 50.26 215 GLN C C 1
ATOM 5320 O O . GLN C 1 237 ? 11.686 59.344 14.666 1.00 47.51 215 GLN C O 1
ATOM 5326 N N . GLU C 1 238 ? 10.139 57.893 15.451 1.00 49.95 216 GLU C N 1
ATOM 5327 C CA . GLU C 1 238 ? 10.539 58.014 16.850 1.00 50.53 216 GLU C CA 1
ATOM 5328 C C . GLU C 1 238 ? 11.926 57.426 17.083 1.00 48.13 216 GLU C C 1
ATOM 5329 O O . GLU C 1 238 ? 12.739 58.010 17.809 1.00 46.61 216 GLU C O 1
ATOM 5335 N N . ARG C 1 239 ? 12.192 56.275 16.467 1.00 47.64 217 ARG C N 1
ATOM 5336 C CA . ARG C 1 239 ? 13.509 55.657 16.571 1.00 49.32 217 ARG C CA 1
ATOM 5337 C C . ARG C 1 239 ? 14.607 56.612 16.113 1.00 45.35 217 ARG C C 1
ATOM 5338 O O . ARG C 1 239 ? 15.615 56.748 16.799 1.00 44.48 217 ARG C O 1
ATOM 5346 N N . GLN C 1 240 ? 14.389 57.295 14.988 1.00 43.38 218 GLN C N 1
ATOM 5347 C CA . GLN C 1 240 ? 15.406 58.188 14.415 1.00 41.94 218 GLN C CA 1
ATOM 5348 C C . GLN C 1 240 ? 15.695 59.413 15.277 1.00 38.56 218 GLN C C 1
ATOM 5349 O O . GLN C 1 240 ? 16.853 59.772 15.488 1.00 37.27 218 GLN C O 1
ATOM 5355 N N . GLU C 1 241 ? 14.640 60.063 15.758 1.00 36.80 219 GLU C N 1
ATOM 5356 C CA . GLU C 1 241 ? 14.780 61.277 16.554 1.00 37.17 219 GLU C CA 1
ATOM 5357 C C . GLU C 1 241 ? 15.577 61.031 17.846 1.00 35.16 219 GLU C C 1
ATOM 5358 O O . GLU C 1 241 ? 16.510 61.783 18.175 1.00 33.52 219 GLU C O 1
ATOM 5364 N N . THR C 1 242 ? 15.214 59.973 18.568 1.00 35.16 220 THR C N 1
ATOM 5365 C CA . THR C 1 242 ? 15.891 59.648 19.825 1.00 35.59 220 THR C CA 1
ATOM 5366 C C . THR C 1 242 ? 17.288 59.099 19.562 1.00 31.97 220 THR C C 1
ATOM 5367 O O . THR C 1 242 ? 18.220 59.405 20.304 1.00 30.46 220 THR C O 1
ATOM 5371 N N . PHE C 1 243 ? 17.421 58.292 18.509 1.00 31.47 221 PHE C N 1
ATOM 5372 C CA . PHE C 1 243 ? 18.731 57.766 18.104 1.00 31.57 221 PHE C CA 1
ATOM 5373 C C . PHE C 1 243 ? 19.732 58.901 17.832 1.00 30.11 221 PHE C C 1
ATOM 5374 O O . PHE C 1 243 ? 20.854 58.881 18.348 1.00 28.21 221 PHE C O 1
ATOM 5382 N N . ASP C 1 244 ? 19.319 59.891 17.041 1.00 30.28 222 ASP C N 1
ATOM 5383 C CA . ASP C 1 244 ? 20.156 61.067 16.766 1.00 30.20 222 ASP C CA 1
ATOM 5384 C C . ASP C 1 244 ? 20.568 61.766 18.057 1.00 28.79 222 ASP C C 1
ATOM 5385 O O . ASP C 1 244 ? 21.724 62.178 18.210 1.00 27.95 222 ASP C O 1
ATOM 5390 N N . GLN C 1 245 ? 19.624 61.894 18.993 1.00 28.72 223 GLN C N 1
ATOM 5391 C CA . GLN C 1 245 ? 19.912 62.505 20.285 1.00 29.43 223 GLN C CA 1
ATOM 5392 C C . GLN C 1 245 ? 20.979 61.723 21.042 1.00 26.36 223 GLN C C 1
ATOM 5393 O O . GLN C 1 245 ? 21.859 62.328 21.652 1.00 25.63 223 GLN C O 1
ATOM 5407 N N . ILE C 1 247 ? 23.250 59.764 19.780 1.00 24.30 225 ILE C N 1
ATOM 5408 C CA . ILE C 1 247 ? 24.531 59.943 19.090 1.00 24.55 225 ILE C CA 1
ATOM 5409 C C . ILE C 1 247 ? 25.205 61.255 19.485 1.00 25.77 225 ILE C C 1
ATOM 5410 O O . ILE C 1 247 ? 26.417 61.275 19.745 1.00 25.65 225 ILE C O 1
ATOM 5415 N N . GLU C 1 248 ? 24.429 62.339 19.562 1.00 27.59 226 GLU C N 1
ATOM 5416 C CA . GLU C 1 248 ? 24.957 63.642 19.990 1.00 28.93 226 GLU C CA 1
ATOM 5417 C C . GLU C 1 248 ? 25.566 63.559 21.392 1.00 27.45 226 GLU C C 1
ATOM 5418 O O . GLU C 1 248 ? 26.678 64.045 21.623 1.00 27.14 226 GLU C O 1
ATOM 5424 N N . VAL C 1 249 ? 24.836 62.923 22.310 1.00 26.66 227 VAL C N 1
ATOM 5425 C CA . VAL C 1 249 ? 25.314 62.667 23.670 1.00 26.03 227 VAL C CA 1
ATOM 5426 C C . VAL C 1 249 ? 26.647 61.893 23.646 1.00 25.24 227 VAL C C 1
ATOM 5427 O O . VAL C 1 249 ? 27.606 62.282 24.321 1.00 25.80 227 VAL C O 1
ATOM 5431 N N . ALA C 1 250 ? 26.695 60.819 22.860 1.00 24.86 228 ALA C N 1
ATOM 5432 C CA . ALA C 1 250 ? 27.916 60.002 22.758 1.00 24.42 228 ALA C CA 1
ATOM 5433 C C . ALA C 1 250 ? 29.090 60.827 22.261 1.00 25.14 228 ALA C C 1
ATOM 5434 O O . ALA C 1 250 ? 30.182 60.739 22.823 1.00 24.58 228 ALA C O 1
ATOM 5436 N N . LEU C 1 251 ? 28.873 61.598 21.195 1.00 26.01 229 LEU C N 1
ATOM 5437 C CA . LEU C 1 251 ? 29.945 62.424 20.616 1.00 28.08 229 LEU C CA 1
ATOM 5438 C C . LEU C 1 251 ? 30.469 63.488 21.586 1.00 29.18 229 LEU C C 1
ATOM 5439 O O . LEU C 1 251 ? 31.669 63.775 21.627 1.00 30.67 229 LEU C O 1
ATOM 5444 N N . GLU C 1 252 ? 29.568 64.049 22.386 1.00 29.30 230 GLU C N 1
ATOM 5445 C CA . GLU C 1 252 ? 29.947 65.045 23.383 1.00 32.14 230 GLU C CA 1
ATOM 5446 C C . GLU C 1 252 ? 30.597 64.422 24.617 1.00 33.75 230 GLU C C 1
ATOM 5447 O O . GLU C 1 252 ? 31.211 65.126 25.423 1.00 37.07 230 GLU C O 1
ATOM 5453 N N . THR C 1 253 ? 30.449 63.110 24.773 1.00 30.88 231 THR C N 1
ATOM 5454 C CA . THR C 1 253 ? 31.034 62.397 25.911 1.00 31.04 231 THR C CA 1
ATOM 5455 C C . THR C 1 253 ? 32.492 62.017 25.669 1.00 32.98 231 THR C C 1
ATOM 5456 O O . THR C 1 253 ? 33.301 62.059 26.593 1.00 34.08 231 THR C O 1
ATOM 5460 N N . ILE C 1 254 ? 32.822 61.626 24.438 1.00 35.50 232 ILE C N 1
ATOM 5461 C CA . ILE C 1 254 ? 34.196 61.219 24.109 1.00 41.43 232 ILE C CA 1
ATOM 5462 C C . ILE C 1 254 ? 35.171 62.401 24.169 1.00 46.69 232 ILE C C 1
ATOM 5463 O O . ILE C 1 254 ? 36.321 62.288 23.752 1.00 51.90 232 ILE C O 1
#

InterPro domains:
  IPR000845 Nucleoside phosphorylase domain [PF01048] (16-226)
  IPR004402 Purine nucleoside phosphorylase DeoD-type [MF_01627] (1-232)
  IPR004402 Purine nucleoside phosphorylase DeoD-type [TIGR00107] (4-231)
  IPR004402 Purine nucleoside phosphorylase DeoD-type [cd09006] (4-231)
  IPR018016 Nucleoside phosphorylase, conserved site [PS01232] (61-76)
  IPR035994 Nucleoside phosphorylase superfamily [G3DSA:3.40.50.1580] (1-232)
  IPR035994 Nucleoside phosphorylase superfamily [SSF53167] (1-232)

Organism: Meiothermus ruber (strain ATCC 35948 / DSM 1279 / VKM B-1258 / 21) (NCBI:txid504728)

Sequence (678 aa):
TPHISAPPPGGAVAEAILLPGDPLRAKYIAENFLENPVLYNQVRRNFGYTGTYKGKRVSVVQGTGGIPSASIYIHELVQFFYGCKTLIRVGTAGAITERLKLRDLVIAQAACTDSSIINNLRFAGQNYAPIATFDLLRRAYEQAQSRGPVHVGNVLSTDTFYHDQPNPYQLWAQFGVLAVEEAAGLYTLAAKFGVQQALCILTTISDHLITGEKTTPQERQETFDQIEVALETITPHISAPPGAVAEAILLPGDPLRAKYIAENFLENPVLYNQVRRNFGYTGTYKGKRVSVQGTGGIPSASIYIHELVQFYGCKTLIRVGTAGAITERLKLRDLVIAQAACTDSSINNLRFAGQNYAPIATFDLLRRAYEQAQSRGPVHVGNVLSTDTFYHDQPNPYQLWAQFGVLAVEEAAGLYTLAAKFGVQALCILTISDHLITGEKTTPQERQETFDQIEVALETITPHISAPPPGGAVAEAILLPGDPLRAKYIAENFLENPVLYNQVRRNFGYTGTYKGKRVSVVQGTGGIPSASIYIHELVQFFYGCKTLIRVGTAGAITERLKLRDLVIAQAACTDSSINNLRFAGQNYAPIATFDLLRRAYEEQAQSSRGPVHVGNVLSTDTFYHDQPNPYQLWAQFGVLAVEEAAGLYTLAAKFGVQQALCILTTISDHLITGEKTTPQERQETFDQIEVALETI

Radius of gyration: 27.44 Å; Cα contacts (8 Å, |Δi|>4): 1671; chains: 3; bounding box: 48×92×54 Å

B-factor: mean 30.79, std 11.64, range [13.86, 83.79]

Foldseek 3Di:
DVQFDAAQVFAFQAEEEEADQVVQVVCQVPAFAPWDFGGQRVHTKIWGDHPRGIYIYDHQHALVRNLVVLCCCCVPRVHFEYEYEEAWAWADPVDDAFEKEWEQWEAEPDCVVCVVVVNDDDTQGADVLLSVQLVVLDVVVPGYYYYYAYEYPPPDDPDPPPCPVVVVVPHTTYHNSNSNSVVCVVRVGGYIYMYGHQAYSPVRDGDDPVSCVVSSVCSVSSSSSD/DVQFDFPQPQAFLAEEEEADQVVQVVCCVPAFDPWDFGGQRVHTKIWGDHPRHIYIYDHQHQLVRNLVVLCCCCVPRNHFEYEYEEAWAWADPVDDAFAKEKAQWEAEPDCVVCVVVVNDDDTQGADVLLSVQLVVLPVVVPGYDYYYAYEYPPPDDPDPPPCVVVVVVPHTTYHNRNSNSVVCVVSVGGYIYMYGHQHYSPVRDGDDPVSCVVSSVSSVSSSVSD/DVQFDADAVQAFQAEEEEADQVVQVVCQVPQFAPWDFGGQRVHGKTWGDHPPGIYMYDHQHALVRNLVVLCCCCPVRVHFEYEYEEAWAWADPVDDAFEKEWEQWEAEPDCVVCVVVVNDDDTQGADVLLSVQLVVLCVVVPGYYYYYAYEYPDPDDPDPPPCVVVVVVPHTTYHNRNSNSVVCVVSVGGYIYMYGHQAYSPVRDGDDPVSCVVSSVSSVSSSSSD

=== Feature glossary ===
Legend for the data blocks above and below:

— What the protein is —

The amino-acid sequence is the protein's primary structure: the linear order of residues from the N-terminus to the C-terminus, written in one-letter code. Everything else here — the 3D coordinates, the secondary structure, the domain annotations — is ultimately a consequence of this string.

Database cross-references. InterPro integrates a dozen domain/family signature databases into unified entries with residue-range hits. GO terms attach function/process/location labels with evidence codes. CATH codes position the fold in a four-level structural taxonomy. Organism is the NCBI-taxonomy species name.

— Where its atoms are —

The mmCIF block holds the 3D Cartesian coordinates of each backbone atom (N, Cα, C, O) in ångströms. mmCIF is the PDB's canonical archive format — a tagged-loop text representation of the atomic model.

The six renders are orthographic views along the three Cartesian axes in both directions. Representation (cartoon, sticks, or surface) and color scheme (sequence-rainbow or by-chain) vary across proteins so the training set covers all the common visualization conventions.

— Local backbone conformation —

Secondary structure is the local, repeating backbone conformation. DSSP classifies it into eight states by reading the hydrogen-bond network: three helix types (H, G, I), two β types (E, B), two non-regular types (T, S), and unstructured coil (-).

SS3 is a coarse helix/strand/coil call (letters a/b/c) made by the P-SEA algorithm from inter-Cα distances and dihedrals. It is less detailed than DSSP but needs only Cα positions.

Backbone dihedral angles. Every residue except chain termini has a φ (preceding-C → N → Cα → C) and a ψ (N → Cα → C → next-N). They are reported in degrees following the IUPAC sign convention. Secondary structure is essentially a statement about which (φ, ψ) basin each residue occupies.

— Global shape and packing —

The geometric summary reports three shape descriptors. Rg (radius of gyration) measures how spread out the Cα atoms are about their centre of mass; compact globular proteins have small Rg, elongated or unfolded ones large. Cα contacts (<8 Å, |i−j|>4) count long-range residue pairs in spatial proximity — high for tightly packed folds, near zero for rods or random coil. The bounding-box extents give the protein's footprint along x, y, z in Å.

Solvent accessibility: the surface area of each residue that a 1.4 Å water probe can touch, in Å². When only backbone atoms are present the absolute values are lower than full-atom SASA (side chains contribute most of the area) and are flagged as backbone-only.

Plot images: a contact map (which residues are close in 3D, as an N×N binary image), a Ramachandran scatter (backbone torsion angles, revealing secondary-structure composition at a glance), and — for AlphaFold structures — a PAE heatmap (pairwise prediction confidence).

— Structural neighborhood —

Foldseek's 3Di representation compresses backbone geometry into a per-residue letter drawn from a learned twenty-state alphabet. It captures the tertiary interaction pattern around each residue — which residues are packed against it in space, regardless of where they are in sequence.

Structural nearest neighbors (via Foldseek easy-search vs the PDB). Reported per hit: target PDB id, E-value, and alignment TM-score. A TM-score above ~0.5 is the conventional threshold for 'same fold'.

— Confidence and disorder —

pLDDT (predicted Local Distance Difference Test) is AlphaFold's per-residue confidence score, ranging from 0 to 100. Values above 90 indicate high confidence (typically well-packed cores); 70–90 is confident; 50–70 low confidence; below 50 usually means the region is disordered or the prediction is unreliable there. AlphaFold stores pLDDT in the mmCIF B-factor column.

For experimental (PDB) structures, the B-factor (temperature factor) quantifies the positional spread of each atom in the crystal — a combination of thermal vibration and static disorder — in units of Å². High B-factors mark flexible loops or poorly resolved regions; low B-factors mark the rigid, well-ordered core.

Predicted Aligned Error (PAE) is an AlphaFold confidence matrix: entry (i, j) is the expected error in the position of residue j, in ångströms, when the prediction is superimposed on the true structure at residue i. Low PAE within a block of residues means that block is internally rigid and well-predicted; high PAE between two blocks means their relative placement is uncertain even if each block individually is confident.